Protein AF-A0A7S4VRF6-F1 (afdb_monomer_lite)

Structure (mmCIF, N/CA/C/O backbone):
data_AF-A0A7S4VRF6-F1
#
_entry.id   AF-A0A7S4VRF6-F1
#
loop_
_atom_site.group_PDB
_atom_site.id
_atom_site.type_symbol
_atom_site.label_atom_id
_atom_site.label_alt_id
_atom_site.label_comp_id
_atom_site.label_asym_id
_atom_site.label_entity_id
_atom_site.label_seq_id
_atom_site.pdbx_PDB_ins_code
_atom_site.Cartn_x
_atom_site.Cartn_y
_atom_site.Cartn_z
_atom_site.occupancy
_atom_site.B_iso_or_equiv
_atom_site.auth_seq_id
_atom_site.auth_comp_id
_atom_site.auth_asym_id
_atom_site.auth_atom_id
_atom_site.pdbx_PDB_model_num
ATOM 1 N N . ILE A 1 1 ? 3.564 55.808 30.672 1.00 32.72 1 ILE A N 1
ATOM 2 C CA . ILE A 1 1 ? 4.559 55.282 31.635 1.00 32.72 1 ILE A CA 1
ATOM 3 C C . ILE A 1 1 ? 4.037 53.909 32.042 1.00 32.72 1 ILE A C 1
ATOM 5 O O . ILE A 1 1 ? 3.099 53.843 32.816 1.00 32.72 1 ILE A O 1
ATOM 9 N N . LEU A 1 2 ? 4.279 52.929 31.165 1.00 26.95 2 LEU A N 1
ATOM 10 C CA . LEU A 1 2 ? 5.216 51.802 31.356 1.00 26.95 2 LEU A CA 1
ATOM 11 C C . LEU A 1 2 ? 4.447 50.576 31.899 1.00 26.95 2 LEU A C 1
ATOM 13 O O . LEU A 1 2 ? 4.027 50.584 33.045 1.00 26.95 2 LEU A O 1
ATOM 17 N N . THR A 1 3 ? 4.113 49.624 31.004 1.00 30.05 3 THR A N 1
ATOM 18 C CA . THR A 1 3 ? 4.660 48.230 30.922 1.00 30.05 3 THR A CA 1
ATOM 19 C C . THR A 1 3 ? 3.893 47.243 31.834 1.00 30.05 3 THR A C 1
ATOM 21 O O . THR A 1 3 ? 3.582 47.611 32.951 1.00 30.05 3 THR A O 1
ATOM 24 N N . THR A 1 4 ? 3.538 45.988 31.509 1.00 33.03 4 THR A N 1
ATOM 25 C CA . THR A 1 4 ? 3.937 45.052 30.440 1.00 33.03 4 THR A CA 1
ATOM 26 C C . THR A 1 4 ? 3.185 43.708 30.624 1.00 33.03 4 THR A C 1
ATOM 28 O O . THR A 1 4 ? 3.060 43.251 31.751 1.00 33.03 4 THR A O 1
ATOM 31 N N . ILE A 1 5 ? 2.732 43.113 29.505 1.00 31.84 5 ILE A N 1
ATOM 32 C CA . ILE A 1 5 ? 2.776 41.682 29.088 1.00 31.84 5 ILE A CA 1
ATOM 33 C C . ILE A 1 5 ? 2.138 40.589 29.988 1.00 31.84 5 ILE A C 1
ATOM 35 O O . ILE A 1 5 ? 2.664 40.243 31.033 1.00 31.84 5 ILE A O 1
ATOM 39 N N . SER A 1 6 ? 1.102 39.892 29.496 1.00 27.61 6 SER A N 1
ATOM 40 C CA . SER A 1 6 ? 1.247 38.636 28.722 1.00 27.61 6 SER A CA 1
ATOM 41 C C . SER A 1 6 ? -0.129 38.153 28.236 1.00 27.61 6 SER A C 1
ATOM 43 O O . SER A 1 6 ? -1.066 38.003 29.015 1.00 27.61 6 SER A O 1
ATOM 45 N N . GLY A 1 7 ? -0.270 38.009 26.918 1.00 29.23 7 GLY A N 1
ATOM 46 C CA . GLY A 1 7 ? -1.462 37.480 26.266 1.00 29.23 7 GLY A CA 1
ATOM 47 C C . GLY A 1 7 ? -1.311 35.980 26.065 1.00 29.23 7 GLY A C 1
ATOM 48 O O . GLY A 1 7 ? -0.308 35.528 25.521 1.00 29.23 7 GLY A O 1
ATOM 49 N N . SER A 1 8 ? -2.319 35.254 26.531 1.00 29.67 8 SER A N 1
ATOM 50 C CA . SER A 1 8 ? -2.512 33.817 26.391 1.00 29.67 8 SER A CA 1
ATOM 51 C C . SER A 1 8 ? -2.602 33.402 24.917 1.00 29.67 8 SER A C 1
ATOM 53 O O . SER A 1 8 ? -3.479 33.875 24.193 1.00 29.67 8 SER A O 1
ATOM 55 N N . ILE A 1 9 ? -1.710 32.510 24.489 1.00 33.59 9 ILE A N 1
ATOM 56 C CA . ILE A 1 9 ? -1.872 31.665 23.304 1.00 33.59 9 ILE A CA 1
ATOM 57 C C . ILE A 1 9 ? -1.565 30.254 23.789 1.00 33.59 9 ILE A C 1
ATOM 59 O O . ILE A 1 9 ? -0.409 29.871 23.797 1.00 33.59 9 ILE A O 1
ATOM 63 N N . ASP A 1 10 ? -2.583 29.538 24.260 1.00 32.94 10 ASP A N 1
ATOM 64 C CA . ASP A 1 10 ? -2.557 28.084 24.454 1.00 32.94 10 ASP A CA 1
ATOM 65 C C . ASP A 1 10 ? -3.995 27.601 24.676 1.00 32.94 10 ASP A C 1
ATOM 67 O O . ASP A 1 10 ? -4.483 27.557 25.802 1.00 32.94 10 ASP A O 1
ATOM 71 N N . ALA A 1 11 ? -4.713 27.301 23.590 1.00 34.59 11 ALA A N 1
ATOM 72 C CA . ALA A 1 11 ? -5.944 26.501 23.623 1.00 34.59 11 ALA A CA 1
ATOM 73 C C . ALA A 1 11 ? -6.408 26.169 22.196 1.00 34.59 11 ALA A C 1
ATOM 75 O O . ALA A 1 11 ? -7.362 26.765 21.712 1.00 34.59 11 ALA A O 1
ATOM 76 N N . CYS A 1 12 ? -5.729 25.249 21.507 1.00 32.44 12 CYS A N 1
ATOM 77 C CA . CYS A 1 12 ? -6.271 24.543 20.334 1.00 32.44 12 CYS A CA 1
ATOM 78 C C . CYS A 1 12 ? -5.406 23.304 20.038 1.00 32.44 12 CYS A C 1
ATOM 80 O O . CYS A 1 12 ? -4.667 23.319 19.067 1.00 32.44 12 CYS A O 1
ATOM 82 N N . HIS A 1 13 ? -5.434 22.262 20.884 1.00 34.47 13 HIS A N 1
ATOM 83 C CA . HIS A 1 13 ? -4.937 20.922 20.495 1.00 34.47 13 HIS A CA 1
ATOM 84 C C . HIS A 1 13 ? -5.415 19.739 21.375 1.00 34.47 13 HIS A C 1
ATOM 86 O O . HIS A 1 13 ? -4.883 18.642 21.248 1.00 34.47 13 HIS A O 1
ATOM 92 N N . SER A 1 14 ? -6.417 19.894 22.251 1.00 33.72 14 SER A N 1
ATOM 93 C CA . SER A 1 14 ? -6.734 18.869 23.268 1.00 33.72 14 SER A CA 1
ATOM 94 C C . SER A 1 14 ? -7.756 17.786 22.892 1.00 33.72 14 SER A C 1
ATOM 96 O O . SER A 1 14 ? -7.953 16.882 23.695 1.00 33.72 14 SER A O 1
ATOM 98 N N . ASP A 1 15 ? -8.370 17.806 21.706 1.00 35.44 15 ASP A N 1
ATOM 99 C CA . ASP A 1 15 ? -9.522 16.927 21.411 1.00 35.44 15 ASP A CA 1
ATOM 100 C C . ASP A 1 15 ? -9.240 15.874 20.322 1.00 35.44 15 ASP A C 1
ATOM 102 O O . ASP A 1 15 ? -10.117 15.521 19.533 1.00 35.44 15 ASP A O 1
ATOM 106 N N . LEU A 1 16 ? -8.015 15.342 20.266 1.00 41.09 16 LEU A N 1
ATOM 107 C CA . LEU A 1 16 ? -7.764 14.080 19.563 1.00 41.09 16 LEU A CA 1
ATOM 108 C C . LEU A 1 16 ? -8.021 12.921 20.537 1.00 41.09 16 LEU A C 1
ATOM 110 O O . LEU A 1 16 ? -7.447 12.919 21.630 1.00 41.09 16 LEU A O 1
ATOM 114 N N . PRO A 1 17 ? -8.869 11.935 20.189 1.00 38.75 17 PRO A N 1
ATOM 115 C CA . PRO A 1 17 ? -9.111 10.795 21.058 1.00 38.75 17 PRO A CA 1
ATOM 116 C C . PRO A 1 17 ? -7.807 10.013 21.223 1.00 38.75 17 PRO A C 1
ATOM 118 O O . PRO A 1 17 ? -7.340 9.359 20.291 1.00 38.75 17 PRO A O 1
ATOM 121 N N . GLN A 1 18 ? -7.217 10.072 22.418 1.00 42.22 18 GLN A N 1
ATOM 122 C CA . GLN A 1 18 ? -6.204 9.103 22.807 1.00 42.22 18 GLN A CA 1
ATOM 123 C C . GLN A 1 18 ? -6.881 7.735 22.801 1.00 42.22 18 GLN A C 1
ATOM 125 O O . GLN A 1 18 ? -7.816 7.501 23.568 1.00 42.22 18 GLN A O 1
ATOM 130 N N . LEU A 1 19 ? -6.459 6.859 21.888 1.00 44.22 19 LEU A N 1
ATOM 131 C CA . LEU A 1 19 ? -6.901 5.471 21.866 1.00 44.22 19 LEU A CA 1
ATOM 132 C C . LEU A 1 19 ? -6.542 4.858 23.233 1.00 44.22 19 LEU A C 1
ATOM 134 O O . LEU A 1 19 ? -5.353 4.773 23.549 1.00 44.22 19 LEU A O 1
ATOM 138 N N . PRO A 1 20 ? -7.530 4.461 24.057 1.00 40.41 20 PRO A N 1
ATOM 139 C CA . PRO A 1 20 ? -7.295 4.073 25.450 1.00 40.41 20 PRO A CA 1
ATOM 140 C C . PRO A 1 20 ? -6.432 2.809 25.603 1.00 40.41 20 PRO A C 1
ATOM 142 O O . PRO A 1 20 ? -5.971 2.521 26.697 1.00 40.41 20 PRO A O 1
ATOM 145 N N . GLU A 1 21 ? -6.161 2.092 24.513 1.00 52.94 21 GLU A N 1
ATOM 146 C CA . GLU A 1 21 ? -5.430 0.821 24.500 1.00 52.94 21 GLU A CA 1
ATOM 147 C C . GLU A 1 21 ? -3.896 0.982 24.440 1.00 52.94 21 GLU A C 1
ATOM 149 O O . GLU A 1 21 ? -3.161 0.091 24.854 1.00 52.94 21 GLU A O 1
ATOM 154 N N . PHE A 1 22 ? -3.372 2.135 23.999 1.00 44.53 22 PHE A N 1
ATOM 155 C CA . PHE A 1 22 ? -1.915 2.331 23.873 1.00 44.53 22 PHE A CA 1
ATOM 156 C C . PHE A 1 22 ? -1.220 2.742 25.178 1.00 44.53 22 PHE A C 1
ATOM 158 O O . PHE A 1 22 ? -0.013 2.538 25.329 1.00 44.53 22 PHE A O 1
ATOM 165 N N . ALA A 1 23 ? -1.963 3.300 26.139 1.00 51.97 23 ALA A N 1
ATOM 166 C CA . ALA A 1 23 ? -1.419 3.640 27.453 1.00 51.97 23 ALA A CA 1
ATOM 167 C C . ALA A 1 23 ? -1.013 2.381 28.246 1.00 51.97 23 ALA A C 1
ATOM 169 O O . ALA A 1 23 ? 0.021 2.389 28.919 1.00 51.97 23 ALA A O 1
ATOM 170 N N . ASP A 1 24 ? -1.762 1.284 28.092 1.00 51.69 24 ASP A N 1
ATOM 171 C CA . ASP A 1 24 ? -1.490 -0.001 28.750 1.00 51.69 24 ASP A CA 1
ATOM 172 C C . ASP A 1 24 ? -0.273 -0.728 28.147 1.00 51.69 24 ASP A C 1
ATOM 174 O O . ASP A 1 24 ? 0.472 -1.406 28.863 1.00 51.69 24 ASP A O 1
ATOM 178 N N . LEU A 1 25 ? 0.012 -0.507 26.858 1.00 43.69 25 LEU A N 1
ATOM 179 C CA . LEU A 1 25 ? 1.203 -1.047 26.193 1.00 43.69 25 LEU A CA 1
ATOM 180 C C . LEU A 1 25 ? 2.496 -0.467 26.801 1.00 43.69 25 LEU A C 1
ATOM 182 O O . LEU A 1 25 ? 3.453 -1.196 27.065 1.00 43.69 25 LEU A O 1
ATOM 186 N N . LYS A 1 26 ? 2.505 0.839 27.116 1.00 46.44 26 LYS A N 1
ATOM 187 C CA . LYS A 1 26 ? 3.644 1.512 27.775 1.00 46.44 26 LYS A CA 1
ATOM 188 C C . LYS A 1 26 ? 3.901 0.988 29.192 1.00 46.44 26 LYS A C 1
ATOM 190 O O . LYS A 1 26 ? 5.057 0.927 29.608 1.00 46.44 26 LYS A O 1
ATOM 195 N N . ALA A 1 27 ? 2.860 0.579 29.921 1.00 44.59 27 ALA A N 1
ATOM 196 C CA . ALA A 1 27 ? 2.987 0.072 31.289 1.00 44.59 27 ALA A CA 1
ATOM 197 C C . ALA A 1 27 ? 3.636 -1.325 31.365 1.00 44.59 27 ALA A C 1
ATOM 199 O O . ALA A 1 27 ? 4.292 -1.641 32.356 1.00 44.59 27 ALA A O 1
ATOM 200 N N . SER A 1 28 ? 3.517 -2.142 30.313 1.00 39.16 28 SER A N 1
ATOM 201 C CA . SER A 1 28 ? 4.075 -3.506 30.283 1.00 39.16 28 SER A CA 1
ATOM 202 C C . SER A 1 28 ? 5.572 -3.568 29.931 1.00 39.16 28 SER A C 1
ATOM 204 O O . SER A 1 28 ? 6.201 -4.612 30.102 1.00 39.16 28 SER A O 1
ATOM 206 N N . LEU A 1 29 ? 6.172 -2.465 29.464 1.00 39.97 29 LEU A N 1
ATOM 207 C CA . LEU A 1 29 ? 7.484 -2.461 28.793 1.00 39.97 29 LEU A CA 1
ATOM 208 C C . LEU A 1 29 ? 8.635 -1.827 29.595 1.00 39.97 29 LEU A C 1
ATOM 210 O O . LEU A 1 29 ? 9.762 -1.772 29.106 1.00 39.97 29 LEU A O 1
ATOM 214 N N . SER A 1 30 ? 8.417 -1.395 30.841 1.00 34.53 30 SER A N 1
ATOM 215 C CA . SER A 1 30 ? 9.435 -0.684 31.638 1.00 34.53 30 SER A CA 1
ATOM 216 C C . SER A 1 30 ? 10.646 -1.526 32.095 1.00 34.53 30 SER A C 1
ATOM 218 O O . SER A 1 30 ? 11.430 -1.039 32.905 1.00 34.53 30 SER A O 1
ATOM 220 N N . ASN A 1 31 ? 10.821 -2.767 31.621 1.00 30.86 31 ASN A N 1
ATOM 221 C CA . ASN A 1 31 ? 11.789 -3.729 32.174 1.00 30.86 31 ASN A CA 1
ATOM 222 C C . ASN A 1 31 ? 12.833 -4.283 31.182 1.00 30.86 31 ASN A C 1
ATOM 224 O O . ASN A 1 31 ? 13.522 -5.246 31.518 1.00 30.86 31 ASN A O 1
ATOM 228 N N . CYS A 1 32 ? 13.007 -3.705 29.990 1.00 28.86 32 CYS A N 1
ATOM 229 C CA . CYS A 1 32 ? 13.972 -4.224 29.011 1.00 28.86 32 CYS A CA 1
ATOM 230 C C . CYS A 1 32 ? 15.078 -3.209 28.680 1.00 28.86 32 CYS A C 1
ATOM 232 O O . CYS A 1 32 ? 14.825 -2.177 28.065 1.00 28.86 32 CYS A O 1
ATOM 234 N N . THR A 1 33 ? 16.321 -3.523 29.052 1.00 29.23 33 THR A N 1
ATOM 235 C CA . THR A 1 33 ? 17.541 -2.823 28.615 1.00 29.23 33 THR A CA 1
ATOM 236 C C . THR A 1 33 ? 18.257 -3.641 27.536 1.00 29.23 33 THR A C 1
ATOM 238 O O . THR A 1 33 ? 18.505 -4.830 27.721 1.00 29.23 33 THR A O 1
ATOM 241 N N . ALA A 1 34 ? 18.601 -3.008 26.410 1.00 29.02 34 ALA A N 1
ATOM 242 C CA . ALA A 1 34 ? 19.285 -3.636 25.273 1.00 29.02 34 ALA A CA 1
ATOM 243 C C . ALA A 1 34 ? 20.725 -3.098 25.094 1.00 29.02 34 ALA A C 1
ATOM 245 O O . ALA A 1 34 ? 20.980 -1.942 25.447 1.00 29.02 34 ALA A O 1
ATOM 246 N N . PRO A 1 35 ? 21.672 -3.900 24.559 1.00 30.70 35 PRO A N 1
ATOM 247 C CA . PRO A 1 35 ? 23.060 -3.491 24.350 1.00 30.70 35 PRO A CA 1
ATOM 248 C C . PRO A 1 35 ? 23.294 -2.818 22.983 1.00 30.70 35 PRO A C 1
ATOM 250 O O . PRO A 1 35 ? 22.542 -3.011 22.031 1.00 30.70 35 PRO A O 1
ATOM 253 N N . VAL A 1 36 ? 24.376 -2.037 22.906 1.00 28.23 36 VAL A N 1
ATOM 254 C CA . VAL A 1 36 ? 24.803 -1.220 21.754 1.00 28.23 36 VAL A CA 1
ATOM 255 C C . VAL A 1 36 ? 25.773 -2.006 20.859 1.00 28.23 36 VAL A C 1
ATOM 257 O O . VAL A 1 36 ? 26.708 -2.609 21.380 1.00 28.23 36 VAL A O 1
ATOM 260 N N . PHE A 1 37 ? 25.600 -1.952 19.531 1.00 31.20 37 PHE A N 1
ATOM 261 C CA . PHE A 1 37 ? 26.550 -2.475 18.534 1.00 31.20 37 PHE A CA 1
ATOM 262 C C . PHE A 1 37 ? 26.812 -1.453 17.409 1.00 31.20 37 PHE A C 1
ATOM 264 O O . PHE A 1 37 ? 25.904 -0.738 16.987 1.00 31.20 37 PHE A O 1
ATOM 271 N N . GLU A 1 38 ? 28.069 -1.380 16.956 1.00 33.62 38 GLU A N 1
ATOM 272 C CA . GLU A 1 38 ? 28.586 -0.465 15.923 1.00 33.62 38 GLU A CA 1
ATOM 273 C C . GLU A 1 38 ? 28.444 -1.038 14.498 1.00 33.62 38 GLU A C 1
ATOM 275 O O . GLU A 1 38 ? 28.449 -2.251 14.302 1.00 33.62 38 GLU A O 1
ATOM 280 N N . SER A 1 39 ? 28.319 -0.152 13.500 1.00 36.72 39 SER A N 1
ATOM 281 C CA . SER A 1 39 ? 27.922 -0.456 12.115 1.00 36.72 39 SER A CA 1
ATOM 282 C C . SER A 1 39 ? 29.057 -0.305 11.090 1.00 36.72 39 SER A C 1
ATOM 284 O O . SER A 1 39 ? 29.914 0.571 11.212 1.00 36.72 39 SER A O 1
ATOM 286 N N . GLY A 1 40 ? 29.024 -1.123 10.026 1.00 33.19 40 GLY A N 1
ATOM 287 C CA . GLY A 1 40 ? 29.901 -0.990 8.858 1.00 33.19 40 GLY A CA 1
ATOM 288 C C . GLY A 1 40 ? 29.433 -1.778 7.620 1.00 33.19 40 GLY A C 1
ATOM 289 O O . GLY A 1 40 ? 29.475 -2.997 7.612 1.00 33.19 40 GLY A O 1
ATOM 290 N N . THR A 1 41 ? 29.013 -1.054 6.573 1.00 43.38 41 THR A N 1
ATOM 291 C CA . THR A 1 41 ? 29.041 -1.368 5.116 1.00 43.38 41 THR A CA 1
ATOM 292 C C . THR A 1 41 ? 28.781 -2.807 4.605 1.00 43.38 41 THR A C 1
ATOM 294 O O . THR A 1 41 ? 29.467 -3.253 3.687 1.00 43.38 41 THR A O 1
ATOM 297 N N . GLU A 1 42 ? 27.764 -3.516 5.107 1.00 39.09 42 GLU A N 1
ATOM 298 C CA . GLU A 1 42 ? 27.514 -4.945 4.802 1.00 39.09 42 GLU A CA 1
ATOM 299 C C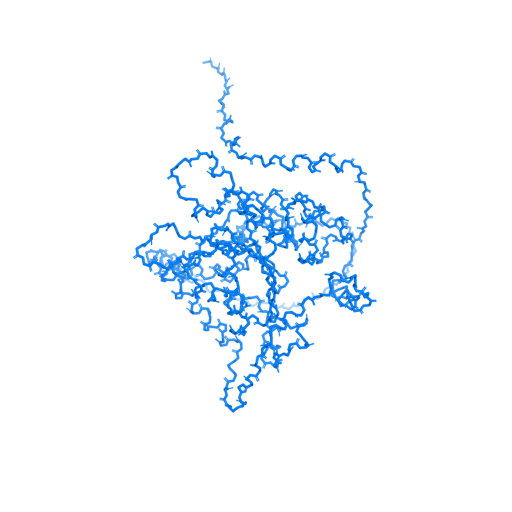 . GLU A 1 42 ? 26.188 -5.237 4.045 1.00 39.09 42 GLU A C 1
ATOM 301 O O . GLU A 1 42 ? 25.675 -6.350 4.078 1.00 39.09 42 GLU A O 1
ATOM 306 N N . CYS A 1 43 ? 25.609 -4.253 3.346 1.00 52.78 43 CYS A N 1
ATOM 307 C CA . CYS A 1 43 ? 24.202 -4.300 2.900 1.00 52.78 43 CYS A CA 1
ATOM 308 C C . CYS A 1 43 ? 23.873 -5.383 1.840 1.00 52.78 43 CYS A C 1
ATOM 310 O O . CYS A 1 43 ? 22.886 -6.103 1.974 1.00 52.78 43 CYS A O 1
ATOM 312 N N . ASP A 1 44 ? 24.706 -5.578 0.811 1.00 40.28 44 ASP A N 1
ATOM 313 C CA . ASP A 1 44 ? 24.344 -6.481 -0.303 1.00 40.28 44 ASP A CA 1
ATOM 314 C C . ASP A 1 44 ? 24.643 -7.962 -0.018 1.00 40.28 44 ASP A C 1
ATOM 316 O O . ASP A 1 44 ? 23.948 -8.859 -0.499 1.00 40.28 44 ASP A O 1
ATOM 320 N N . ILE A 1 45 ? 25.660 -8.233 0.802 1.00 38.28 45 ILE A N 1
ATOM 321 C CA . ILE A 1 45 ? 26.026 -9.597 1.202 1.00 38.28 45 ILE A CA 1
ATOM 322 C C . ILE A 1 45 ? 25.085 -10.087 2.303 1.00 38.28 45 ILE A C 1
ATOM 324 O O . ILE A 1 45 ? 24.632 -11.228 2.233 1.00 38.28 45 ILE A O 1
ATOM 328 N N . GLN A 1 46 ? 24.699 -9.229 3.255 1.00 44.41 46 GLN A N 1
ATOM 329 C CA . GLN A 1 46 ? 23.667 -9.583 4.232 1.00 44.41 46 GLN A CA 1
ATOM 330 C C . GLN A 1 46 ? 22.316 -9.839 3.555 1.00 44.41 46 GLN A C 1
ATOM 332 O O . GLN A 1 46 ? 21.644 -10.792 3.931 1.00 44.41 46 GLN A O 1
ATOM 337 N N . ARG A 1 47 ? 21.957 -9.094 2.497 1.00 45.28 47 ARG A N 1
ATOM 338 C CA . ARG A 1 47 ? 20.761 -9.362 1.676 1.00 45.28 47 ARG A CA 1
ATOM 339 C C . ARG A 1 47 ? 20.787 -10.757 1.036 1.00 45.28 47 ARG A C 1
ATOM 341 O O . ARG A 1 47 ? 19.786 -11.466 1.087 1.00 45.28 47 ARG A O 1
ATOM 348 N N . ALA A 1 48 ? 21.917 -11.172 0.463 1.00 39.50 48 ALA A N 1
ATOM 349 C CA . ALA A 1 48 ? 22.057 -12.497 -0.147 1.00 39.50 48 ALA A CA 1
ATOM 350 C C . ALA A 1 48 ? 22.112 -13.633 0.895 1.00 39.50 48 ALA A C 1
ATOM 352 O O . ALA A 1 48 ? 21.489 -14.677 0.700 1.00 39.50 48 ALA A O 1
ATOM 353 N N . ILE A 1 49 ? 22.815 -13.428 2.014 1.00 39.25 49 ILE A N 1
ATOM 354 C CA . ILE A 1 49 ? 22.934 -14.411 3.103 1.00 39.25 49 ILE A CA 1
ATOM 355 C C . ILE A 1 49 ? 21.594 -14.589 3.823 1.00 39.25 49 ILE A C 1
ATOM 357 O O . ILE A 1 49 ? 21.181 -15.721 4.048 1.00 39.25 49 ILE A O 1
ATOM 361 N N . TYR A 1 50 ? 20.886 -13.497 4.118 1.00 44.94 50 TYR A N 1
ATOM 362 C CA . TYR A 1 50 ? 19.587 -13.519 4.793 1.00 44.94 50 TYR A CA 1
ATOM 363 C C . TYR A 1 50 ? 18.529 -14.282 3.985 1.00 44.94 50 TYR A C 1
ATOM 365 O O . TYR A 1 50 ? 17.855 -15.164 4.520 1.00 44.94 50 TYR A O 1
ATOM 373 N N . LEU A 1 51 ? 18.442 -14.024 2.677 1.00 43.19 51 LEU A N 1
ATOM 374 C CA . LEU A 1 51 ? 17.523 -14.749 1.796 1.00 43.19 51 LEU A CA 1
ATOM 375 C C . LEU A 1 51 ? 17.920 -16.227 1.634 1.00 43.19 51 LEU A C 1
ATOM 377 O O . LEU A 1 51 ? 17.045 -17.079 1.566 1.00 43.19 51 LEU A O 1
ATOM 381 N N . SER A 1 52 ? 19.218 -16.548 1.680 1.00 33.91 52 SER A N 1
ATOM 382 C CA . SER A 1 52 ? 19.708 -17.938 1.646 1.00 33.91 52 SER A CA 1
ATOM 383 C C . SER A 1 52 ? 19.464 -18.701 2.958 1.00 33.91 52 SER A C 1
ATOM 385 O O . SER A 1 52 ? 19.401 -19.928 2.959 1.00 33.91 52 SER A O 1
ATOM 387 N N . THR A 1 53 ? 19.335 -18.010 4.098 1.00 35.50 53 THR A N 1
ATOM 388 C CA . THR A 1 53 ? 19.040 -18.651 5.394 1.00 35.50 53 THR A CA 1
ATOM 389 C C . THR A 1 53 ? 17.568 -19.014 5.586 1.00 35.50 53 THR A C 1
ATOM 391 O O . THR A 1 53 ? 17.276 -19.890 6.401 1.00 35.50 53 THR A O 1
ATOM 394 N N . LEU A 1 54 ? 16.653 -18.419 4.811 1.00 39.12 54 LEU A N 1
ATOM 395 C CA . LEU A 1 54 ? 15.235 -18.806 4.799 1.00 39.12 54 LEU A CA 1
ATOM 396 C C . LEU A 1 54 ? 15.018 -20.228 4.243 1.00 39.12 54 LEU A C 1
ATOM 398 O O . LEU A 1 54 ? 14.045 -20.878 4.616 1.00 39.12 54 LEU A O 1
ATOM 402 N N . ASP A 1 55 ? 15.962 -20.755 3.456 1.00 35.69 55 ASP A N 1
ATOM 403 C CA . ASP A 1 55 ? 15.934 -22.133 2.943 1.00 35.69 55 ASP A CA 1
ATOM 404 C C . ASP A 1 55 ? 16.368 -23.197 3.978 1.00 35.69 55 ASP A C 1
ATOM 406 O O . ASP A 1 55 ? 16.156 -24.393 3.765 1.00 35.69 55 ASP A O 1
ATOM 410 N N . ALA A 1 56 ? 16.983 -22.808 5.106 1.00 32.12 56 ALA A N 1
ATOM 411 C CA . ALA A 1 56 ? 17.659 -23.748 6.014 1.00 32.12 56 ALA A CA 1
ATOM 412 C C . ALA A 1 56 ? 16.879 -24.106 7.294 1.00 32.12 56 ALA A C 1
ATOM 414 O O . ALA A 1 56 ? 17.246 -25.061 7.984 1.00 32.12 56 ALA A O 1
ATOM 415 N N . SER A 1 57 ? 15.801 -23.388 7.623 1.00 30.83 57 SER A N 1
ATOM 416 C CA . SER A 1 57 ? 14.951 -23.694 8.779 1.00 30.83 57 SER A CA 1
ATOM 417 C C . SER A 1 57 ? 13.560 -24.124 8.326 1.00 30.83 57 SER A C 1
ATOM 419 O O . SER A 1 57 ? 12.750 -23.305 7.903 1.00 30.83 57 SER A O 1
ATOM 421 N N . SER A 1 58 ? 13.262 -25.415 8.451 1.00 33.62 58 SER A N 1
ATOM 422 C CA . SER A 1 58 ? 11.907 -25.949 8.296 1.00 33.62 58 SER A CA 1
ATOM 423 C C . SER A 1 58 ? 10.927 -25.194 9.214 1.00 33.62 58 SER A C 1
ATOM 425 O O . SER A 1 58 ? 11.143 -25.206 10.432 1.00 33.62 58 SER A O 1
ATOM 427 N N . PRO A 1 59 ? 9.873 -24.546 8.681 1.00 34.25 59 PRO A N 1
ATOM 428 C CA . PRO A 1 59 ? 8.988 -23.712 9.484 1.00 34.25 59 PRO A CA 1
ATOM 429 C C . PRO A 1 59 ? 8.064 -24.560 10.377 1.00 34.25 59 PRO A C 1
ATOM 431 O O . PRO A 1 59 ? 7.750 -25.709 10.041 1.00 34.25 59 PRO A O 1
ATOM 434 N N . PRO A 1 60 ? 7.584 -24.011 11.510 1.00 32.12 60 PRO A N 1
ATOM 435 C CA . PRO A 1 60 ? 6.518 -24.634 12.283 1.00 32.12 60 PRO A CA 1
ATOM 436 C C . PRO A 1 60 ? 5.264 -24.793 11.410 1.00 32.12 60 PRO A C 1
ATOM 438 O O . PRO A 1 60 ? 4.919 -23.915 10.620 1.00 32.12 60 PRO A O 1
ATOM 441 N N . ALA A 1 61 ? 4.566 -25.919 11.578 1.00 34.03 61 ALA A N 1
ATOM 442 C CA . ALA A 1 61 ? 3.491 -26.426 10.715 1.00 34.03 61 ALA A CA 1
ATOM 443 C C . ALA A 1 61 ? 2.260 -25.505 10.517 1.00 34.03 61 ALA A C 1
ATOM 445 O O . ALA A 1 61 ? 1.330 -25.885 9.811 1.00 34.03 61 ALA A O 1
ATOM 446 N N . PHE A 1 62 ? 2.243 -24.309 11.108 1.00 32.06 62 PHE A N 1
ATOM 447 C CA . PHE A 1 62 ? 1.177 -23.318 10.951 1.00 32.06 62 PHE A CA 1
ATOM 448 C C . PHE A 1 62 ? 1.457 -22.287 9.837 1.00 32.06 62 PHE A C 1
ATOM 450 O O . PHE A 1 62 ? 0.524 -21.664 9.344 1.00 32.06 62 PHE A O 1
ATOM 457 N N . LEU A 1 63 ? 2.715 -22.156 9.387 1.00 35.66 63 LEU A N 1
ATOM 458 C CA . LEU A 1 63 ? 3.143 -21.237 8.317 1.00 35.66 63 LEU A CA 1
ATOM 459 C C . LEU A 1 63 ? 3.850 -21.973 7.166 1.00 35.66 63 LEU A C 1
ATOM 461 O O . LEU A 1 63 ? 4.788 -21.471 6.552 1.00 35.66 63 LEU A O 1
ATOM 465 N N . SER A 1 64 ? 3.363 -23.165 6.810 1.00 31.11 64 SER A N 1
ATOM 466 C CA . SER A 1 64 ? 3.429 -23.560 5.403 1.00 31.11 64 SER A CA 1
ATOM 467 C C . SER A 1 64 ? 2.630 -22.499 4.667 1.00 31.11 64 SER A C 1
ATOM 469 O O . SER A 1 64 ? 1.406 -22.510 4.798 1.00 31.11 64 SER A O 1
ATOM 471 N N . ILE A 1 65 ? 3.301 -21.589 3.947 1.00 39.66 65 ILE A N 1
ATOM 472 C CA . ILE A 1 65 ? 2.675 -20.689 2.973 1.00 39.66 65 ILE A CA 1
ATOM 473 C C . ILE A 1 65 ? 1.544 -21.485 2.346 1.00 39.66 65 ILE A C 1
ATOM 475 O O . ILE A 1 65 ? 1.784 -22.525 1.723 1.00 39.66 65 ILE A O 1
ATOM 479 N N . ALA A 1 66 ? 0.306 -21.067 2.610 1.00 35.16 66 ALA A N 1
ATOM 480 C CA . ALA A 1 66 ? -0.816 -21.561 1.859 1.00 35.16 66 ALA A CA 1
ATOM 481 C C . ALA A 1 66 ? -0.458 -21.202 0.422 1.00 35.16 66 ALA A C 1
ATOM 483 O O . ALA A 1 66 ? -0.579 -20.054 -0.003 1.00 35.16 66 ALA A O 1
ATOM 484 N N . ARG A 1 67 ? 0.080 -22.184 -0.307 1.00 40.59 67 ARG A N 1
ATOM 485 C CA . ARG A 1 67 ? 0.003 -22.234 -1.748 1.00 40.59 67 ARG A CA 1
ATOM 486 C C . ARG A 1 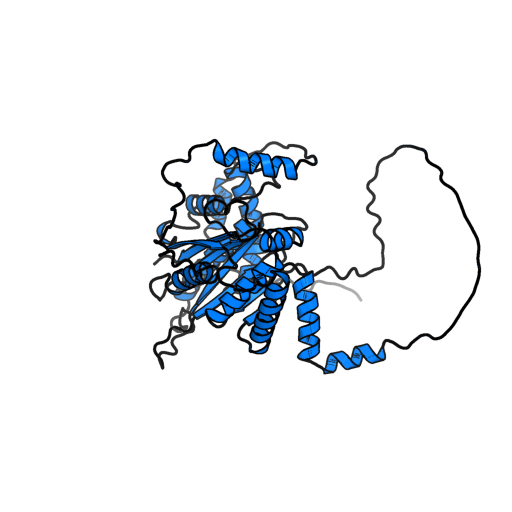67 ? -1.486 -22.181 -2.000 1.00 40.59 67 ARG A C 1
ATOM 488 O O . ARG A 1 67 ? -2.149 -23.212 -2.076 1.00 40.59 67 ARG A O 1
ATOM 495 N N . THR A 1 68 ? -2.022 -20.974 -2.101 1.00 39.44 68 THR A N 1
ATOM 496 C CA . THR A 1 68 ? -3.310 -20.727 -2.716 1.00 39.44 68 THR A CA 1
ATOM 497 C C . THR A 1 68 ? -3.095 -20.968 -4.207 1.00 39.44 68 THR A C 1
ATOM 499 O O . THR A 1 68 ? -3.233 -20.078 -5.034 1.00 39.44 68 THR A O 1
ATOM 502 N N . GLN A 1 69 ? -2.747 -22.208 -4.562 1.00 42.06 69 GLN A N 1
ATOM 503 C CA . GLN A 1 69 ? -3.077 -22.803 -5.838 1.00 42.06 69 GLN A CA 1
ATOM 504 C C . GLN A 1 69 ? -4.601 -22.956 -5.817 1.00 42.06 69 GLN A C 1
ATOM 506 O O . GLN A 1 69 ? -5.140 -24.056 -5.722 1.00 42.06 69 GLN A O 1
ATOM 511 N N . LYS A 1 70 ? -5.334 -21.834 -5.889 1.00 41.12 70 LYS A N 1
ATOM 512 C CA . LYS A 1 70 ? -6.606 -21.867 -6.608 1.00 41.12 70 LYS A CA 1
ATOM 513 C C . LYS A 1 70 ? -6.197 -22.419 -7.968 1.00 41.12 70 LYS A C 1
ATOM 515 O O . LYS A 1 70 ? -5.383 -21.778 -8.624 1.00 41.12 70 LYS A O 1
ATOM 520 N N . ASN A 1 71 ? -6.630 -23.640 -8.290 1.00 35.53 71 ASN A N 1
ATOM 521 C CA . ASN A 1 71 ? -6.326 -24.334 -9.539 1.00 35.53 71 ASN A CA 1
ATOM 522 C C . ASN A 1 71 ? -6.503 -23.353 -10.701 1.00 35.53 71 ASN A C 1
ATOM 524 O O . ASN A 1 71 ? -7.621 -23.112 -11.154 1.00 35.53 71 ASN A O 1
ATOM 528 N N . TYR A 1 72 ? -5.406 -22.731 -11.126 1.00 43.72 72 TYR A N 1
ATOM 529 C CA . TYR A 1 72 ? -5.386 -21.924 -12.322 1.00 43.72 72 TYR A CA 1
ATOM 530 C C . TYR A 1 72 ? -5.438 -22.955 -13.432 1.00 43.72 72 TYR A C 1
ATOM 532 O O . TYR A 1 72 ? -4.456 -23.656 -13.678 1.00 43.72 72 TYR A O 1
ATOM 540 N N . ASP A 1 73 ? -6.616 -23.122 -14.032 1.00 37.91 73 ASP A N 1
ATOM 541 C CA . ASP A 1 73 ? -6.758 -23.893 -15.257 1.00 37.91 73 ASP A CA 1
ATOM 542 C C . ASP A 1 73 ? -5.871 -23.207 -16.290 1.00 37.91 73 ASP A C 1
ATOM 544 O O . ASP A 1 73 ? -6.244 -22.197 -16.891 1.00 37.91 73 ASP A O 1
ATOM 548 N N . GLY A 1 74 ? -4.652 -23.727 -16.423 1.00 39.47 74 GLY A N 1
ATOM 549 C CA . GLY A 1 74 ? -3.604 -23.252 -17.304 1.00 39.47 74 GLY A CA 1
ATOM 550 C C . GLY A 1 74 ? -4.010 -23.402 -18.761 1.00 39.47 74 GLY A C 1
ATOM 551 O O . GLY A 1 74 ? -3.431 -24.199 -19.500 1.00 39.47 74 GLY A O 1
ATOM 552 N N . ARG A 1 75 ? -4.974 -22.594 -19.213 1.00 36.25 75 ARG A N 1
ATOM 553 C CA . ARG A 1 75 ? -5.103 -22.229 -20.618 1.00 36.25 75 ARG A CA 1
ATOM 554 C C . ARG A 1 75 ? -3.876 -21.404 -20.965 1.00 36.25 75 ARG A C 1
ATOM 556 O O . ARG A 1 75 ? -3.903 -20.177 -20.969 1.00 36.25 75 ARG A O 1
ATOM 563 N N . GLN A 1 76 ? -2.791 -22.119 -21.246 1.00 37.09 76 GLN A N 1
ATOM 564 C CA . GLN A 1 76 ? -1.654 -21.592 -21.971 1.00 37.09 76 GLN A CA 1
ATOM 565 C C . GLN A 1 76 ? -2.193 -21.005 -23.274 1.00 37.09 76 GLN A C 1
ATOM 567 O O . GLN A 1 76 ? -2.603 -21.730 -24.182 1.00 37.09 76 GLN A O 1
ATOM 572 N N . LEU A 1 77 ? -2.233 -19.678 -23.345 1.00 35.81 77 LEU A N 1
ATOM 573 C CA . LEU A 1 77 ? -2.321 -18.978 -24.614 1.00 35.81 77 LEU A CA 1
ATOM 574 C C . LEU A 1 77 ? -1.147 -19.473 -25.464 1.00 35.81 77 LEU A C 1
ATOM 576 O O . LEU A 1 77 ? 0.009 -19.425 -25.039 1.00 35.81 77 LEU A O 1
ATOM 580 N N . THR A 1 78 ? -1.453 -20.038 -26.629 1.00 35.66 78 THR A N 1
ATOM 581 C CA . THR A 1 78 ? -0.440 -20.584 -27.532 1.00 35.66 78 THR A CA 1
ATOM 582 C C . THR A 1 78 ? 0.546 -19.485 -27.955 1.00 35.66 78 THR A C 1
ATOM 584 O O . THR A 1 78 ? 0.084 -18.384 -28.259 1.00 35.66 78 THR A O 1
ATOM 587 N N . PRO A 1 79 ? 1.866 -19.751 -28.050 1.00 40.75 79 PRO A N 1
ATOM 588 C CA . PRO A 1 79 ? 2.918 -18.733 -28.233 1.00 40.75 79 PRO A CA 1
ATOM 589 C C . PRO A 1 79 ? 3.016 -18.101 -29.634 1.00 40.75 79 PRO A C 1
ATOM 591 O O . PRO A 1 79 ? 4.094 -17.667 -30.033 1.00 40.75 79 PRO A O 1
ATOM 594 N N . ALA A 1 80 ? 1.938 -18.074 -30.415 1.00 38.09 80 ALA A N 1
ATOM 595 C CA . ALA A 1 80 ? 1.978 -17.522 -31.763 1.00 38.09 80 ALA A CA 1
ATOM 596 C C . ALA A 1 80 ? 1.802 -15.993 -31.718 1.00 38.09 80 ALA A C 1
ATOM 598 O O . ALA A 1 80 ? 0.689 -15.480 -31.625 1.00 38.09 80 ALA A O 1
ATOM 599 N N . ASP A 1 81 ? 2.934 -15.291 -31.773 1.00 41.00 81 ASP A N 1
ATOM 600 C CA . ASP A 1 81 ? 3.084 -13.912 -32.253 1.00 41.00 81 ASP A CA 1
ATOM 601 C C . ASP A 1 81 ? 2.379 -12.779 -31.488 1.00 41.00 81 ASP A C 1
ATOM 603 O O . ASP A 1 81 ? 2.082 -11.727 -32.061 1.00 41.00 81 ASP A O 1
ATOM 607 N N . SER A 1 82 ? 2.201 -12.889 -30.166 1.00 44.78 82 SER A N 1
ATOM 608 C CA . SER A 1 82 ? 2.082 -11.659 -29.377 1.00 44.78 82 SER A CA 1
ATOM 609 C C . SER A 1 82 ? 3.467 -11.019 -29.329 1.00 44.78 82 SER A C 1
ATOM 611 O O . SER A 1 82 ? 4.320 -11.463 -28.559 1.00 44.78 82 SER A O 1
ATOM 613 N N . MET A 1 83 ? 3.717 -10.011 -30.170 1.00 49.56 83 MET A N 1
ATOM 614 C CA . MET A 1 83 ? 4.866 -9.121 -30.001 1.00 49.56 83 MET A CA 1
ATOM 615 C C . MET A 1 83 ? 4.844 -8.628 -28.555 1.00 49.56 83 MET A C 1
ATOM 617 O O . MET A 1 83 ? 4.022 -7.786 -28.193 1.00 49.56 83 MET A O 1
ATOM 621 N N . SER A 1 84 ? 5.689 -9.229 -27.719 1.00 74.69 84 SER A N 1
ATOM 622 C CA . SER A 1 84 ? 5.853 -8.859 -26.324 1.00 74.69 84 SER A CA 1
ATOM 623 C C . SER A 1 84 ? 6.315 -7.413 -26.322 1.00 74.69 84 SER A C 1
ATOM 625 O O . SER A 1 84 ? 7.462 -7.132 -26.665 1.00 74.69 84 SER A O 1
ATOM 627 N N . LEU A 1 85 ? 5.402 -6.488 -26.030 1.00 81.56 85 LEU A N 1
ATOM 628 C CA . LEU A 1 85 ? 5.762 -5.089 -25.865 1.00 81.56 85 LEU A CA 1
ATOM 629 C C . LEU A 1 85 ? 6.784 -5.005 -24.733 1.00 81.56 85 LEU A C 1
ATOM 631 O O . LEU A 1 85 ? 6.622 -5.657 -23.702 1.00 81.56 85 LEU A O 1
ATOM 635 N N . ASP A 1 86 ? 7.830 -4.208 -24.926 1.00 91.19 86 ASP A N 1
ATOM 636 C CA . ASP A 1 86 ? 8.786 -3.954 -23.856 1.00 91.19 86 ASP A CA 1
ATOM 637 C C . ASP A 1 86 ? 8.088 -3.259 -22.672 1.00 91.19 86 ASP A C 1
ATOM 639 O O . ASP A 1 86 ? 7.114 -2.504 -22.826 1.00 91.19 86 ASP A O 1
ATOM 643 N N . ILE A 1 87 ? 8.599 -3.485 -21.466 1.00 92.00 87 ILE A N 1
ATOM 644 C CA . ILE A 1 87 ? 8.087 -2.896 -20.225 1.00 92.00 87 ILE A CA 1
ATOM 645 C C . ILE A 1 87 ? 8.108 -1.365 -20.253 1.00 92.00 87 ILE A C 1
ATOM 647 O O . ILE A 1 87 ? 7.304 -0.714 -19.580 1.00 92.00 87 ILE A O 1
ATOM 651 N N . GLY A 1 88 ? 9.000 -0.759 -21.038 1.00 90.31 88 GLY A N 1
ATOM 652 C CA . GLY A 1 88 ? 9.040 0.683 -21.259 1.00 90.31 88 GLY A CA 1
ATOM 653 C C . GLY A 1 88 ? 7.803 1.187 -22.004 1.00 90.31 88 GLY A C 1
ATOM 654 O O . GLY A 1 88 ? 7.270 2.250 -21.666 1.00 90.31 88 GLY A O 1
ATOM 655 N N . THR A 1 89 ? 7.308 0.420 -22.968 1.00 91.56 89 THR A N 1
ATOM 656 C CA . THR A 1 89 ? 6.068 0.679 -23.697 1.00 91.56 89 THR A CA 1
ATOM 657 C C . THR A 1 89 ? 4.860 0.496 -22.779 1.00 91.56 89 THR A C 1
ATOM 659 O O . THR A 1 89 ? 4.053 1.423 -22.670 1.00 91.56 89 THR A O 1
ATOM 662 N N . PHE A 1 90 ? 4.793 -0.598 -22.009 1.00 91.12 90 PHE A N 1
ATOM 663 C CA . PHE A 1 90 ? 3.749 -0.779 -20.986 1.00 91.12 90 PHE A CA 1
ATOM 664 C C . PHE A 1 90 ? 3.734 0.355 -19.956 1.00 91.12 90 PHE A C 1
ATOM 666 O O . PHE A 1 90 ? 2.679 0.922 -19.673 1.00 91.12 90 PHE A O 1
ATOM 673 N N . SER A 1 91 ? 4.907 0.762 -19.465 1.00 91.75 91 SER A N 1
ATOM 674 C CA . SER A 1 91 ? 5.046 1.866 -18.509 1.00 91.75 91 SER A CA 1
ATOM 675 C C . SER A 1 91 ? 4.452 3.169 -19.050 1.00 91.75 91 SER A C 1
ATOM 677 O O . SER A 1 91 ? 3.784 3.900 -18.316 1.00 91.75 91 SER A O 1
ATOM 679 N N . LYS A 1 92 ? 4.663 3.471 -20.339 1.00 91.25 92 LYS A N 1
ATOM 680 C CA . LYS A 1 92 ? 4.080 4.653 -20.996 1.00 91.25 92 LYS A CA 1
ATOM 681 C C . LYS A 1 92 ? 2.563 4.531 -21.135 1.00 91.25 92 LYS A C 1
ATOM 683 O O . LYS A 1 92 ? 1.864 5.508 -20.866 1.00 91.25 92 LYS A O 1
ATOM 688 N N . CYS A 1 93 ? 2.062 3.359 -21.525 1.00 93.94 93 CYS A N 1
ATOM 689 C CA . CYS A 1 93 ? 0.629 3.093 -21.654 1.00 93.94 93 CYS A CA 1
ATOM 690 C C . CYS A 1 93 ? -0.094 3.227 -20.308 1.00 93.94 93 CYS A C 1
ATOM 692 O O . CYS A 1 93 ? -1.026 4.022 -20.197 1.00 93.94 93 CYS A O 1
ATOM 694 N N . PHE A 1 94 ? 0.380 2.547 -19.261 1.00 93.81 94 PHE A N 1
ATOM 695 C CA . PHE A 1 94 ? -0.226 2.625 -17.928 1.00 93.81 94 PHE A CA 1
ATOM 696 C C . PHE A 1 94 ? -0.114 4.017 -17.318 1.00 93.81 94 PHE A C 1
ATOM 698 O O . PHE A 1 94 ? -1.049 4.481 -16.669 1.00 93.81 94 PHE A O 1
ATOM 705 N N . PHE A 1 95 ? 0.979 4.738 -17.581 1.00 93.12 95 PHE A N 1
ATOM 706 C CA . PHE A 1 95 ? 1.058 6.144 -17.204 1.00 93.12 95 PHE A CA 1
ATOM 707 C C . PHE A 1 95 ? -0.011 6.988 -17.907 1.00 93.12 95 PHE A C 1
ATOM 709 O O . PHE A 1 95 ? -0.686 7.778 -17.250 1.00 93.12 95 PHE A O 1
ATOM 716 N N . ALA A 1 96 ? -0.208 6.815 -19.217 1.00 92.31 96 ALA A N 1
ATOM 717 C CA . ALA A 1 96 ? -1.238 7.540 -19.959 1.00 92.31 96 ALA A CA 1
ATOM 718 C C . ALA A 1 96 ? -2.658 7.224 -19.448 1.00 92.31 96 ALA A C 1
ATOM 720 O O . ALA A 1 96 ? -3.464 8.143 -19.280 1.00 92.31 96 ALA A O 1
ATOM 721 N N . GLU A 1 97 ? -2.950 5.958 -19.139 1.00 95.75 97 GLU A N 1
ATOM 722 C CA . GLU A 1 97 ? -4.222 5.536 -18.533 1.00 95.75 97 GLU A CA 1
ATOM 723 C C . GLU A 1 97 ? -4.431 6.137 -17.139 1.00 95.75 97 GLU A C 1
ATOM 725 O O . GLU A 1 97 ? -5.519 6.639 -16.831 1.00 95.75 97 GLU A O 1
ATOM 730 N N . PHE A 1 98 ? -3.385 6.147 -16.311 1.00 95.00 98 PHE A N 1
ATOM 731 C CA . PHE A 1 98 ? -3.402 6.785 -14.999 1.00 95.00 98 PHE A CA 1
ATOM 732 C C . PHE A 1 98 ? -3.684 8.288 -15.116 1.00 95.00 98 PHE A C 1
ATOM 734 O O . PHE A 1 98 ? -4.566 8.806 -14.426 1.00 95.00 98 PHE A O 1
ATOM 741 N N . ILE A 1 99 ? -3.036 8.984 -16.059 1.00 91.81 99 ILE A N 1
ATOM 742 C CA . ILE A 1 99 ? -3.300 10.409 -16.314 1.00 91.81 99 ILE A CA 1
ATOM 743 C C . ILE A 1 99 ? -4.738 10.628 -16.771 1.00 91.81 99 ILE A C 1
ATOM 745 O O . ILE A 1 99 ? -5.404 11.537 -16.273 1.00 91.81 99 ILE A O 1
ATOM 749 N N . SER A 1 100 ? -5.231 9.802 -17.692 1.00 94.31 100 SER A N 1
ATOM 750 C CA . SER A 1 100 ? -6.617 9.889 -18.152 1.00 94.31 100 SER A CA 1
ATOM 751 C C . SER A 1 100 ? -7.599 9.703 -16.992 1.00 94.31 100 SER A C 1
ATOM 753 O O . SER A 1 100 ? -8.592 10.425 -16.893 1.00 94.31 100 SER A O 1
ATOM 755 N N . SER A 1 101 ? -7.293 8.789 -16.070 1.00 95.00 101 SER A N 1
ATOM 756 C CA . SER A 1 101 ? -8.108 8.529 -14.882 1.00 95.00 101 SER A CA 1
ATOM 757 C C . SER A 1 101 ? -8.098 9.698 -13.894 1.00 95.00 101 SER A C 1
ATOM 759 O O . SER A 1 101 ? -9.152 10.032 -13.358 1.00 95.00 101 SER A O 1
ATOM 761 N N . LEU A 1 102 ? -6.962 10.377 -13.706 1.00 91.69 102 LEU A N 1
ATOM 762 C CA . LEU A 1 102 ? -6.892 11.614 -12.916 1.00 91.69 102 LEU A CA 1
ATOM 763 C C . LEU A 1 102 ? -7.698 12.752 -13.557 1.00 91.69 102 LEU A C 1
ATOM 765 O O . LEU A 1 102 ? -8.476 13.418 -12.881 1.00 91.69 102 LEU A O 1
ATOM 769 N N . GLN A 1 103 ? -7.557 12.953 -14.870 1.00 90.81 103 GLN A N 1
ATOM 770 C CA . GLN A 1 103 ? -8.277 14.001 -15.608 1.00 90.81 103 GLN A CA 1
ATOM 771 C C . GLN A 1 103 ? -9.796 13.810 -15.590 1.00 90.81 103 GLN A C 1
ATOM 773 O O . GLN A 1 103 ? -10.539 14.785 -15.606 1.00 90.81 103 GLN A O 1
ATOM 778 N N . ARG A 1 104 ? -10.255 12.555 -15.567 1.00 95.19 104 ARG A N 1
ATOM 779 C CA . ARG A 1 104 ? -11.675 12.186 -15.483 1.00 95.19 104 ARG A CA 1
ATOM 780 C C . ARG A 1 104 ? -12.189 12.095 -14.043 1.00 95.19 104 ARG A C 1
ATOM 782 O O . ARG A 1 104 ? -13.280 11.577 -13.837 1.00 95.19 104 ARG A O 1
ATOM 789 N N . GLU A 1 105 ? -11.386 12.511 -13.062 1.00 94.25 105 GLU A N 1
ATOM 790 C CA . GLU A 1 105 ? -11.664 12.395 -11.623 1.00 94.25 105 GLU A CA 1
ATOM 791 C C . GLU A 1 105 ? -11.984 10.969 -11.141 1.00 94.25 105 GLU A C 1
ATOM 793 O O . GLU A 1 105 ? -12.547 10.777 -10.061 1.00 94.25 105 GLU A O 1
ATOM 798 N N . LYS A 1 106 ? -11.594 9.951 -11.918 1.00 96.12 106 LYS A N 1
ATOM 799 C CA . LYS A 1 106 ? -11.702 8.549 -11.507 1.00 96.12 106 LYS A CA 1
ATOM 800 C C . LYS A 1 106 ? -10.692 8.192 -10.427 1.00 96.12 106 LYS A C 1
ATOM 802 O O . LYS A 1 106 ? -10.948 7.286 -9.636 1.00 96.12 106 LYS A O 1
ATOM 807 N N . ILE A 1 107 ? -9.563 8.897 -10.421 1.00 96.19 107 ILE A N 1
ATOM 808 C CA . ILE A 1 107 ? -8.570 8.890 -9.353 1.00 96.19 107 ILE A CA 1
ATOM 809 C C . ILE A 1 107 ? -8.457 10.328 -8.843 1.00 96.19 107 ILE A C 1
ATOM 811 O O . ILE A 1 107 ? -8.360 11.263 -9.638 1.00 96.19 107 ILE A O 1
ATOM 815 N N . LYS A 1 108 ? -8.466 10.518 -7.525 1.00 94.38 108 LYS A N 1
ATOM 816 C CA . LYS A 1 108 ? -8.219 11.810 -6.874 1.00 94.38 108 LYS A CA 1
ATOM 817 C C . LYS A 1 108 ? -6.924 11.733 -6.088 1.00 94.38 108 LYS A C 1
ATOM 819 O O . LYS A 1 108 ? -6.700 10.765 -5.372 1.00 94.38 108 LYS A O 1
ATOM 824 N N . TYR A 1 109 ? -6.083 12.744 -6.243 1.00 92.06 109 TYR A N 1
ATOM 825 C CA . TYR A 1 109 ? -4.785 12.837 -5.589 1.00 92.06 109 TYR A CA 1
ATOM 826 C C . TYR A 1 109 ? -4.829 13.847 -4.442 1.00 92.06 109 TYR A C 1
ATOM 828 O O . TYR A 1 109 ? -5.232 14.993 -4.658 1.00 92.06 109 TYR A O 1
ATOM 836 N N . SER A 1 110 ? -4.346 13.440 -3.270 1.00 91.12 110 SER A N 1
ATOM 837 C CA . SER A 1 110 ? -4.213 14.285 -2.083 1.00 91.12 110 SER A CA 1
ATOM 838 C C . SER A 1 110 ? -2.831 14.071 -1.449 1.00 91.12 110 SER A C 1
ATOM 840 O O . SER A 1 110 ? -2.565 12.963 -0.978 1.00 91.12 110 SER A O 1
ATOM 842 N N . PRO A 1 111 ? -1.939 15.081 -1.432 1.00 89.69 111 PRO A N 1
ATOM 843 C CA . PRO A 1 111 ? -0.732 15.014 -0.611 1.00 89.69 111 PRO A CA 1
ATOM 844 C C . PRO A 1 111 ? -1.119 15.069 0.873 1.00 89.69 111 PRO A C 1
ATOM 846 O O . PRO A 1 111 ? -2.088 15.744 1.218 1.00 89.69 111 PRO A O 1
ATOM 849 N N . LEU A 1 112 ? -0.374 14.373 1.724 1.00 88.94 112 LEU A N 1
ATOM 850 C CA . LEU A 1 112 ? -0.539 14.377 3.182 1.00 88.94 112 LEU A CA 1
ATOM 851 C C . LEU A 1 112 ? 0.566 15.218 3.820 1.00 88.94 112 LEU A C 1
ATOM 853 O O . LEU A 1 112 ? 1.596 15.422 3.187 1.00 88.94 112 LEU A O 1
ATOM 857 N N . ASN A 1 113 ? 0.394 15.706 5.049 1.00 86.50 113 ASN A N 1
ATOM 858 C CA . ASN A 1 113 ? 1.364 16.607 5.695 1.00 86.50 113 ASN A CA 1
ATOM 859 C C . ASN A 1 113 ? 2.423 15.869 6.535 1.00 86.50 113 ASN A C 1
ATOM 861 O O . ASN A 1 113 ? 3.047 16.449 7.423 1.00 86.50 113 ASN A O 1
ATOM 865 N N . THR A 1 114 ? 2.665 14.604 6.206 1.00 81.19 114 THR A N 1
ATOM 866 C CA . THR A 1 114 ? 3.640 13.716 6.843 1.00 81.19 114 THR A CA 1
ATOM 867 C C . THR A 1 114 ? 4.568 13.101 5.796 1.00 81.19 114 THR A C 1
ATOM 869 O O . THR A 1 114 ? 4.171 12.917 4.648 1.00 81.19 114 THR A O 1
ATOM 872 N N . TYR A 1 115 ? 5.796 12.763 6.186 1.00 71.31 115 TYR A N 1
ATOM 873 C CA . TYR A 1 115 ? 6.739 11.952 5.413 1.00 71.31 115 TYR A CA 1
ATOM 874 C C . TYR A 1 115 ? 7.415 10.963 6.373 1.00 71.31 115 TYR A C 1
ATOM 876 O O . TYR A 1 115 ? 8.157 11.390 7.247 1.00 71.31 115 TYR A O 1
ATOM 884 N N . GLN A 1 116 ? 7.128 9.659 6.275 1.00 66.31 116 GLN A N 1
ATOM 885 C CA . GLN A 1 116 ? 7.733 8.589 7.103 1.00 66.31 116 GLN A CA 1
ATOM 886 C C . GLN A 1 116 ? 8.050 8.927 8.578 1.00 66.31 116 GLN A C 1
ATOM 888 O O . GLN A 1 116 ? 9.152 8.679 9.073 1.00 66.31 116 GLN A O 1
ATOM 893 N N . GLY A 1 117 ? 7.114 9.524 9.302 1.00 58.50 117 GLY A N 1
ATOM 894 C CA . GLY A 1 117 ? 7.339 9.862 10.703 1.00 58.50 117 GLY A CA 1
ATOM 895 C C . GLY A 1 117 ? 8.300 11.025 10.942 1.00 58.50 117 GLY A C 1
ATOM 896 O O . GLY A 1 117 ? 8.850 11.159 12.030 1.00 58.50 117 GLY A O 1
ATOM 897 N N . LYS A 1 118 ? 8.540 11.849 9.918 1.00 61.78 118 LYS A N 1
ATOM 898 C CA . LYS A 1 118 ? 9.476 12.980 9.898 1.00 61.78 118 LYS A CA 1
ATOM 899 C C . LYS A 1 118 ? 10.940 12.598 10.148 1.00 61.78 118 LYS A C 1
ATOM 901 O O . LYS A 1 118 ? 11.738 13.469 10.492 1.00 61.78 118 LYS A O 1
ATOM 906 N N . ILE A 1 119 ? 11.315 11.330 9.946 1.00 63.38 119 ILE A N 1
ATOM 907 C CA . ILE A 1 119 ? 12.686 10.833 10.142 1.00 63.38 119 ILE A CA 1
ATOM 908 C C . ILE A 1 119 ? 13.350 10.612 8.774 1.00 63.38 119 ILE A C 1
ATOM 910 O O . ILE A 1 119 ? 13.038 9.630 8.093 1.00 63.38 119 ILE A O 1
ATOM 914 N N . PRO A 1 120 ? 14.281 11.490 8.353 1.00 55.38 120 PRO A N 1
ATOM 915 C CA . PRO A 1 120 ? 15.020 11.308 7.109 1.00 55.38 120 PRO A CA 1
ATOM 916 C C . PRO A 1 120 ? 15.798 9.987 7.111 1.00 55.38 120 PRO A C 1
ATOM 918 O O . PRO A 1 120 ? 16.484 9.668 8.080 1.00 55.38 120 PRO A O 1
ATOM 921 N N . GLY A 1 121 ? 15.707 9.225 6.020 1.00 54.50 121 GLY A N 1
ATOM 922 C CA . GLY A 1 121 ? 16.440 7.964 5.862 1.00 54.50 121 GLY A CA 1
ATOM 923 C C . GLY A 1 121 ? 15.867 6.776 6.643 1.00 54.50 121 GLY A C 1
ATOM 924 O O . GLY A 1 121 ? 16.497 5.722 6.665 1.00 54.50 121 GLY A O 1
ATOM 925 N N . SER A 1 122 ? 14.688 6.914 7.262 1.00 63.25 122 SER A N 1
ATOM 926 C CA . SER A 1 122 ? 13.994 5.786 7.890 1.00 63.25 122 SER A CA 1
ATOM 927 C C . SER A 1 122 ? 13.588 4.757 6.834 1.00 63.25 122 SER A C 1
ATOM 929 O O . SER A 1 122 ? 12.673 4.965 6.040 1.00 63.25 122 SER A O 1
ATOM 931 N N . VAL A 1 123 ? 14.269 3.618 6.816 1.00 63.31 123 VAL A N 1
ATOM 932 C CA . VAL A 1 123 ? 13.936 2.499 5.933 1.00 63.31 123 VAL A CA 1
ATOM 933 C C . VAL A 1 123 ? 13.037 1.503 6.671 1.00 63.31 123 VAL A C 1
ATOM 935 O O . VAL A 1 123 ? 13.169 1.281 7.875 1.00 63.31 123 VAL A O 1
ATOM 938 N N . ASN A 1 124 ? 12.090 0.902 5.948 1.00 69.12 124 ASN A N 1
ATOM 939 C CA . ASN A 1 124 ? 11.231 -0.206 6.406 1.00 69.12 124 ASN A CA 1
ATOM 940 C C . ASN A 1 124 ? 10.103 0.155 7.393 1.00 69.12 124 ASN A C 1
ATOM 942 O O . ASN A 1 124 ? 9.342 -0.721 7.803 1.00 69.12 124 ASN A O 1
ATOM 946 N N . GLY A 1 125 ? 9.912 1.437 7.724 1.00 86.50 125 GLY A N 1
ATOM 947 C CA . GLY A 1 125 ? 8.747 1.876 8.504 1.00 86.50 125 GLY A CA 1
ATOM 948 C C . GLY A 1 125 ? 7.410 1.632 7.789 1.00 86.50 125 GLY A C 1
ATOM 949 O O . GLY A 1 125 ? 6.386 1.468 8.444 1.00 86.50 125 GLY A O 1
ATOM 950 N N . CYS A 1 126 ? 7.406 1.553 6.451 1.00 91.38 126 CYS A N 1
ATOM 951 C CA . CYS A 1 126 ? 6.191 1.362 5.655 1.00 91.38 126 CYS A CA 1
ATOM 952 C C . CYS A 1 126 ? 5.446 0.058 5.980 1.00 91.38 126 CYS A C 1
ATOM 954 O O . CYS A 1 126 ? 4.215 0.065 5.978 1.00 91.38 126 CYS A O 1
ATOM 956 N N . THR A 1 127 ? 6.161 -1.012 6.345 1.00 92.94 127 THR A N 1
ATOM 957 C CA . THR A 1 127 ? 5.567 -2.291 6.762 1.00 92.94 127 THR A CA 1
ATOM 958 C C . THR A 1 127 ? 4.698 -2.139 8.010 1.00 92.94 127 THR A C 1
ATOM 960 O O . THR A 1 127 ? 3.582 -2.651 8.056 1.00 92.94 127 THR A O 1
ATOM 963 N N . VAL A 1 128 ? 5.174 -1.377 8.999 1.00 94.94 128 VAL A N 1
ATOM 964 C CA . VAL A 1 128 ? 4.427 -1.090 10.233 1.00 94.94 128 VAL A CA 1
ATOM 965 C C . VAL A 1 128 ? 3.327 -0.060 9.971 1.00 94.94 128 VAL A C 1
ATOM 967 O O . VAL A 1 128 ? 2.181 -0.281 10.355 1.00 94.94 128 VAL A O 1
ATOM 970 N N . ILE A 1 129 ? 3.638 1.018 9.240 1.00 95.31 129 ILE A N 1
ATOM 971 C CA . ILE A 1 129 ? 2.677 2.076 8.882 1.00 95.31 129 ILE A CA 1
ATOM 972 C C . ILE A 1 129 ? 1.437 1.491 8.208 1.00 95.31 129 ILE A C 1
ATOM 974 O O . ILE A 1 129 ? 0.319 1.797 8.613 1.00 95.31 129 ILE A O 1
ATOM 978 N N . ALA A 1 130 ? 1.614 0.667 7.173 1.00 96.38 130 ALA A N 1
ATOM 979 C CA . ALA A 1 130 ? 0.491 0.176 6.386 1.00 96.38 130 ALA A CA 1
ATOM 980 C C . ALA A 1 130 ? -0.469 -0.678 7.229 1.00 96.38 130 ALA A C 1
ATOM 982 O O . ALA A 1 130 ? -1.687 -0.527 7.117 1.00 96.38 130 ALA A O 1
ATOM 983 N N . ALA A 1 131 ? 0.069 -1.526 8.110 1.00 97.19 131 ALA A N 1
ATOM 984 C CA . ALA A 1 131 ? -0.733 -2.337 9.018 1.00 97.19 131 ALA A CA 1
ATOM 985 C C . ALA A 1 131 ? -1.461 -1.474 10.066 1.00 97.19 131 ALA A C 1
ATOM 987 O O . ALA A 1 131 ? -2.661 -1.654 10.285 1.00 97.19 131 ALA A O 1
ATOM 988 N N . LEU A 1 132 ? -0.783 -0.480 10.650 1.00 97.31 132 LEU A N 1
ATOM 989 C CA . LEU A 1 132 ? -1.399 0.449 11.605 1.00 97.31 132 LEU A CA 1
ATOM 990 C C . LEU A 1 132 ? -2.480 1.328 10.966 1.00 97.31 132 LEU A C 1
ATOM 992 O O . LEU A 1 132 ? -3.495 1.602 11.605 1.00 97.31 132 LEU A O 1
ATOM 996 N N . LEU A 1 133 ? -2.316 1.727 9.702 1.00 97.38 133 LEU A N 1
ATOM 997 C CA . LEU A 1 133 ? -3.359 2.435 8.953 1.00 97.38 133 LEU A CA 1
ATOM 998 C C . LEU A 1 133 ? -4.607 1.560 8.785 1.00 97.38 133 LEU A C 1
ATOM 1000 O O . LEU A 1 133 ? -5.715 2.053 8.991 1.00 97.38 133 LEU A O 1
ATOM 1004 N N . CYS A 1 134 ? -4.438 0.264 8.497 1.00 97.50 134 CYS A N 1
ATOM 1005 C CA . CYS A 1 134 ? -5.555 -0.681 8.433 1.00 97.50 134 CYS A CA 1
ATOM 1006 C C . CYS A 1 134 ? -6.267 -0.807 9.794 1.00 97.50 134 CYS A C 1
ATOM 1008 O O . CYS A 1 134 ? -7.494 -0.729 9.850 1.00 97.50 134 CYS A O 1
ATOM 1010 N N . ILE A 1 135 ? -5.515 -0.933 10.895 1.00 96.75 135 ILE A N 1
ATOM 1011 C CA . ILE A 1 135 ? -6.071 -0.995 12.261 1.00 96.75 135 ILE A CA 1
ATOM 1012 C C . ILE A 1 135 ? -6.841 0.288 12.602 1.00 96.75 135 ILE A C 1
ATOM 1014 O O . ILE A 1 135 ? -7.994 0.234 13.035 1.00 96.75 135 ILE A O 1
ATOM 1018 N N . SER A 1 136 ? -6.232 1.453 12.367 1.00 96.38 136 SER A N 1
ATOM 1019 C CA . SER A 1 136 ? -6.859 2.757 12.606 1.00 96.38 136 SER A CA 1
ATOM 1020 C C . SER A 1 136 ? -8.153 2.908 11.800 1.00 96.38 136 SER A C 1
ATOM 1022 O O . SER A 1 136 ? -9.179 3.357 12.322 1.00 96.38 136 SER A O 1
ATOM 1024 N N . PHE A 1 137 ? -8.153 2.430 10.550 1.00 95.50 137 PHE A N 1
ATOM 1025 C CA . PHE A 1 137 ? -9.329 2.435 9.685 1.00 95.50 137 PHE A CA 1
ATOM 1026 C C . PHE A 1 137 ? -10.496 1.614 10.252 1.00 95.50 137 PHE A C 1
ATOM 1028 O O . PHE A 1 137 ? -11.652 2.037 10.129 1.00 95.50 137 PHE A O 1
ATOM 1035 N N . PHE A 1 138 ? -10.223 0.492 10.920 1.00 93.69 138 PHE A N 1
ATOM 1036 C CA . PHE A 1 138 ? -11.248 -0.282 11.626 1.00 93.69 138 PHE A CA 1
ATOM 1037 C C . PHE A 1 138 ? -11.727 0.428 12.905 1.00 93.69 138 PHE A C 1
ATOM 1039 O O . PHE A 1 138 ? -12.928 0.506 13.167 1.00 93.69 138 PHE A O 1
ATOM 1046 N N . ASN A 1 139 ? -10.820 1.040 13.667 1.00 91.44 139 ASN A N 1
ATOM 1047 C CA . ASN A 1 139 ? -11.146 1.670 14.953 1.00 91.44 139 ASN A CA 1
ATOM 1048 C C . ASN A 1 139 ? -11.962 2.970 14.829 1.00 91.44 139 ASN A C 1
ATOM 1050 O O . ASN A 1 139 ? -12.849 3.237 15.653 1.00 91.44 139 ASN A O 1
ATOM 1054 N N . GLU A 1 140 ? -11.728 3.772 13.787 1.00 83.94 140 GLU A N 1
ATOM 1055 C CA . GLU A 1 140 ? -12.543 4.967 13.528 1.00 83.94 140 GLU A CA 1
ATOM 1056 C C . GLU A 1 140 ? -14.021 4.632 13.262 1.00 83.94 140 GLU A C 1
ATOM 1058 O O . GLU A 1 140 ? -14.912 5.415 13.619 1.00 83.94 140 GLU A O 1
ATOM 1063 N N . GLY A 1 141 ? -14.296 3.463 12.673 1.00 68.50 141 GLY A N 1
ATOM 1064 C CA . GLY A 1 141 ? -15.656 2.978 12.429 1.00 68.50 141 GLY A CA 1
ATOM 1065 C C . GLY A 1 141 ? -16.431 2.758 13.721 1.00 68.50 141 GLY A C 1
ATOM 1066 O O . GLY A 1 141 ? -17.552 3.257 13.875 1.00 68.50 141 GLY A O 1
ATOM 1067 N N . ASN A 1 142 ? -15.784 2.109 14.686 1.00 65.62 142 ASN A N 1
ATOM 1068 C CA . ASN A 1 142 ? -16.363 1.782 15.988 1.00 65.62 142 ASN A CA 1
ATOM 1069 C C . ASN A 1 142 ? -16.689 3.022 16.831 1.00 65.62 142 ASN A C 1
ATOM 1071 O O . ASN A 1 142 ? -17.691 3.051 17.553 1.00 65.62 142 ASN A O 1
ATOM 1075 N N . THR A 1 143 ? -15.863 4.067 16.740 1.00 67.38 143 THR A N 1
ATOM 1076 C CA . THR A 1 143 ? -16.008 5.265 17.581 1.00 67.38 143 THR A CA 1
ATOM 1077 C C . THR A 1 143 ? -17.199 6.123 17.143 1.00 67.38 143 THR A C 1
ATOM 1079 O O . THR A 1 143 ? -17.967 6.603 17.979 1.00 67.38 143 THR A O 1
ATOM 1082 N N . ARG A 1 144 ? -17.416 6.274 15.828 1.00 59.78 144 ARG A N 1
ATOM 1083 C CA . ARG A 1 144 ? -18.495 7.123 15.286 1.00 59.78 144 ARG A CA 1
ATOM 1084 C C . ARG A 1 144 ? -19.884 6.485 15.364 1.00 59.78 144 ARG A C 1
ATOM 1086 O O . ARG A 1 144 ? -20.870 7.214 15.464 1.00 59.78 144 ARG A O 1
ATOM 1093 N N . GLN A 1 145 ? -19.981 5.153 15.389 1.00 57.16 145 GLN A N 1
ATOM 1094 C CA . GLN A 1 145 ? -21.269 4.468 15.578 1.00 57.16 145 GLN A CA 1
ATOM 1095 C C . GLN A 1 145 ? -21.908 4.749 16.948 1.00 57.16 145 GLN A C 1
ATOM 1097 O O . GLN A 1 145 ? -23.130 4.690 17.072 1.00 57.16 145 GLN A O 1
ATOM 1102 N N . LYS A 1 146 ? -21.116 5.085 17.976 1.00 60.47 146 LYS A N 1
ATOM 1103 C CA . LYS A 1 146 ? -21.634 5.330 19.332 1.00 60.47 146 LYS A CA 1
ATOM 1104 C C . LYS A 1 146 ? -22.194 6.742 19.539 1.00 60.47 146 LYS A C 1
ATOM 1106 O O . LYS A 1 146 ? -22.994 6.927 20.452 1.00 60.47 146 LYS A O 1
ATOM 1111 N N . SER A 1 147 ? -21.801 7.728 18.726 1.00 58.56 147 SER A N 1
ATOM 1112 C CA . SER A 1 147 ? -22.061 9.149 19.014 1.00 58.56 147 SER A CA 1
ATOM 1113 C C . SER A 1 147 ? -23.138 9.821 18.160 1.00 58.56 147 SER A C 1
ATOM 1115 O O . SER A 1 147 ? -23.584 10.908 18.522 1.00 58.56 147 SER A O 1
ATOM 1117 N N . SER A 1 148 ? -23.617 9.218 17.065 1.00 54.22 148 SER A N 1
ATOM 1118 C CA . SER A 1 148 ? -24.659 9.854 16.245 1.00 54.22 148 SER A CA 1
ATOM 1119 C C . SER A 1 148 ? -25.693 8.860 15.722 1.00 54.22 148 SER A C 1
ATOM 1121 O O . SER A 1 148 ? -25.380 7.889 15.042 1.00 54.22 148 SER A O 1
ATOM 1123 N N . ARG A 1 149 ? -26.963 9.123 16.039 1.00 56.88 149 ARG A N 1
ATOM 1124 C CA . ARG A 1 149 ? -28.117 8.295 15.656 1.00 56.88 149 ARG A CA 1
ATOM 1125 C C . ARG A 1 149 ? -28.574 8.528 14.204 1.00 56.88 149 ARG A C 1
ATOM 1127 O O . ARG A 1 149 ? -29.574 7.949 13.800 1.00 56.88 149 ARG A O 1
ATOM 1134 N N . GLU A 1 150 ? -27.864 9.358 13.430 1.00 55.09 150 GLU A N 1
ATOM 1135 C CA . GLU A 1 150 ? -28.343 9.874 12.135 1.00 55.09 150 GLU A CA 1
ATOM 1136 C C . GLU A 1 150 ? -27.312 9.940 10.994 1.00 55.09 150 GLU A C 1
ATOM 1138 O O . GLU A 1 150 ? -27.694 10.288 9.879 1.00 55.09 150 GLU A O 1
ATOM 1143 N N . THR A 1 151 ? -26.041 9.560 11.185 1.00 52.69 151 THR A N 1
ATOM 1144 C CA . THR A 1 151 ? -25.105 9.467 10.046 1.00 52.69 151 THR A CA 1
ATOM 1145 C C . THR A 1 151 ? -24.942 8.023 9.588 1.00 52.69 151 THR A C 1
ATOM 1147 O O . THR A 1 151 ? -24.646 7.121 10.369 1.00 52.69 151 THR A O 1
ATOM 1150 N N . THR A 1 152 ? -25.192 7.777 8.302 1.00 55.50 152 THR A N 1
ATOM 1151 C CA . THR A 1 152 ? -25.048 6.452 7.697 1.00 55.50 152 THR A CA 1
ATOM 1152 C C . THR A 1 152 ? -23.591 5.973 7.833 1.00 55.50 152 THR A C 1
ATOM 1154 O O . THR A 1 152 ? -22.694 6.644 7.323 1.00 55.50 152 THR A O 1
ATOM 1157 N N . PRO A 1 153 ? -23.331 4.829 8.494 1.00 51.34 153 PRO A N 1
ATOM 1158 C CA . PRO A 1 153 ? -22.002 4.431 8.985 1.00 51.34 153 PRO A CA 1
ATOM 1159 C C . PRO A 1 153 ? -20.969 3.994 7.923 1.00 51.34 153 PRO A C 1
ATOM 1161 O O . PRO A 1 153 ? -19.906 3.491 8.281 1.00 51.34 153 PRO A O 1
ATOM 1164 N N . SER A 1 154 ? -21.240 4.154 6.626 1.00 55.38 154 SER A N 1
ATOM 1165 C CA . SER A 1 154 ? -20.480 3.495 5.552 1.00 55.38 154 SER A CA 1
ATOM 1166 C C . SER A 1 154 ? -19.386 4.330 4.872 1.00 55.38 154 SER A C 1
ATOM 1168 O O . SER A 1 154 ? -18.601 3.756 4.120 1.00 55.38 154 SER A O 1
ATOM 1170 N N . ASP A 1 155 ? -19.301 5.639 5.139 1.00 60.53 155 ASP A N 1
ATOM 1171 C CA . ASP A 1 155 ? -18.620 6.569 4.213 1.00 60.53 155 ASP A CA 1
ATOM 1172 C C . ASP A 1 155 ? -17.343 7.207 4.776 1.00 60.53 155 ASP A C 1
ATOM 1174 O O . ASP A 1 155 ? -16.692 8.009 4.103 1.00 60.53 155 ASP A O 1
ATOM 1178 N N . THR A 1 156 ? -16.968 6.904 6.019 1.00 75.25 156 THR A N 1
ATOM 1179 C CA . THR A 1 156 ? -15.874 7.626 6.673 1.00 75.25 156 THR A CA 1
ATOM 1180 C C . THR A 1 156 ? -14.525 6.982 6.380 1.00 75.25 156 THR A C 1
ATOM 1182 O O . THR A 1 156 ? -14.098 6.044 7.052 1.00 75.25 156 THR A O 1
ATOM 1185 N N . SER A 1 157 ? -13.861 7.529 5.358 1.00 89.19 157 SER A N 1
ATOM 1186 C CA . SER A 1 157 ? -12.405 7.473 5.197 1.00 89.19 157 SER A CA 1
ATOM 1187 C C . SER A 1 157 ? -11.698 7.950 6.464 1.00 89.19 157 SER A C 1
ATOM 1189 O O . SER A 1 157 ? -12.240 8.811 7.165 1.00 89.19 157 SER A O 1
ATOM 1191 N N . LEU A 1 158 ? -10.466 7.484 6.685 1.00 92.81 158 LEU A N 1
ATOM 1192 C CA . LEU A 1 158 ? -9.585 8.086 7.688 1.00 92.81 158 LEU A CA 1
ATOM 1193 C C . LEU A 1 158 ? -9.419 9.586 7.415 1.00 92.81 158 LEU A C 1
ATOM 1195 O O . LEU A 1 158 ? -9.280 10.008 6.254 1.00 92.81 158 LEU A O 1
ATOM 1199 N N . SER A 1 159 ? -9.438 10.395 8.475 1.00 93.19 159 SER A N 1
ATOM 1200 C CA . SER A 1 159 ? -9.080 11.810 8.351 1.00 93.19 159 SER A CA 1
ATOM 1201 C C . SER A 1 159 ? -7.592 11.960 8.018 1.00 93.19 159 SER A C 1
ATOM 1203 O O . SER A 1 159 ? -6.795 11.050 8.237 1.00 93.19 159 SER A O 1
ATOM 1205 N N . GLU A 1 160 ? -7.208 13.112 7.462 1.00 92.38 160 GLU A N 1
ATOM 1206 C CA . GLU A 1 160 ? -5.784 13.428 7.260 1.00 92.38 160 GLU A CA 1
ATOM 1207 C C . GLU A 1 160 ? -5.033 13.420 8.590 1.00 92.38 160 GLU A C 1
ATOM 1209 O O . GLU A 1 160 ? -4.016 12.747 8.694 1.00 92.38 160 GLU A O 1
ATOM 1214 N N . ASP A 1 161 ? -5.606 14.037 9.626 1.00 92.75 161 ASP A N 1
ATOM 1215 C CA . ASP A 1 161 ? -5.016 14.073 10.967 1.00 92.75 161 ASP A CA 1
ATOM 1216 C C . ASP A 1 161 ? -4.793 12.673 11.556 1.00 92.75 161 ASP A C 1
ATOM 1218 O O . ASP A 1 161 ? -3.796 12.440 12.232 1.00 92.75 161 ASP A O 1
ATOM 1222 N N . ALA A 1 162 ? -5.695 11.720 11.294 1.00 94.06 162 ALA A N 1
ATOM 1223 C CA . ALA A 1 162 ? -5.534 10.345 11.757 1.00 94.06 162 ALA A CA 1
ATOM 1224 C C . ALA A 1 162 ? -4.425 9.608 10.999 1.00 94.06 162 ALA A C 1
ATOM 1226 O O . ALA A 1 162 ? -3.668 8.852 11.606 1.00 94.06 162 ALA A O 1
ATOM 1227 N N . ILE A 1 163 ? -4.301 9.837 9.688 1.00 94.25 163 ILE A N 1
ATOM 1228 C CA . ILE A 1 163 ? -3.201 9.281 8.889 1.00 94.25 163 ILE A CA 1
ATOM 1229 C C . ILE A 1 163 ? -1.866 9.859 9.370 1.00 94.25 163 ILE A C 1
ATOM 1231 O O . ILE A 1 163 ? -0.928 9.101 9.622 1.00 94.25 163 ILE A O 1
ATOM 1235 N N . ASP A 1 164 ? -1.799 11.178 9.551 1.00 92.62 164 ASP A N 1
ATOM 1236 C CA . ASP A 1 164 ? -0.614 11.871 10.050 1.00 92.62 164 ASP A CA 1
ATOM 1237 C C . ASP A 1 164 ? -0.256 11.374 11.461 1.00 92.62 164 ASP A C 1
ATOM 1239 O O . ASP A 1 164 ? 0.904 11.072 11.723 1.00 92.62 164 ASP A O 1
ATOM 1243 N N . TYR A 1 165 ? -1.238 11.175 12.348 1.00 93.69 165 TYR A N 1
ATOM 1244 C CA . TYR A 1 165 ? -1.024 10.609 13.685 1.00 93.69 165 TYR A CA 1
ATOM 1245 C C . TYR A 1 165 ? -0.472 9.175 13.648 1.00 93.69 165 TYR A C 1
ATOM 1247 O O . TYR A 1 165 ? 0.479 8.858 14.367 1.00 93.69 165 TYR A O 1
ATOM 1255 N N . VAL A 1 166 ? -1.020 8.303 12.797 1.00 94.56 166 VAL A N 1
ATOM 1256 C CA . VAL A 1 166 ? -0.520 6.925 12.638 1.00 94.56 166 VAL A CA 1
ATOM 1257 C C . VAL A 1 166 ? 0.941 6.930 12.175 1.00 94.56 166 VAL A C 1
ATOM 1259 O O . VAL A 1 166 ? 1.772 6.186 12.708 1.00 94.56 166 VAL A O 1
ATOM 1262 N N . ILE A 1 167 ? 1.263 7.764 11.183 1.00 92.19 167 ILE A N 1
ATOM 1263 C CA . ILE A 1 167 ? 2.594 7.806 10.570 1.00 92.19 167 ILE A CA 1
ATOM 1264 C C . ILE A 1 167 ? 3.615 8.488 11.489 1.00 92.19 167 ILE A C 1
ATOM 1266 O O . ILE A 1 167 ? 4.714 7.963 11.655 1.00 92.19 167 ILE A O 1
ATOM 1270 N N . ASP A 1 168 ? 3.263 9.624 12.092 1.00 90.62 168 ASP A N 1
ATOM 1271 C CA . ASP A 1 168 ? 4.190 10.466 12.857 1.00 90.62 168 ASP A CA 1
ATOM 1272 C C . ASP A 1 168 ? 4.284 10.127 14.336 1.00 90.62 168 ASP A C 1
ATOM 1274 O O . ASP A 1 168 ? 5.302 10.435 14.952 1.00 90.62 168 ASP A O 1
ATOM 1278 N N . ILE A 1 169 ? 3.256 9.506 14.912 1.00 91.88 169 ILE A N 1
ATOM 1279 C CA . ILE A 1 169 ? 3.203 9.252 16.355 1.00 91.88 169 ILE A CA 1
ATOM 1280 C C . ILE A 1 169 ? 3.193 7.755 16.646 1.00 91.88 169 ILE A C 1
ATOM 1282 O O . ILE A 1 169 ? 4.082 7.266 17.338 1.00 91.88 169 ILE A O 1
ATOM 1286 N N . GLN A 1 170 ? 2.242 6.997 16.096 1.00 93.12 170 GLN A N 1
ATOM 1287 C CA . GLN A 1 170 ? 2.106 5.580 16.462 1.00 93.12 170 GLN A CA 1
ATOM 1288 C C . GLN A 1 170 ? 3.228 4.712 15.891 1.00 93.12 170 GLN A C 1
ATOM 1290 O O . GLN A 1 170 ? 3.767 3.850 16.582 1.00 93.12 170 GLN A O 1
ATOM 1295 N N . THR A 1 171 ? 3.606 4.938 14.631 1.00 93.06 171 THR A N 1
ATOM 1296 C CA . THR A 1 171 ? 4.647 4.132 13.984 1.00 93.06 171 THR A CA 1
ATOM 1297 C C . THR A 1 171 ? 6.000 4.264 14.695 1.00 93.06 171 THR A C 1
ATOM 1299 O O . THR A 1 171 ? 6.585 3.219 14.989 1.00 93.06 171 THR A O 1
ATOM 1302 N N . PRO A 1 172 ? 6.516 5.469 15.021 1.00 90.31 172 PRO A N 1
ATOM 1303 C CA . PRO A 1 172 ? 7.781 5.594 15.747 1.00 90.31 172 PRO A CA 1
ATOM 1304 C C . PRO A 1 172 ? 7.774 4.949 17.138 1.00 90.31 172 PRO A C 1
ATOM 1306 O O . PRO A 1 172 ? 8.831 4.535 17.607 1.00 90.31 172 PRO A O 1
ATOM 1309 N N . GLU A 1 173 ? 6.610 4.828 17.785 1.00 91.44 173 GLU A N 1
ATOM 1310 C CA . GLU A 1 173 ? 6.480 4.125 19.067 1.00 91.44 173 GLU A CA 1
ATOM 1311 C C . GLU A 1 173 ? 6.500 2.596 18.901 1.00 91.44 173 GLU A C 1
ATOM 1313 O O . GLU A 1 173 ? 7.120 1.898 19.701 1.00 91.44 173 GLU A O 1
ATOM 1318 N N . ILE A 1 174 ? 5.861 2.067 17.854 1.00 93.12 174 ILE A N 1
ATOM 1319 C CA . ILE A 1 174 ? 5.673 0.619 17.660 1.00 93.12 174 ILE A CA 1
ATOM 1320 C C . ILE A 1 174 ? 6.845 -0.029 16.915 1.00 93.12 174 ILE A C 1
ATOM 1322 O O . ILE A 1 174 ? 7.228 -1.158 17.220 1.00 93.12 174 ILE A O 1
ATOM 1326 N N . LEU A 1 175 ? 7.452 0.670 15.953 1.00 92.44 175 LEU A N 1
ATOM 1327 C CA . LEU A 1 175 ? 8.526 0.127 15.117 1.00 92.44 175 LEU A CA 1
ATOM 1328 C C . LEU A 1 175 ? 9.725 -0.412 15.931 1.00 92.44 175 LEU A C 1
ATOM 1330 O O . LEU A 1 175 ? 10.173 -1.522 15.629 1.00 92.44 175 LEU A O 1
ATOM 1334 N N . PRO A 1 176 ? 10.242 0.284 16.966 1.00 92.31 176 PRO A N 1
ATOM 1335 C CA . PRO A 1 176 ? 11.305 -0.262 17.808 1.00 92.31 176 PRO A CA 1
ATOM 1336 C C . PRO A 1 176 ? 10.884 -1.546 18.530 1.00 92.31 176 PRO A C 1
ATOM 1338 O O . PRO A 1 176 ? 11.677 -2.479 18.610 1.00 92.31 176 PRO A O 1
ATOM 1341 N N . LEU A 1 177 ? 9.632 -1.628 18.993 1.00 94.75 177 LEU A N 1
ATOM 1342 C CA . LEU A 1 177 ? 9.106 -2.797 19.703 1.00 94.75 177 LEU A CA 1
ATOM 1343 C C . LEU A 1 177 ? 9.019 -4.019 18.788 1.00 94.75 177 LEU A C 1
ATOM 1345 O O . LEU A 1 177 ? 9.453 -5.105 19.174 1.00 94.75 177 LEU A O 1
ATOM 1349 N N . VAL A 1 178 ? 8.540 -3.822 17.556 1.00 94.56 178 VAL A N 1
ATOM 1350 C CA . VAL A 1 178 ? 8.539 -4.851 16.506 1.00 94.56 178 VAL A CA 1
ATOM 1351 C C . VAL A 1 178 ? 9.963 -5.350 16.261 1.00 94.56 178 VAL A C 1
ATOM 1353 O O . VAL A 1 178 ? 10.214 -6.553 16.323 1.00 94.56 178 VAL A O 1
ATOM 1356 N N . ARG A 1 179 ? 10.922 -4.438 16.044 1.00 93.75 179 ARG A N 1
ATOM 1357 C CA . ARG A 1 179 ? 12.326 -4.811 15.802 1.00 93.75 179 ARG A CA 1
ATOM 1358 C C . ARG A 1 179 ? 12.928 -5.578 16.977 1.00 93.75 179 ARG A C 1
ATOM 1360 O O . ARG A 1 179 ? 13.573 -6.598 16.756 1.00 93.75 179 ARG A O 1
ATOM 1367 N N . THR A 1 180 ? 12.692 -5.134 18.212 1.00 95.38 180 THR A N 1
ATOM 1368 C CA . THR A 1 180 ? 13.163 -5.832 19.417 1.00 95.38 180 THR A CA 1
ATOM 1369 C C . THR A 1 180 ? 12.547 -7.222 19.535 1.00 95.38 180 THR A C 1
ATOM 1371 O O . THR A 1 180 ? 13.273 -8.181 19.789 1.00 95.38 180 THR A O 1
ATOM 1374 N N . LYS A 1 181 ? 11.234 -7.363 19.311 1.00 95.56 181 LYS A N 1
ATOM 1375 C CA . LYS A 1 181 ? 10.549 -8.660 19.397 1.00 95.56 181 LYS A CA 1
ATOM 1376 C C . LYS A 1 181 ? 11.079 -9.660 18.370 1.00 95.56 181 LYS A C 1
ATOM 1378 O O . LYS A 1 181 ? 11.237 -10.833 18.697 1.00 95.56 181 LYS A O 1
ATOM 1383 N N . LEU A 1 182 ? 11.352 -9.186 17.158 1.00 92.75 182 LEU A N 1
ATOM 1384 C CA . LEU A 1 182 ? 11.869 -9.992 16.053 1.00 92.75 182 LEU A CA 1
ATOM 1385 C C . LEU A 1 182 ? 13.400 -10.143 16.081 1.00 92.75 182 LEU A C 1
ATOM 1387 O O . LEU A 1 182 ? 13.961 -10.802 15.211 1.00 92.75 182 LEU A O 1
ATOM 1391 N N . ASN A 1 183 ? 14.079 -9.551 17.073 1.00 95.25 183 ASN A N 1
ATOM 1392 C CA . ASN A 1 183 ? 15.538 -9.526 17.187 1.00 95.25 183 ASN A CA 1
ATOM 1393 C C . ASN A 1 183 ? 16.231 -9.033 15.896 1.00 95.25 183 ASN A C 1
ATOM 1395 O O . ASN A 1 183 ? 17.216 -9.609 15.433 1.00 95.25 183 ASN A O 1
ATOM 1399 N N . LEU A 1 184 ? 15.682 -7.975 15.294 1.00 91.12 184 LEU A N 1
ATOM 1400 C CA . LEU A 1 184 ? 16.170 -7.391 14.047 1.00 91.12 184 LEU A CA 1
ATOM 1401 C C . LEU A 1 184 ? 17.152 -6.248 14.314 1.00 91.12 184 LEU A C 1
ATOM 1403 O O . LEU A 1 184 ? 16.943 -5.425 15.208 1.00 91.12 184 LEU A O 1
ATOM 1407 N N . ALA A 1 185 ? 18.183 -6.145 13.474 1.00 88.81 185 ALA A N 1
ATOM 1408 C CA . ALA A 1 185 ? 19.057 -4.974 13.442 1.00 88.81 185 ALA A CA 1
ATOM 1409 C C . ALA A 1 185 ? 18.264 -3.695 13.075 1.00 88.81 185 ALA A C 1
ATOM 1411 O O . ALA A 1 185 ? 17.181 -3.796 12.485 1.00 88.81 185 ALA A O 1
ATOM 1412 N N . PRO A 1 186 ? 18.761 -2.483 13.397 1.00 85.06 186 PRO A N 1
ATOM 1413 C CA . PRO A 1 186 ? 18.043 -1.226 13.144 1.00 85.06 186 PRO A CA 1
ATOM 1414 C C . PRO A 1 186 ? 17.673 -0.970 11.676 1.00 85.06 186 PRO A C 1
ATOM 1416 O O . PRO A 1 186 ? 16.664 -0.325 11.402 1.00 85.06 186 PRO A O 1
ATOM 1419 N N . ASP A 1 187 ? 18.463 -1.485 10.741 1.00 82.25 187 ASP A N 1
ATOM 1420 C CA . ASP A 1 187 ? 18.339 -1.310 9.292 1.00 82.25 187 ASP A CA 1
ATOM 1421 C C . ASP A 1 187 ? 17.828 -2.563 8.565 1.00 82.25 187 ASP A C 1
ATOM 1423 O O . ASP A 1 187 ? 17.481 -2.491 7.386 1.00 82.25 187 ASP A O 1
ATOM 1427 N N . ALA A 1 188 ? 17.694 -3.691 9.270 1.00 86.81 188 ALA A N 1
ATOM 1428 C CA . ALA A 1 188 ? 17.189 -4.929 8.688 1.00 86.81 188 ALA A CA 1
ATOM 1429 C C . ALA A 1 188 ? 15.789 -4.740 8.075 1.00 86.81 188 ALA A C 1
ATOM 1431 O O . ALA A 1 188 ? 14.952 -3.985 8.602 1.00 86.81 188 ALA A O 1
ATOM 1432 N N . LEU A 1 189 ? 15.543 -5.439 6.962 1.00 86.19 189 LEU A N 1
ATOM 1433 C CA . LEU A 1 189 ? 14.225 -5.554 6.342 1.00 86.19 189 LEU A CA 1
ATOM 1434 C C . LEU A 1 189 ? 13.263 -6.222 7.331 1.00 86.19 189 LEU A C 1
ATOM 1436 O O . LEU A 1 189 ? 13.625 -7.190 7.994 1.00 86.19 189 LEU A O 1
ATOM 1440 N N . ILE A 1 190 ? 12.039 -5.706 7.417 1.00 91.00 190 ILE A N 1
ATOM 1441 C CA . ILE A 1 190 ? 10.984 -6.306 8.234 1.00 91.00 190 ILE A CA 1
ATOM 1442 C C . ILE A 1 190 ? 10.012 -7.021 7.303 1.00 91.00 190 ILE A C 1
ATOM 1444 O O . ILE A 1 190 ? 9.421 -6.385 6.424 1.00 91.00 190 ILE A O 1
ATOM 1448 N N . ILE A 1 191 ? 9.838 -8.327 7.506 1.00 91.50 191 ILE A N 1
ATOM 1449 C CA . ILE A 1 191 ? 8.890 -9.128 6.735 1.00 91.50 191 ILE A CA 1
ATOM 1450 C C . ILE A 1 191 ? 7.460 -8.718 7.136 1.00 91.50 191 ILE A C 1
ATOM 1452 O O . ILE A 1 191 ? 7.148 -8.677 8.327 1.00 91.50 191 ILE A O 1
ATOM 1456 N N . PRO A 1 192 ? 6.562 -8.419 6.177 1.00 92.75 192 PRO A N 1
ATOM 1457 C CA . PRO A 1 192 ? 5.191 -8.011 6.487 1.00 92.75 192 PRO A CA 1
ATOM 1458 C C . PRO A 1 192 ? 4.399 -8.991 7.357 1.00 92.75 192 PRO A C 1
ATOM 1460 O O . PRO A 1 192 ? 3.657 -8.549 8.233 1.00 92.75 192 PRO A O 1
ATOM 1463 N N . SER A 1 193 ? 4.568 -10.302 7.157 1.00 94.19 193 SER A N 1
ATOM 1464 C CA . SER A 1 193 ? 3.913 -11.321 7.987 1.00 94.19 193 SER A CA 1
ATOM 1465 C C . SER A 1 193 ? 4.299 -11.200 9.458 1.00 94.19 193 SER A C 1
ATOM 1467 O O . SER A 1 193 ? 3.419 -11.226 10.310 1.00 94.19 193 SER A O 1
ATOM 1469 N N . ASP A 1 194 ? 5.577 -10.968 9.753 1.00 95.38 194 ASP A N 1
ATOM 1470 C CA . ASP A 1 194 ? 6.080 -10.894 11.127 1.00 95.38 194 ASP A CA 1
ATOM 1471 C C . ASP A 1 194 ? 5.508 -9.681 11.874 1.00 95.38 194 ASP A C 1
ATOM 1473 O O . ASP A 1 194 ? 5.248 -9.736 13.078 1.00 95.38 194 ASP A O 1
ATOM 1477 N N . VAL A 1 195 ? 5.264 -8.579 11.154 1.00 95.69 195 VAL A N 1
ATOM 1478 C CA . VAL A 1 195 ? 4.565 -7.412 11.709 1.00 95.69 195 VAL A CA 1
ATOM 1479 C C . VAL A 1 195 ? 3.118 -7.753 12.025 1.00 95.69 195 VAL A C 1
ATOM 1481 O O . VAL A 1 195 ? 2.636 -7.399 13.098 1.00 95.69 195 VAL A O 1
ATOM 1484 N N . HIS A 1 196 ? 2.414 -8.439 11.125 1.00 95.81 196 HIS A N 1
ATOM 1485 C CA . HIS A 1 196 ? 1.040 -8.858 11.393 1.00 95.81 196 HIS A CA 1
ATOM 1486 C C . HIS A 1 196 ? 0.971 -9.817 12.591 1.00 95.81 196 HIS A C 1
ATOM 1488 O O . HIS A 1 196 ? 0.110 -9.637 13.450 1.00 95.81 196 HIS A O 1
ATOM 1494 N N . ASP A 1 197 ? 1.906 -10.763 12.702 1.00 95.94 197 ASP A N 1
ATOM 1495 C CA . ASP A 1 197 ? 2.009 -11.681 13.840 1.00 95.94 197 ASP A CA 1
ATOM 1496 C C . ASP A 1 197 ? 2.275 -10.935 15.149 1.00 95.94 197 ASP A C 1
ATOM 1498 O O . ASP A 1 197 ? 1.632 -11.206 16.165 1.00 95.94 197 ASP A O 1
ATOM 1502 N N . TYR A 1 198 ? 3.177 -9.950 15.135 1.00 96.38 198 TYR A N 1
ATOM 1503 C CA . TYR A 1 198 ? 3.384 -9.061 16.276 1.00 96.38 198 TYR A CA 1
ATOM 1504 C C . TYR A 1 198 ? 2.085 -8.349 16.677 1.00 96.38 198 TYR A C 1
ATOM 1506 O O . TYR A 1 198 ? 1.680 -8.418 17.834 1.00 96.38 198 TYR A O 1
ATOM 1514 N N . LEU A 1 199 ? 1.399 -7.715 15.724 1.00 96.31 199 LEU A N 1
ATOM 1515 C CA . LEU A 1 199 ? 0.163 -6.974 15.990 1.00 96.31 199 LEU A CA 1
ATOM 1516 C C . LEU A 1 199 ? -0.963 -7.887 16.500 1.00 96.31 199 LEU A C 1
ATOM 1518 O O . LEU A 1 199 ? -1.767 -7.447 17.320 1.00 96.31 199 LEU A O 1
ATOM 1522 N N . MET A 1 200 ? -1.007 -9.150 16.067 1.00 95.81 200 MET A N 1
ATOM 1523 C CA . MET A 1 200 ? -1.925 -10.150 16.619 1.00 95.81 200 MET A CA 1
ATOM 1524 C C . MET A 1 200 ? -1.567 -10.540 18.056 1.00 95.81 200 MET A C 1
ATOM 1526 O O . MET A 1 200 ? -2.448 -10.602 18.911 1.00 95.81 200 MET A O 1
ATOM 1530 N N . ASN A 1 201 ? -0.281 -10.746 18.351 1.00 96.38 201 ASN A N 1
ATOM 1531 C CA . ASN A 1 201 ? 0.188 -11.065 19.704 1.00 96.38 201 ASN A CA 1
ATOM 1532 C C . ASN A 1 201 ? -0.079 -9.930 20.705 1.00 96.38 201 ASN A C 1
ATOM 1534 O O . ASN A 1 201 ? -0.374 -10.194 21.869 1.00 96.38 201 ASN A O 1
ATOM 1538 N N . GLU A 1 202 ? -0.020 -8.682 20.243 1.00 95.44 202 GLU A N 1
ATOM 1539 C CA . GLU A 1 202 ? -0.349 -7.492 21.036 1.00 95.44 202 GLU A CA 1
ATOM 1540 C C . GLU A 1 202 ? -1.857 -7.158 21.028 1.00 95.44 202 GLU A C 1
ATOM 1542 O O . GLU A 1 202 ? -2.260 -6.116 21.534 1.00 95.44 202 GLU A O 1
ATOM 1547 N N . ASN A 1 203 ? -2.710 -8.037 20.481 1.00 95.44 203 ASN A N 1
ATOM 1548 C CA . ASN A 1 203 ? -4.171 -7.881 20.391 1.00 95.44 203 ASN A CA 1
ATOM 1549 C C . ASN A 1 203 ? -4.652 -6.634 19.622 1.00 95.44 203 ASN A C 1
ATOM 1551 O O . ASN A 1 203 ? -5.792 -6.204 19.798 1.00 95.44 203 ASN A O 1
ATOM 1555 N N . LEU A 1 204 ? -3.810 -6.073 18.750 1.00 94.38 204 LEU A N 1
ATOM 1556 C CA . LEU A 1 204 ? -4.149 -4.943 17.876 1.00 94.38 204 LEU A CA 1
ATOM 1557 C C . LEU A 1 204 ? -4.834 -5.398 16.576 1.00 94.38 204 LEU A C 1
ATOM 1559 O O . LEU A 1 204 ? -5.581 -4.636 15.963 1.00 94.38 204 LEU A O 1
ATOM 1563 N N . LEU A 1 205 ? -4.582 -6.641 16.158 1.00 94.94 205 LEU A N 1
ATOM 1564 C CA . LEU A 1 205 ? -5.319 -7.362 15.119 1.00 94.94 205 LEU A CA 1
ATOM 1565 C C . LEU A 1 205 ? -5.811 -8.691 15.683 1.00 94.94 205 LEU A C 1
ATOM 1567 O O . LEU A 1 205 ? -5.159 -9.287 16.535 1.00 94.94 205 LEU A O 1
ATOM 1571 N N . TYR A 1 206 ? -6.935 -9.187 15.174 1.00 95.38 206 TYR A N 1
ATOM 1572 C CA . TYR A 1 206 ? -7.450 -10.499 15.559 1.00 95.38 206 TYR A CA 1
ATOM 1573 C C . TYR A 1 206 ? -7.444 -11.478 14.378 1.00 95.38 206 TYR A C 1
ATOM 1575 O O . TYR A 1 206 ? -7.736 -11.060 13.253 1.00 95.38 206 TYR A O 1
ATOM 1583 N N . PRO A 1 207 ? -7.188 -12.781 14.601 1.00 95.38 207 PRO A N 1
ATOM 1584 C CA . PRO A 1 207 ? -7.239 -13.788 13.541 1.00 95.38 207 PRO A CA 1
ATOM 1585 C C . PRO A 1 207 ? -8.566 -13.811 12.773 1.00 95.38 207 PRO A C 1
ATOM 1587 O O . PRO A 1 207 ? -8.570 -14.036 11.567 1.00 95.38 207 PRO A O 1
ATOM 1590 N N . GLU A 1 208 ? -9.696 -13.513 13.423 1.00 94.94 208 GLU A N 1
ATOM 1591 C CA . GLU A 1 208 ? -11.016 -13.484 12.771 1.00 94.94 208 GLU A CA 1
ATOM 1592 C C . GLU A 1 208 ? -11.179 -12.313 11.790 1.00 94.94 208 GLU A C 1
ATOM 1594 O O . GLU A 1 208 ? -12.103 -12.308 10.976 1.00 94.94 208 GLU A O 1
ATOM 1599 N N . GLN A 1 209 ? -10.299 -11.311 11.865 1.00 95.31 209 GLN A N 1
ATOM 1600 C CA . GLN A 1 209 ? -10.242 -10.219 10.897 1.00 95.31 209 GLN A CA 1
ATOM 1601 C C . GLN A 1 209 ? -9.482 -10.613 9.632 1.00 95.31 209 GLN A C 1
ATOM 1603 O O . GLN A 1 209 ? -9.622 -9.932 8.617 1.00 95.31 209 GLN A O 1
ATOM 1608 N N . PHE A 1 210 ? -8.668 -11.669 9.664 1.00 96.50 210 PHE A N 1
ATOM 1609 C CA . PHE A 1 210 ? -7.900 -12.093 8.502 1.00 96.50 210 PHE A CA 1
ATOM 1610 C C . PHE A 1 210 ? -8.819 -12.752 7.469 1.00 96.50 210 PHE A C 1
ATOM 1612 O O . PHE A 1 210 ? -9.458 -13.769 7.734 1.00 96.50 210 PHE A O 1
ATOM 1619 N N . VAL A 1 211 ? -8.885 -12.168 6.273 1.00 96.25 211 VAL A N 1
ATOM 1620 C CA . VAL A 1 211 ? -9.716 -12.683 5.175 1.00 96.25 211 VAL A CA 1
ATOM 1621 C C . VAL A 1 211 ? -8.909 -13.617 4.283 1.00 96.25 211 VAL A C 1
ATOM 1623 O O . VAL A 1 211 ? -9.409 -14.652 3.848 1.00 96.25 211 VAL A O 1
ATOM 1626 N N . GLY A 1 212 ? -7.663 -13.250 3.987 1.00 96.00 212 GLY A N 1
ATOM 1627 C CA . GLY A 1 212 ? -6.797 -14.053 3.138 1.00 96.00 212 GLY A CA 1
ATOM 1628 C C . GLY A 1 212 ? -5.613 -13.280 2.578 1.00 96.00 212 GLY A C 1
ATOM 1629 O O . GLY A 1 212 ? -5.422 -12.094 2.845 1.00 96.00 212 GLY A O 1
ATOM 1630 N N . VAL A 1 213 ? -4.826 -13.976 1.764 1.00 96.44 213 VAL A N 1
ATOM 1631 C CA . VAL A 1 213 ? -3.661 -13.432 1.067 1.00 96.44 213 VAL A CA 1
ATOM 1632 C C . VAL A 1 213 ? -3.787 -13.697 -0.430 1.00 96.44 213 VAL A C 1
ATOM 1634 O O . VAL A 1 213 ? -4.170 -14.790 -0.847 1.00 96.44 213 VAL A O 1
ATOM 1637 N N . ASN A 1 214 ? -3.471 -12.690 -1.237 1.00 97.31 214 ASN A N 1
ATOM 1638 C CA . ASN A 1 214 ? -3.339 -12.806 -2.688 1.00 97.31 214 ASN A CA 1
ATOM 1639 C C . ASN A 1 214 ? -1.928 -12.375 -3.098 1.00 97.31 214 ASN A C 1
ATOM 1641 O O . ASN A 1 214 ? -1.304 -11.571 -2.415 1.00 97.31 214 ASN A O 1
ATOM 1645 N N . GLY A 1 215 ? -1.419 -12.883 -4.212 1.00 95.56 215 GLY A N 1
ATOM 1646 C CA . GLY A 1 215 ? -0.107 -12.501 -4.721 1.00 95.56 215 GLY A CA 1
ATOM 1647 C C . GLY A 1 215 ? 0.126 -13.020 -6.131 1.00 95.56 215 GLY A C 1
ATOM 1648 O O . GLY A 1 215 ? -0.766 -13.627 -6.724 1.00 95.56 215 GLY A O 1
ATOM 1649 N N . GLY A 1 216 ? 1.318 -12.767 -6.658 1.00 96.56 216 GLY A N 1
ATOM 1650 C CA . GLY A 1 216 ? 1.736 -13.213 -7.986 1.00 96.56 216 GLY A CA 1
ATOM 1651 C C . GLY A 1 216 ? 2.439 -12.107 -8.762 1.00 96.56 216 GLY A C 1
ATOM 1652 O O . GLY A 1 216 ? 3.060 -11.222 -8.182 1.00 96.56 216 GLY A O 1
ATOM 1653 N N . ASN A 1 217 ? 2.332 -12.153 -10.086 1.00 96.81 217 ASN A N 1
ATOM 1654 C CA . ASN A 1 217 ? 2.875 -11.139 -10.987 1.00 96.81 217 ASN A CA 1
ATOM 1655 C C . ASN A 1 217 ? 1.959 -9.909 -11.048 1.00 96.81 217 ASN A C 1
ATOM 1657 O O . ASN A 1 217 ? 0.856 -9.995 -11.582 1.00 96.81 217 ASN A O 1
ATOM 1661 N N . ILE A 1 218 ? 2.426 -8.750 -10.577 1.00 96.38 218 ILE A N 1
ATOM 1662 C CA . ILE A 1 218 ? 1.633 -7.506 -10.567 1.00 96.38 218 ILE A CA 1
ATOM 1663 C C . ILE A 1 218 ? 1.294 -6.986 -11.975 1.00 96.38 218 ILE A C 1
ATOM 1665 O O . ILE A 1 218 ? 0.392 -6.165 -12.146 1.00 96.38 218 ILE A O 1
ATOM 1669 N N . MET A 1 219 ? 2.041 -7.443 -12.981 1.00 94.38 219 MET A N 1
ATOM 1670 C CA . MET A 1 219 ? 1.852 -7.105 -14.390 1.00 94.38 219 MET A CA 1
ATOM 1671 C C . MET A 1 219 ? 0.917 -8.087 -15.103 1.00 94.38 219 MET A C 1
ATOM 1673 O O . MET A 1 219 ? 0.542 -7.833 -16.247 1.00 94.38 219 MET A O 1
ATOM 1677 N N . ASP A 1 220 ? 0.556 -9.195 -14.453 1.00 95.06 220 ASP A N 1
ATOM 1678 C CA . ASP A 1 220 ? -0.420 -10.148 -14.961 1.00 95.06 220 ASP A CA 1
ATOM 1679 C C . ASP A 1 220 ? -1.824 -9.740 -14.505 1.00 95.06 220 ASP A C 1
ATOM 1681 O O . ASP A 1 220 ? -2.137 -9.657 -13.313 1.00 95.06 220 ASP A O 1
ATOM 1685 N N . ASP A 1 221 ? -2.689 -9.487 -15.482 1.00 95.50 221 ASP A N 1
ATOM 1686 C CA . ASP A 1 221 ? -4.060 -9.065 -15.236 1.00 95.50 221 ASP A CA 1
ATOM 1687 C C . ASP A 1 221 ? -4.873 -10.074 -14.456 1.00 95.50 221 ASP A C 1
ATOM 1689 O O . ASP A 1 221 ? -5.745 -9.670 -13.691 1.00 95.50 221 ASP A O 1
ATOM 1693 N N . ALA A 1 222 ? -4.590 -11.352 -14.643 1.00 96.62 222 ALA A N 1
ATOM 1694 C CA . ALA A 1 222 ? -5.341 -12.435 -14.062 1.00 96.62 222 ALA A CA 1
ATOM 1695 C C . ALA A 1 222 ? -4.995 -12.584 -12.563 1.00 96.62 222 ALA A C 1
ATOM 1697 O O . ALA A 1 222 ? -5.887 -12.787 -11.733 1.00 96.62 222 ALA A O 1
ATOM 1698 N N . HIS A 1 223 ? -3.727 -12.371 -12.186 1.00 96.38 223 HIS A N 1
ATOM 1699 C CA . HIS A 1 223 ? -3.312 -12.269 -10.780 1.00 96.38 223 HIS A CA 1
ATOM 1700 C C . HIS A 1 223 ? -3.876 -11.015 -10.104 1.00 96.38 223 HIS A C 1
ATOM 1702 O O . HIS A 1 223 ? -4.417 -11.088 -8.997 1.00 96.38 223 HIS A O 1
ATOM 1708 N N . LEU A 1 224 ? -3.795 -9.864 -10.777 1.00 96.88 224 LEU A N 1
ATOM 1709 C CA . LEU A 1 224 ? -4.293 -8.607 -10.223 1.00 96.88 224 LEU A CA 1
ATOM 1710 C C . LEU A 1 224 ? -5.823 -8.609 -10.083 1.00 96.88 224 LEU A C 1
ATOM 1712 O O . LEU A 1 224 ? -6.344 -8.131 -9.076 1.00 96.88 224 LEU A O 1
ATOM 1716 N N . ASP A 1 225 ? -6.547 -9.176 -11.050 1.00 97.25 225 ASP A N 1
ATOM 1717 C CA . ASP A 1 225 ? -8.001 -9.334 -10.968 1.00 97.25 225 ASP A CA 1
ATOM 1718 C C . ASP A 1 225 ? -8.393 -10.302 -9.849 1.00 97.25 225 ASP A C 1
ATOM 1720 O O . ASP A 1 225 ? -9.322 -9.988 -9.112 1.00 97.25 225 ASP A O 1
ATOM 1724 N N . SER A 1 226 ? -7.660 -11.405 -9.637 1.00 97.12 226 SER A N 1
ATOM 1725 C CA . SER A 1 226 ? -7.900 -12.299 -8.489 1.00 97.12 226 SER A CA 1
ATOM 1726 C C . SER A 1 226 ? -7.848 -11.541 -7.160 1.00 97.12 226 SER A C 1
ATOM 1728 O O . SER A 1 226 ? -8.786 -11.625 -6.366 1.00 97.12 226 SER A O 1
ATOM 1730 N N . PHE A 1 227 ? -6.799 -10.737 -6.948 1.00 97.81 227 PHE A N 1
ATOM 1731 C CA . PHE A 1 227 ? -6.695 -9.878 -5.767 1.00 97.81 227 PHE A CA 1
ATOM 1732 C C . PHE A 1 227 ? -7.878 -8.908 -5.659 1.00 97.81 227 PHE A C 1
ATOM 1734 O O . PHE A 1 227 ? -8.495 -8.800 -4.599 1.00 97.81 227 PHE A O 1
ATOM 1741 N N . LEU A 1 228 ? -8.201 -8.197 -6.741 1.00 97.38 228 LEU A N 1
ATOM 1742 C CA . LEU A 1 228 ? -9.249 -7.180 -6.723 1.00 97.38 228 LEU A CA 1
ATOM 1743 C C . LEU A 1 228 ? -10.644 -7.774 -6.495 1.00 97.38 228 LEU A C 1
ATOM 1745 O O . LEU A 1 228 ? -11.440 -7.147 -5.799 1.00 97.38 228 LEU A O 1
ATOM 1749 N N . GLU A 1 229 ? -10.955 -8.948 -7.047 1.00 95.19 229 GLU A N 1
ATOM 1750 C CA . GLU A 1 229 ? -12.236 -9.618 -6.792 1.00 95.19 229 GLU A CA 1
ATOM 1751 C C . GLU A 1 229 ? -12.335 -10.091 -5.343 1.00 95.19 229 GLU A C 1
ATOM 1753 O O . GLU A 1 229 ? -13.322 -9.773 -4.677 1.00 95.19 229 GLU A O 1
ATOM 1758 N N . ASP A 1 230 ? -11.305 -10.767 -4.823 1.00 95.44 230 ASP A N 1
ATOM 1759 C CA . ASP A 1 230 ? -11.288 -11.210 -3.425 1.00 95.44 230 ASP A CA 1
ATOM 1760 C C . ASP A 1 230 ? -11.405 -9.996 -2.477 1.00 95.44 230 ASP A C 1
ATOM 1762 O O . ASP A 1 230 ? -12.181 -10.021 -1.522 1.00 95.44 230 ASP A O 1
ATOM 1766 N N . PHE A 1 231 ? -10.733 -8.879 -2.781 1.00 96.19 231 PHE A N 1
ATOM 1767 C CA . PHE A 1 231 ? -10.809 -7.641 -1.998 1.00 96.19 231 PHE A CA 1
ATOM 1768 C C . PHE A 1 231 ? -12.186 -6.952 -2.076 1.00 96.19 231 PHE A C 1
ATOM 1770 O O . PHE A 1 231 ? -12.720 -6.458 -1.074 1.00 96.19 231 PHE A O 1
ATOM 1777 N N . VAL A 1 232 ? -12.812 -6.936 -3.256 1.00 93.44 232 VAL A N 1
ATOM 1778 C CA . VAL A 1 232 ? -14.154 -6.364 -3.459 1.00 93.44 232 VAL A CA 1
ATOM 1779 C C . VAL A 1 232 ? -15.246 -7.218 -2.825 1.00 93.44 232 VAL A C 1
ATOM 1781 O O . VAL A 1 232 ? -16.227 -6.660 -2.331 1.00 93.44 232 VAL A O 1
ATOM 1784 N N . VAL A 1 233 ? -15.085 -8.536 -2.786 1.00 92.44 233 VAL A N 1
ATOM 1785 C CA . VAL A 1 233 ? -16.065 -9.450 -2.180 1.00 92.44 233 VAL A CA 1
ATOM 1786 C C . VAL A 1 233 ? -15.835 -9.620 -0.676 1.00 92.44 233 VAL A C 1
ATOM 1788 O O . VAL A 1 233 ? -16.778 -9.945 0.039 1.00 92.44 233 VAL A O 1
ATOM 1791 N N . ALA A 1 234 ? -14.632 -9.329 -0.171 1.00 91.69 234 ALA A N 1
ATOM 1792 C CA . ALA A 1 234 ? -14.306 -9.434 1.247 1.00 91.69 234 ALA A CA 1
ATOM 1793 C C . ALA A 1 234 ? -15.289 -8.673 2.162 1.00 91.69 234 ALA A C 1
ATOM 1795 O O . ALA A 1 234 ? -15.748 -7.564 1.849 1.00 91.69 234 ALA A O 1
ATOM 1796 N N . GLY A 1 235 ? -15.552 -9.279 3.325 1.00 86.81 235 GLY A N 1
ATOM 1797 C CA . GLY A 1 235 ? -16.478 -8.800 4.350 1.00 86.81 235 GLY A CA 1
ATOM 1798 C C . GLY A 1 235 ? -17.952 -9.140 4.077 1.00 86.81 235 GLY A C 1
ATOM 1799 O O . GLY A 1 235 ? -18.375 -9.372 2.950 1.00 86.81 235 GLY A O 1
ATOM 1800 N N . ASN A 1 236 ? -18.781 -9.106 5.119 1.00 81.38 236 ASN A N 1
ATOM 1801 C CA . ASN A 1 236 ? -20.217 -9.424 5.101 1.00 81.38 236 ASN A CA 1
ATOM 1802 C C . ASN A 1 236 ? -21.071 -8.287 4.503 1.00 81.38 236 ASN A C 1
ATOM 1804 O O . ASN A 1 236 ? -22.138 -7.931 5.016 1.00 81.38 236 ASN A O 1
ATOM 1808 N N . GLY A 1 237 ? -20.559 -7.623 3.467 1.00 75.50 237 GLY A N 1
ATOM 1809 C CA . GLY A 1 237 ? -21.135 -6.435 2.845 1.00 75.50 237 GLY A CA 1
ATOM 1810 C C . GLY A 1 237 ? -21.017 -5.173 3.701 1.00 75.50 237 GLY A C 1
ATOM 1811 O O . GLY A 1 237 ? -20.697 -4.126 3.168 1.00 75.50 237 GLY A O 1
ATOM 1812 N N . ARG A 1 238 ? -21.246 -5.221 5.019 1.00 79.00 238 ARG A N 1
ATOM 1813 C CA . ARG A 1 238 ? -21.226 -4.030 5.900 1.00 79.00 238 ARG A CA 1
ATOM 1814 C C . ARG A 1 238 ? -19.870 -3.696 6.515 1.00 79.00 238 ARG A C 1
ATOM 1816 O O . ARG A 1 238 ? -19.694 -2.558 6.928 1.00 79.00 238 ARG A O 1
ATOM 1823 N N . GLN A 1 239 ? -18.966 -4.665 6.579 1.00 87.94 239 GLN A N 1
ATOM 1824 C CA . GLN A 1 239 ? -17.661 -4.496 7.211 1.00 87.94 239 GLN A CA 1
ATOM 1825 C C . GLN A 1 239 ? -16.762 -3.592 6.376 1.00 87.94 239 GLN A C 1
ATOM 1827 O O . GLN A 1 239 ? -16.755 -3.664 5.139 1.00 87.94 239 GLN A O 1
ATOM 1832 N N . ARG A 1 240 ? -15.962 -2.781 7.063 1.00 91.62 240 ARG A N 1
ATOM 1833 C CA . ARG A 1 240 ? -14.786 -2.159 6.459 1.00 91.62 240 ARG A CA 1
ATOM 1834 C C . ARG A 1 240 ? -13.779 -3.239 6.085 1.00 91.62 240 ARG A C 1
ATOM 1836 O O . ARG A 1 240 ? -13.611 -4.215 6.811 1.00 91.62 240 ARG A O 1
ATOM 1843 N N . VAL A 1 241 ? -13.099 -3.054 4.960 1.00 96.06 241 VAL A N 1
ATOM 1844 C CA . VAL A 1 241 ? -12.041 -3.965 4.507 1.00 96.06 241 VAL A CA 1
ATOM 1845 C C . VAL A 1 241 ? -10.813 -3.142 4.178 1.00 96.06 241 VAL A C 1
ATOM 1847 O O . VAL A 1 241 ? -10.921 -2.082 3.559 1.00 96.06 241 VAL A O 1
ATOM 1850 N N . ALA A 1 242 ? -9.653 -3.629 4.583 1.00 97.81 242 ALA A N 1
ATOM 1851 C CA . ALA A 1 242 ? -8.373 -3.036 4.255 1.00 97.81 242 ALA A CA 1
ATOM 1852 C C . ALA A 1 242 ? -7.395 -4.108 3.783 1.00 97.81 242 ALA A C 1
ATOM 1854 O O . ALA A 1 242 ? -7.583 -5.295 4.043 1.00 97.81 242 ALA A O 1
ATOM 1855 N N . ALA A 1 243 ? -6.367 -3.695 3.057 1.00 98.44 243 ALA A N 1
ATOM 1856 C CA . ALA A 1 243 ? -5.288 -4.566 2.649 1.00 98.44 243 ALA A CA 1
ATOM 1857 C C . ALA A 1 243 ? -3.939 -3.874 2.811 1.00 98.44 243 ALA A C 1
ATOM 1859 O O . ALA A 1 243 ? -3.811 -2.682 2.525 1.00 98.44 243 ALA A O 1
ATOM 1860 N N . THR A 1 244 ? -2.928 -4.638 3.212 1.00 98.25 244 THR A N 1
ATOM 1861 C CA . THR A 1 244 ? -1.526 -4.234 3.090 1.00 98.25 244 THR A CA 1
ATOM 1862 C C . THR A 1 244 ? -0.951 -4.891 1.843 1.00 98.25 244 THR A C 1
ATOM 1864 O O . THR A 1 244 ? -1.011 -6.111 1.703 1.00 98.25 244 THR A O 1
ATOM 1867 N N . LEU A 1 245 ? -0.447 -4.091 0.902 1.00 98.00 245 LEU A N 1
ATOM 1868 C CA . LEU A 1 245 ? 0.141 -4.574 -0.348 1.00 98.00 245 LEU A CA 1
ATOM 1869 C C . LEU A 1 245 ? 1.653 -4.376 -0.300 1.00 98.00 245 LEU A C 1
ATOM 1871 O O . LEU A 1 245 ? 2.132 -3.244 -0.309 1.00 98.00 245 LEU A O 1
ATOM 1875 N N . PHE A 1 246 ? 2.381 -5.485 -0.241 1.00 96.12 246 PHE A N 1
ATOM 1876 C CA . PHE A 1 246 ? 3.827 -5.553 -0.366 1.00 96.12 246 PHE A CA 1
ATOM 1877 C C . PHE A 1 246 ? 4.213 -5.715 -1.833 1.00 96.12 246 PHE A C 1
ATOM 1879 O O . PHE A 1 246 ? 3.786 -6.654 -2.511 1.00 96.12 246 PHE A O 1
ATOM 1886 N N . PHE A 1 247 ? 5.022 -4.786 -2.321 1.00 95.56 247 PHE A N 1
ATOM 1887 C CA . PHE A 1 247 ? 5.539 -4.801 -3.675 1.00 95.56 247 PHE A CA 1
ATOM 1888 C C . PHE A 1 247 ? 6.850 -4.017 -3.748 1.00 95.56 247 PHE A C 1
ATOM 1890 O O . PHE A 1 247 ? 6.890 -2.850 -3.355 1.00 95.56 247 PHE A O 1
ATOM 1897 N N . HIS A 1 248 ? 7.896 -4.645 -4.296 1.00 91.50 248 HIS A N 1
ATOM 1898 C CA . HIS A 1 248 ? 9.206 -4.020 -4.527 1.00 91.50 248 HIS A CA 1
ATOM 1899 C C . HIS A 1 248 ? 9.761 -3.333 -3.262 1.00 91.50 248 HIS A C 1
ATOM 1901 O O . HIS A 1 248 ? 9.928 -2.116 -3.214 1.00 91.50 248 HIS A O 1
ATOM 1907 N N . GLU A 1 249 ? 9.958 -4.133 -2.203 1.00 87.94 249 GLU A N 1
ATOM 1908 C CA . GLU A 1 249 ? 10.494 -3.708 -0.890 1.00 87.94 249 GLU A CA 1
ATOM 1909 C C . GLU A 1 249 ? 9.672 -2.623 -0.178 1.00 87.94 249 GLU A C 1
ATOM 1911 O O . GLU A 1 249 ? 10.136 -1.978 0.760 1.00 87.94 249 GLU A O 1
ATOM 1916 N N . HIS A 1 250 ? 8.430 -2.413 -0.607 1.00 91.69 250 HIS A N 1
ATOM 1917 C CA . HIS A 1 250 ? 7.590 -1.353 -0.086 1.00 91.69 250 HIS A CA 1
ATOM 1918 C C . HIS A 1 250 ? 6.186 -1.850 0.225 1.00 91.69 250 HIS A C 1
ATOM 1920 O O . HIS A 1 250 ? 5.640 -2.682 -0.499 1.00 91.69 250 HIS A O 1
ATOM 1926 N N . VAL A 1 251 ? 5.594 -1.327 1.298 1.00 94.19 251 VAL A N 1
ATOM 1927 C CA . VAL A 1 251 ? 4.242 -1.689 1.731 1.00 94.19 251 VAL A CA 1
ATOM 1928 C C . VAL A 1 251 ? 3.340 -0.464 1.704 1.00 94.19 251 VAL A C 1
ATOM 1930 O O . VAL A 1 251 ? 3.682 0.592 2.237 1.00 94.19 251 VAL A O 1
ATOM 1933 N N . VAL A 1 252 ? 2.168 -0.615 1.095 1.00 96.62 252 VAL A N 1
ATOM 1934 C CA . VAL A 1 252 ? 1.116 0.410 1.044 1.00 96.62 252 VAL A CA 1
ATOM 1935 C C . VAL A 1 252 ? -0.165 -0.104 1.687 1.00 96.62 252 VAL A C 1
ATOM 1937 O O . VAL A 1 252 ? -0.431 -1.307 1.678 1.00 96.62 252 VAL A O 1
ATOM 1940 N N . ALA A 1 253 ? -0.971 0.810 2.223 1.00 98.00 253 ALA A N 1
ATOM 1941 C CA . ALA A 1 253 ? -2.303 0.491 2.726 1.00 98.00 253 ALA A CA 1
ATOM 1942 C C . ALA A 1 253 ? -3.358 0.773 1.651 1.00 98.00 253 ALA A C 1
ATOM 1944 O O . ALA A 1 253 ? -3.305 1.796 0.963 1.00 98.00 253 ALA A O 1
ATOM 1945 N N . ILE A 1 254 ? -4.333 -0.123 1.522 1.00 98.44 254 ILE A N 1
ATOM 1946 C CA . ILE A 1 254 ? -5.479 0.029 0.628 1.00 98.44 254 ILE A CA 1
ATOM 1947 C C . ILE A 1 254 ? -6.755 -0.145 1.446 1.00 98.44 254 ILE A C 1
ATOM 1949 O O . ILE A 1 254 ? -6.997 -1.216 1.988 1.00 98.44 254 ILE A O 1
ATOM 1953 N N . HIS A 1 255 ? -7.598 0.879 1.520 1.00 97.69 255 HIS A N 1
ATOM 1954 C CA . HIS A 1 255 ? -8.894 0.812 2.198 1.00 97.69 255 HIS A CA 1
ATOM 1955 C C . HIS A 1 255 ? -10.020 0.683 1.180 1.00 97.69 255 HIS A C 1
ATOM 1957 O O . HIS A 1 255 ? -10.055 1.418 0.193 1.00 97.69 255 HIS A O 1
ATOM 1963 N N . LYS A 1 256 ? -10.971 -0.211 1.437 1.00 95.50 256 LYS A N 1
ATOM 1964 C CA . LYS A 1 256 ? -12.235 -0.311 0.706 1.00 95.50 256 LYS A CA 1
ATOM 1965 C C . LYS A 1 256 ? -13.301 0.467 1.469 1.00 95.50 256 LYS A C 1
ATOM 1967 O O . LYS A 1 256 ? -13.670 0.116 2.590 1.00 95.50 256 LYS A O 1
ATOM 1972 N N . LEU A 1 257 ? -13.821 1.505 0.830 1.00 90.69 257 LEU A N 1
ATOM 1973 C CA . LEU A 1 257 ? -14.900 2.344 1.334 1.00 90.69 257 LEU A CA 1
ATOM 1974 C C . LEU A 1 257 ? -16.188 2.021 0.586 1.00 90.69 257 LEU A C 1
ATOM 1976 O O . LEU A 1 257 ? -16.172 1.755 -0.618 1.00 90.69 257 LEU A O 1
ATOM 1980 N N . ARG A 1 258 ? -17.322 2.104 1.274 1.00 84.31 258 ARG A N 1
ATOM 1981 C CA . ARG A 1 258 ? -18.629 2.000 0.626 1.00 84.31 258 ARG A CA 1
ATOM 1982 C C . ARG A 1 258 ? -19.179 3.398 0.393 1.00 84.31 258 ARG A C 1
ATOM 1984 O O . ARG A 1 258 ? -18.958 4.306 1.187 1.00 84.31 258 ARG A O 1
ATOM 1991 N N . LYS A 1 259 ? -19.890 3.576 -0.714 1.00 75.06 259 LYS A N 1
ATOM 1992 C CA . LYS A 1 259 ? -20.742 4.743 -0.911 1.00 75.06 259 LYS A CA 1
ATOM 1993 C C . LYS A 1 259 ? -22.017 4.527 -0.110 1.00 75.06 259 LYS A C 1
ATOM 1995 O O . LYS A 1 259 ? -22.593 3.437 -0.171 1.00 75.06 259 LYS A O 1
ATOM 2000 N N . GLY A 1 260 ? -22.469 5.548 0.605 1.00 67.50 260 GLY A N 1
ATOM 2001 C CA . GLY A 1 260 ? -23.697 5.487 1.382 1.00 67.50 260 GLY A CA 1
ATOM 2002 C C . GLY A 1 260 ? -24.878 5.021 0.545 1.00 67.50 260 GLY A C 1
ATOM 2003 O O . GLY A 1 260 ? -24.856 5.106 -0.684 1.00 67.50 260 GLY A O 1
ATOM 2004 N N . LYS A 1 261 ? -25.913 4.514 1.227 1.00 60.41 261 LYS A N 1
ATOM 2005 C CA . LYS A 1 261 ? -27.139 3.933 0.656 1.00 60.41 261 LYS A CA 1
ATOM 2006 C C . LYS A 1 261 ? -27.831 4.854 -0.364 1.00 60.41 261 LYS A C 1
ATOM 2008 O O . LYS A 1 261 ? -28.868 5.450 -0.089 1.00 60.41 261 LYS A O 1
ATOM 2013 N N . HIS A 1 262 ? -27.333 4.901 -1.591 1.00 54.44 262 HIS A N 1
ATOM 2014 C CA . HIS A 1 262 ? -28.122 5.250 -2.761 1.00 54.44 262 HIS A CA 1
ATOM 2015 C C . HIS A 1 262 ? -28.679 3.944 -3.331 1.00 54.44 262 HIS A C 1
ATOM 2017 O O . HIS A 1 262 ? -28.269 3.465 -4.383 1.00 54.44 262 HIS A O 1
ATOM 2023 N N . GLU A 1 263 ? -29.655 3.376 -2.615 1.00 51.09 263 GLU A N 1
ATOM 2024 C CA . GLU A 1 263 ? -30.377 2.124 -2.918 1.00 51.09 263 GLU A CA 1
ATOM 2025 C C . GLU A 1 263 ? -31.110 2.118 -4.277 1.00 51.09 263 GLU A C 1
ATOM 2027 O O . GLU A 1 263 ? -31.826 1.172 -4.588 1.00 51.09 263 GLU A O 1
ATOM 2032 N N . ARG A 1 264 ? -30.954 3.136 -5.133 1.00 55.09 264 ARG A N 1
ATOM 2033 C CA . ARG A 1 264 ? -31.777 3.250 -6.343 1.00 55.09 264 ARG A CA 1
ATOM 2034 C C 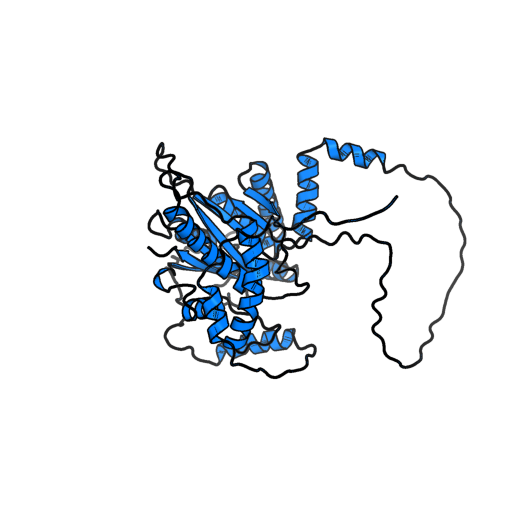. ARG A 1 264 ? -31.456 2.214 -7.425 1.00 55.09 264 ARG A C 1
ATOM 2036 O O . ARG A 1 264 ? -32.340 1.962 -8.228 1.00 55.09 264 ARG A O 1
ATOM 2043 N N . ASN A 1 265 ? -30.267 1.593 -7.434 1.00 58.22 265 ASN A N 1
ATOM 2044 C CA . ASN A 1 265 ? -29.849 0.692 -8.526 1.00 58.22 265 ASN A CA 1
ATOM 2045 C C . ASN A 1 265 ? -29.205 -0.645 -8.100 1.00 58.22 265 ASN A C 1
ATOM 2047 O O . ASN A 1 265 ? -28.704 -1.362 -8.964 1.00 58.22 265 ASN A O 1
ATOM 2051 N N . GLY A 1 266 ? -29.176 -0.993 -6.807 1.00 59.91 266 GLY A N 1
ATOM 2052 C CA . GLY A 1 266 ? -28.669 -2.299 -6.344 1.00 59.91 266 GLY A CA 1
ATOM 2053 C C . GLY A 1 266 ? -27.195 -2.613 -6.659 1.00 59.91 266 GLY A C 1
ATOM 2054 O O . GLY A 1 266 ? -26.781 -3.756 -6.502 1.00 59.91 266 GLY A O 1
ATOM 2055 N N . ARG A 1 267 ? -26.398 -1.632 -7.106 1.00 64.69 267 ARG A N 1
ATOM 2056 C CA . ARG A 1 267 ? -24.938 -1.759 -7.192 1.00 64.69 267 ARG A CA 1
ATOM 2057 C C . ARG A 1 267 ? -24.315 -1.152 -5.950 1.00 64.69 267 ARG A C 1
ATOM 2059 O O . ARG A 1 267 ? -24.545 0.019 -5.657 1.00 64.69 267 ARG A O 1
ATOM 2066 N N . ASP A 1 268 ? -23.514 -1.953 -5.264 1.00 65.44 268 ASP A N 1
ATOM 2067 C CA . ASP A 1 268 ? -22.603 -1.473 -4.238 1.00 65.44 268 ASP A CA 1
ATOM 2068 C C . ASP A 1 268 ? -21.503 -0.651 -4.918 1.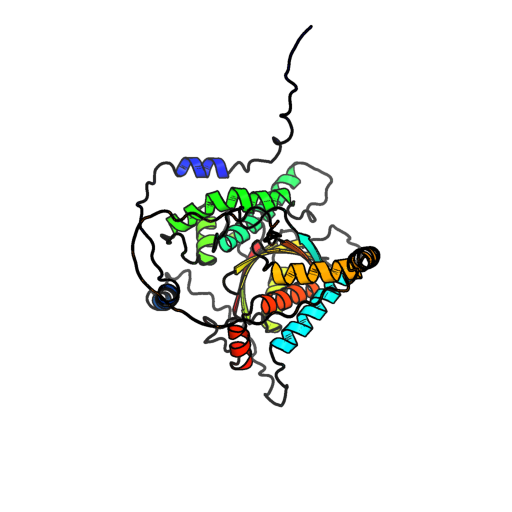00 65.44 268 ASP A C 1
ATOM 2070 O O . ASP A 1 268 ? -20.521 -1.183 -5.434 1.00 65.44 268 ASP A O 1
ATOM 2074 N N . ASP A 1 269 ? -21.697 0.666 -4.961 1.00 83.00 269 ASP A N 1
ATOM 2075 C CA . ASP A 1 269 ? -20.644 1.596 -5.347 1.00 83.00 269 ASP A CA 1
ATOM 2076 C C . ASP A 1 269 ? -19.564 1.558 -4.248 1.00 83.00 269 ASP A C 1
ATOM 2078 O O . ASP A 1 269 ? -19.799 1.957 -3.103 1.00 83.00 269 ASP A O 1
ATOM 2082 N N . VAL A 1 270 ? -18.378 1.060 -4.594 1.00 90.50 270 VAL A N 1
ATOM 2083 C CA . VAL A 1 270 ? -17.209 1.008 -3.708 1.00 90.50 270 VAL A CA 1
ATOM 2084 C C . VAL A 1 270 ? -16.135 1.974 -4.194 1.00 90.50 270 VAL A C 1
ATOM 2086 O O . VAL A 1 270 ? -15.853 2.053 -5.390 1.00 90.50 270 VAL A O 1
ATOM 2089 N N . PHE A 1 271 ? -15.527 2.693 -3.255 1.00 92.88 271 PHE A N 1
ATOM 2090 C CA . PHE A 1 271 ? -14.326 3.491 -3.485 1.00 92.88 271 PHE A CA 1
ATOM 2091 C C . PHE A 1 271 ? -13.134 2.803 -2.836 1.00 92.88 271 PHE A C 1
ATOM 2093 O O . PHE A 1 271 ? -13.285 2.022 -1.897 1.00 92.88 271 PHE A O 1
ATOM 2100 N N . PHE A 1 272 ? -11.941 3.151 -3.297 1.00 96.62 272 PHE A N 1
ATOM 2101 C CA . PHE A 1 272 ? -10.706 2.660 -2.705 1.00 96.62 272 PHE A CA 1
ATOM 2102 C C . PHE A 1 272 ? -9.804 3.823 -2.341 1.00 96.62 272 PHE A C 1
ATOM 2104 O O . PHE A 1 272 ? -9.687 4.771 -3.114 1.00 96.62 272 PHE A O 1
ATOM 2111 N N . GLU A 1 273 ? -9.148 3.753 -1.193 1.00 97.25 273 GLU A N 1
ATOM 2112 C CA . GLU A 1 273 ? -8.074 4.675 -0.839 1.00 97.25 273 GLU A CA 1
ATOM 2113 C C . GLU A 1 273 ? -6.763 3.925 -0.808 1.00 97.25 273 GLU A C 1
ATOM 2115 O O . GLU A 1 273 ? -6.612 2.976 -0.056 1.00 97.25 273 GLU A O 1
ATOM 2120 N N . PHE A 1 274 ? -5.826 4.367 -1.629 1.00 97.56 274 PHE A N 1
ATOM 2121 C CA . PHE A 1 274 ? -4.462 3.883 -1.663 1.00 97.56 274 PHE A CA 1
ATOM 2122 C C . PHE A 1 274 ? -3.587 4.903 -0.937 1.00 97.56 274 PHE A C 1
ATOM 2124 O O . PHE A 1 274 ? -3.507 6.058 -1.368 1.00 97.56 274 PHE A O 1
ATOM 2131 N N . ILE A 1 275 ? -2.974 4.497 0.171 1.00 96.44 275 ILE A N 1
ATOM 2132 C CA . ILE A 1 275 ? -2.131 5.348 1.011 1.00 96.44 275 ILE A CA 1
ATOM 2133 C C . ILE A 1 275 ? -0.696 4.840 0.919 1.00 96.44 275 ILE A C 1
ATOM 2135 O O . ILE A 1 275 ? -0.389 3.713 1.313 1.00 96.44 275 ILE A O 1
ATOM 2139 N N . ASP A 1 276 ? 0.177 5.695 0.397 1.00 93.81 276 ASP A N 1
ATOM 2140 C CA . ASP A 1 276 ? 1.605 5.434 0.265 1.00 93.81 276 ASP A CA 1
ATOM 2141 C C . ASP A 1 276 ? 2.380 6.418 1.142 1.00 93.81 276 ASP A C 1
ATOM 2143 O O . ASP A 1 276 ? 2.330 7.628 0.917 1.00 93.81 276 ASP A O 1
ATOM 2147 N N . SER A 1 277 ? 3.087 5.893 2.143 1.00 88.94 277 SER A N 1
ATOM 2148 C CA . SER A 1 277 ? 3.922 6.666 3.070 1.00 88.94 277 SER A CA 1
ATOM 2149 C C . SER A 1 277 ? 5.309 7.013 2.520 1.00 88.94 277 SER A C 1
ATOM 2151 O O . SER A 1 277 ? 6.034 7.776 3.157 1.00 88.94 277 SER A O 1
ATOM 2153 N N . LEU A 1 278 ? 5.665 6.474 1.348 1.00 80.50 278 LEU A N 1
ATOM 2154 C CA . LEU A 1 278 ? 6.927 6.686 0.631 1.00 80.50 278 LEU A CA 1
ATOM 2155 C C . LEU A 1 278 ? 6.708 6.789 -0.890 1.00 80.50 278 LEU A C 1
ATOM 2157 O O . LEU A 1 278 ? 7.249 6.009 -1.696 1.00 80.50 278 LEU A O 1
ATOM 2161 N N . PRO A 1 279 ? 5.918 7.763 -1.353 1.00 70.00 279 PRO A N 1
ATOM 2162 C CA . PRO A 1 279 ? 5.773 7.945 -2.778 1.00 70.00 279 PRO A CA 1
ATOM 2163 C C . PRO A 1 279 ? 7.094 8.470 -3.331 1.00 70.00 279 PRO A C 1
ATOM 2165 O O . PRO A 1 279 ? 7.592 9.501 -2.903 1.00 70.00 279 PRO A O 1
ATOM 2168 N N . CYS A 1 280 ? 7.647 7.813 -4.356 1.00 66.25 280 CYS A N 1
ATOM 2169 C CA . CYS A 1 280 ? 8.797 8.374 -5.070 1.00 66.25 280 CYS A CA 1
ATOM 2170 C C . CYS A 1 280 ? 8.392 9.737 -5.670 1.00 66.25 280 CYS A C 1
ATOM 2172 O O . CYS A 1 280 ? 7.662 9.807 -6.676 1.00 66.25 280 CYS A O 1
ATOM 2174 N N . TYR A 1 281 ? 8.818 10.809 -5.005 1.00 57.81 281 TYR A N 1
ATOM 2175 C CA . TYR A 1 281 ? 8.303 12.153 -5.205 1.00 57.81 281 TYR A CA 1
ATOM 2176 C C . TYR A 1 281 ? 8.710 12.734 -6.556 1.00 57.81 281 TYR A C 1
ATOM 2178 O O . TYR A 1 281 ? 7.856 13.257 -7.271 1.00 57.81 281 TYR A O 1
ATOM 2186 N N . LYS A 1 282 ? 9.963 12.535 -6.992 1.00 61.81 282 LYS A N 1
ATOM 2187 C CA . LYS A 1 282 ? 10.482 13.024 -8.290 1.00 61.81 282 LYS A CA 1
ATOM 2188 C C . LYS A 1 282 ? 9.544 12.733 -9.464 1.00 61.81 282 LYS A C 1
ATOM 2190 O O . LYS A 1 282 ? 9.284 13.594 -10.309 1.00 61.81 282 LYS A O 1
ATOM 2195 N N . SER A 1 283 ? 8.999 11.521 -9.508 1.00 56.72 283 SER A N 1
ATOM 2196 C CA . SER A 1 283 ? 8.099 11.078 -10.576 1.00 56.72 283 SER A CA 1
ATOM 2197 C C . SER A 1 283 ? 6.697 11.675 -10.444 1.00 56.72 283 SER A C 1
ATOM 2199 O O . SER A 1 283 ? 6.071 12.009 -11.450 1.00 56.72 283 SER A O 1
ATOM 2201 N N . LEU A 1 284 ? 6.208 11.853 -9.215 1.00 64.56 284 LEU A N 1
ATOM 2202 C CA . LEU A 1 284 ? 4.886 12.418 -8.960 1.00 64.56 284 LEU A CA 1
ATOM 2203 C C . LEU A 1 284 ? 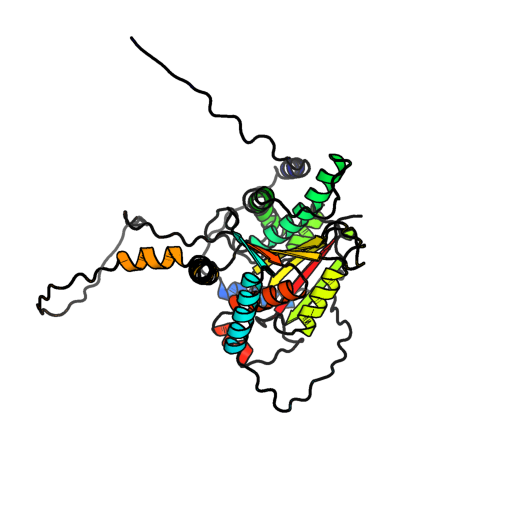4.873 13.943 -9.102 1.00 64.56 284 LEU A C 1
ATOM 2205 O O . LEU A 1 284 ? 3.910 14.506 -9.608 1.00 64.56 284 LEU A O 1
ATOM 2209 N N . GLN A 1 285 ? 5.955 14.624 -8.741 1.00 63.78 285 GLN A N 1
ATOM 2210 C CA . GLN A 1 285 ? 6.019 16.074 -8.766 1.00 63.78 285 GLN A CA 1
ATOM 2211 C C . GLN A 1 285 ? 6.243 16.628 -10.180 1.00 63.78 285 GLN A C 1
ATOM 2213 O O . GLN A 1 285 ? 5.566 17.582 -10.578 1.00 63.78 285 GLN A O 1
ATOM 2218 N N . ARG A 1 286 ? 7.094 15.983 -11.000 1.00 61.75 286 ARG A N 1
ATOM 2219 C CA . ARG A 1 286 ? 7.159 16.263 -12.455 1.00 61.75 286 ARG A CA 1
ATOM 2220 C C . ARG A 1 286 ? 5.780 16.117 -13.102 1.00 61.75 286 ARG A C 1
ATOM 2222 O O . ARG A 1 286 ? 5.399 16.923 -13.957 1.00 61.75 286 ARG A O 1
ATOM 2229 N N . PHE A 1 287 ? 5.023 15.119 -12.651 1.00 64.19 287 PHE A N 1
ATOM 2230 C CA . PHE A 1 287 ? 3.650 14.886 -13.068 1.00 64.19 287 PHE A CA 1
ATOM 2231 C C . PHE A 1 287 ? 2.697 16.007 -12.606 1.00 64.19 287 PHE A C 1
ATOM 2233 O O . PHE A 1 287 ? 2.053 16.630 -13.451 1.00 64.19 287 PHE A O 1
ATOM 2240 N N . LEU A 1 288 ? 2.640 16.322 -11.309 1.00 66.69 288 LEU A N 1
ATOM 2241 C CA . LEU A 1 288 ? 1.727 17.331 -10.758 1.00 66.69 288 LEU A CA 1
ATOM 2242 C C . LEU A 1 288 ? 2.002 18.723 -11.316 1.00 66.69 288 LEU A C 1
ATOM 2244 O O . LEU A 1 288 ? 1.056 19.455 -11.597 1.00 66.69 288 LEU A O 1
ATOM 2248 N N . ARG A 1 289 ? 3.274 19.077 -11.544 1.00 68.25 289 ARG A N 1
ATOM 2249 C CA . ARG A 1 289 ? 3.636 20.320 -12.238 1.00 68.25 289 ARG A CA 1
ATOM 2250 C C . ARG A 1 289 ? 3.014 20.340 -13.635 1.00 68.25 289 ARG A C 1
ATOM 2252 O O . ARG A 1 289 ? 2.280 21.266 -13.963 1.00 68.25 289 ARG A O 1
ATOM 2259 N N . SER A 1 290 ? 3.211 19.280 -14.420 1.00 61.62 290 SER A N 1
ATOM 2260 C CA . SER A 1 290 ? 2.646 19.161 -15.775 1.00 61.62 290 SER A CA 1
ATOM 2261 C C . SER A 1 290 ? 1.111 19.133 -15.802 1.00 61.62 290 SER A C 1
ATOM 2263 O O . SER A 1 290 ? 0.503 19.606 -16.763 1.00 61.62 290 SER A O 1
ATOM 2265 N N . TYR A 1 291 ? 0.480 18.573 -14.769 1.00 65.25 291 TYR A N 1
ATOM 2266 C CA . TYR A 1 291 ? -0.974 18.522 -14.620 1.00 65.25 291 TYR A CA 1
ATOM 2267 C C . TYR A 1 291 ? -1.560 19.890 -14.251 1.00 65.25 291 TYR A C 1
ATOM 2269 O O . TYR A 1 291 ? -2.470 20.364 -14.931 1.00 65.25 291 TYR A O 1
ATOM 2277 N N . ARG A 1 292 ? -0.997 20.567 -13.238 1.00 67.50 292 ARG A N 1
ATOM 2278 C CA . ARG A 1 292 ? -1.415 21.918 -12.821 1.00 67.50 292 ARG A CA 1
ATOM 2279 C C . ARG A 1 292 ? -1.292 22.925 -13.965 1.00 67.50 292 ARG A C 1
ATOM 2281 O O . ARG A 1 292 ? -2.206 23.720 -14.158 1.00 67.50 292 ARG A O 1
ATOM 2288 N N . TYR A 1 293 ? -0.232 22.831 -14.775 1.00 64.81 293 TYR A N 1
ATOM 2289 C CA . TYR A 1 293 ? -0.080 23.669 -15.972 1.00 64.81 293 TYR A CA 1
ATOM 2290 C C . TYR A 1 293 ? -1.200 23.468 -17.005 1.00 64.81 293 TYR A C 1
ATOM 2292 O O . TYR A 1 293 ? -1.582 24.428 -17.669 1.00 64.81 293 TYR A O 1
ATOM 2300 N N . ARG A 1 294 ? -1.744 22.250 -17.141 1.00 63.62 294 ARG A N 1
ATOM 2301 C CA . ARG A 1 294 ? -2.841 21.962 -18.084 1.00 63.62 294 ARG A CA 1
ATOM 2302 C C . ARG A 1 294 ? -4.220 22.339 -17.543 1.00 63.62 294 ARG A C 1
ATOM 2304 O O . ARG A 1 294 ? -5.062 22.763 -18.322 1.00 63.62 294 ARG A O 1
ATOM 2311 N N . GLN A 1 295 ? -4.440 22.193 -16.238 1.00 61.41 295 GLN A N 1
ATOM 2312 C CA . GLN A 1 295 ? -5.700 22.551 -15.569 1.00 61.41 295 GLN A CA 1
ATOM 2313 C C . GLN A 1 295 ? -5.872 24.071 -15.414 1.00 61.41 295 GLN A C 1
ATOM 2315 O O . GLN A 1 295 ? -6.986 24.581 -15.494 1.00 61.41 295 GLN A O 1
ATOM 2320 N N . HIS A 1 296 ? -4.773 24.814 -15.250 1.00 61.12 296 HIS A N 1
ATOM 2321 C CA . HIS A 1 296 ? -4.809 26.263 -15.061 1.00 61.12 296 HIS A CA 1
ATOM 2322 C C . HIS A 1 296 ? -3.823 26.978 -16.004 1.00 61.12 296 HIS A C 1
ATOM 2324 O O . HIS A 1 296 ? -2.737 27.384 -15.577 1.00 61.12 296 HIS A O 1
ATOM 2330 N N . PRO A 1 297 ? -4.205 27.206 -17.281 1.00 58.12 297 PRO A N 1
ATOM 2331 C CA . PRO A 1 297 ? -3.366 27.886 -18.280 1.00 58.12 297 PRO A CA 1
ATOM 2332 C C . PRO A 1 297 ? -2.892 29.282 -17.843 1.00 58.12 297 PRO A C 1
ATOM 2334 O O . PRO A 1 297 ? -1.874 29.783 -18.311 1.00 58.12 297 PRO A O 1
ATOM 2337 N N . GLN A 1 298 ? -3.617 29.893 -16.905 1.00 61.00 298 GLN A N 1
ATOM 2338 C CA . GLN A 1 298 ? -3.356 31.215 -16.338 1.00 61.00 298 GLN A CA 1
ATOM 2339 C C . GLN A 1 298 ? -1.988 31.308 -15.628 1.00 61.00 298 GLN A C 1
ATOM 2341 O O . GLN A 1 298 ? -1.390 32.378 -15.596 1.00 61.00 298 GLN A O 1
ATOM 2346 N N . TYR A 1 299 ? -1.446 30.191 -15.123 1.00 53.69 299 TYR A N 1
ATOM 2347 C CA . TYR A 1 299 ? -0.108 30.148 -14.512 1.00 53.69 299 TYR A CA 1
ATOM 2348 C C . TYR A 1 299 ? 1.027 29.939 -15.529 1.00 53.69 299 TYR A C 1
ATOM 2350 O O . TYR A 1 299 ? 2.198 30.128 -15.197 1.00 53.69 299 TYR A O 1
ATOM 2358 N N . ALA A 1 300 ? 0.721 29.555 -16.775 1.00 54.78 300 ALA A N 1
ATOM 2359 C CA . ALA A 1 300 ? 1.731 29.388 -17.824 1.00 54.78 300 ALA A CA 1
ATOM 2360 C C . ALA A 1 300 ? 2.200 30.741 -18.400 1.00 54.78 300 ALA A C 1
ATOM 2362 O O . ALA A 1 300 ? 3.365 30.891 -18.778 1.00 54.78 300 ALA A O 1
ATOM 2363 N N . SER A 1 301 ? 1.330 31.756 -18.413 1.00 53.62 301 SER A N 1
ATOM 2364 C CA . SER A 1 301 ? 1.660 33.090 -18.931 1.00 53.62 301 SER A CA 1
ATOM 2365 C C . SER A 1 301 ? 2.604 33.877 -18.010 1.00 53.62 301 SER A C 1
ATOM 2367 O O . SER A 1 301 ? 3.493 34.561 -18.510 1.00 53.62 301 SER A O 1
ATOM 2369 N N . GLN A 1 302 ? 2.508 33.715 -16.685 1.00 55.81 302 GLN A N 1
ATOM 2370 C CA . GLN A 1 302 ? 3.335 34.455 -15.713 1.00 55.81 302 GLN A CA 1
ATOM 2371 C C . GLN A 1 302 ? 4.822 34.062 -15.721 1.00 55.81 302 GLN A C 1
ATOM 2373 O O . GLN A 1 302 ? 5.684 34.859 -15.359 1.00 55.81 302 GLN A O 1
ATOM 2378 N N . ARG A 1 303 ? 5.157 32.843 -16.164 1.00 49.97 303 ARG A N 1
ATOM 2379 C CA . ARG A 1 303 ? 6.556 32.385 -16.242 1.00 49.97 303 ARG A CA 1
ATOM 2380 C C . ARG A 1 303 ? 7.244 32.800 -17.547 1.00 49.97 303 ARG A C 1
ATOM 2382 O O . ARG A 1 303 ? 8.469 32.869 -17.604 1.00 49.97 303 ARG A O 1
ATOM 2389 N N . SER A 1 304 ? 6.451 33.111 -18.572 1.00 52.09 304 SER A N 1
ATOM 2390 C CA . SER A 1 304 ? 6.926 33.551 -19.889 1.00 52.09 304 SER A CA 1
ATOM 2391 C C . SER A 1 304 ? 7.451 34.992 -19.863 1.00 52.09 304 SER A C 1
ATOM 2393 O O . SER A 1 304 ? 8.330 35.337 -20.643 1.00 52.09 304 SER A O 1
ATOM 2395 N N . SER A 1 305 ? 6.975 35.820 -18.926 1.00 51.91 305 SER A N 1
ATOM 2396 C CA . SER A 1 305 ? 7.396 37.219 -18.756 1.00 51.91 305 SER A CA 1
ATOM 2397 C C . SER A 1 305 ? 8.667 37.413 -17.915 1.00 51.91 305 SER A C 1
ATOM 2399 O O . SER A 1 305 ? 9.189 38.521 -17.869 1.00 51.91 305 SER A O 1
ATOM 2401 N N . LEU A 1 306 ? 9.186 36.362 -17.265 1.00 49.69 306 LEU A N 1
ATOM 2402 C CA . LEU A 1 306 ? 10.384 36.416 -16.404 1.00 49.69 306 LEU A CA 1
ATOM 2403 C C . LEU A 1 306 ? 11.665 35.887 -17.073 1.00 49.69 306 LEU A C 1
ATOM 2405 O O . LEU A 1 306 ? 12.742 35.977 -16.491 1.00 49.69 306 LEU A O 1
ATOM 2409 N N . ARG A 1 307 ? 11.583 35.364 -18.302 1.00 44.72 307 ARG A N 1
ATOM 2410 C CA . ARG A 1 307 ? 12.759 35.066 -19.133 1.00 44.72 307 ARG A CA 1
ATOM 2411 C C . ARG A 1 307 ? 12.923 36.149 -20.194 1.00 44.72 307 ARG A C 1
ATOM 2413 O O . ARG A 1 307 ? 12.671 35.911 -21.371 1.00 44.72 307 ARG A O 1
ATOM 2420 N N . GLN A 1 308 ? 13.354 37.340 -19.782 1.00 42.69 308 GLN A N 1
ATOM 2421 C CA . GLN A 1 308 ? 14.024 38.224 -20.733 1.00 42.69 308 GLN A CA 1
ATOM 2422 C C . GLN A 1 308 ? 15.411 37.638 -21.041 1.00 42.69 308 GLN A C 1
ATOM 2424 O O . GLN A 1 308 ? 16.140 37.292 -20.108 1.00 42.69 308 GLN A O 1
ATOM 2429 N N . PRO A 1 309 ? 15.794 37.494 -22.319 1.00 43.47 309 PRO A N 1
ATOM 2430 C CA . PRO A 1 309 ? 17.165 37.178 -22.673 1.00 43.47 309 PRO A CA 1
ATOM 2431 C C . PRO A 1 309 ? 18.030 38.390 -22.314 1.00 43.47 309 PRO A C 1
ATOM 2433 O O . PRO A 1 309 ? 17.908 39.443 -22.935 1.00 43.47 309 PRO A O 1
ATOM 2436 N N . GLN A 1 310 ? 18.895 38.259 -21.308 1.00 42.28 310 GLN A N 1
ATOM 2437 C CA . GLN A 1 310 ? 20.002 39.196 -21.145 1.00 42.28 310 GLN A CA 1
ATOM 2438 C C . GLN A 1 310 ? 20.963 38.967 -22.311 1.00 42.28 310 GLN A C 1
ATOM 2440 O O . GLN A 1 310 ? 21.751 38.023 -22.335 1.00 42.28 310 GLN A O 1
ATOM 2445 N N . SER A 1 311 ? 20.817 39.799 -23.333 1.00 48.91 311 SER A N 1
ATOM 2446 C CA . SER A 1 311 ? 21.757 39.905 -24.432 1.00 48.91 311 SER A CA 1
ATOM 2447 C C . SER A 1 311 ? 23.028 40.602 -23.951 1.00 48.91 311 SER A C 1
ATOM 2449 O O . SER A 1 311 ? 22.969 41.765 -23.563 1.00 48.91 311 SER A O 1
ATOM 2451 N N . GLY A 1 312 ? 24.158 39.910 -24.084 1.00 41.22 312 GLY A N 1
ATOM 2452 C CA . GLY A 1 312 ? 25.459 40.522 -24.345 1.00 41.22 312 GLY A CA 1
ATOM 2453 C C . GLY A 1 312 ? 26.284 40.911 -23.122 1.00 41.22 312 GLY A C 1
ATOM 2454 O O . GLY A 1 312 ? 26.074 41.961 -22.540 1.00 41.22 312 GLY A O 1
ATOM 2455 N N . GLU A 1 313 ? 27.328 40.132 -22.848 1.00 41.78 313 GLU A N 1
ATOM 2456 C CA . GLU A 1 313 ? 28.691 40.609 -23.100 1.00 41.78 313 GLU A CA 1
ATOM 2457 C C . GLU A 1 313 ? 29.638 39.415 -23.270 1.00 41.78 313 GLU A C 1
ATOM 2459 O O . GLU A 1 313 ? 29.756 38.528 -22.429 1.00 41.78 313 GLU A O 1
ATOM 2464 N N . MET A 1 314 ? 30.258 39.385 -24.443 1.00 45.47 314 MET A N 1
ATOM 2465 C CA . MET A 1 314 ? 31.225 38.405 -24.904 1.00 45.47 314 MET A CA 1
ATOM 2466 C C . MET A 1 314 ? 32.609 38.930 -24.507 1.00 45.47 314 MET A C 1
ATOM 2468 O O . MET A 1 314 ? 33.000 40.011 -24.945 1.00 45.47 314 MET A O 1
ATOM 2472 N N . ARG A 1 315 ? 33.350 38.193 -23.673 1.00 42.94 315 ARG A N 1
ATOM 2473 C CA . ARG A 1 315 ? 34.792 38.404 -23.494 1.00 42.94 315 ARG A CA 1
ATOM 2474 C C . ARG A 1 315 ? 35.531 37.083 -23.633 1.00 42.94 315 ARG A C 1
ATOM 2476 O O . ARG A 1 315 ? 35.413 36.197 -22.792 1.00 42.94 315 ARG A O 1
ATOM 2483 N N . ASP A 1 316 ? 36.288 37.012 -24.720 1.00 40.22 316 ASP A N 1
ATOM 2484 C CA . ASP A 1 316 ? 37.371 36.068 -24.954 1.00 40.22 316 ASP A CA 1
ATOM 2485 C C . ASP A 1 316 ? 38.500 36.267 -23.931 1.00 40.22 316 ASP A C 1
ATOM 2487 O O . ASP A 1 316 ? 38.792 37.392 -23.520 1.00 40.22 316 ASP A O 1
ATOM 2491 N N . GLY A 1 317 ? 39.172 35.177 -23.558 1.00 34.56 317 GLY A N 1
ATOM 2492 C CA . GLY A 1 317 ? 40.355 35.229 -22.699 1.00 34.56 317 GLY A CA 1
ATOM 2493 C C . GLY A 1 317 ? 40.864 33.855 -22.279 1.00 34.56 317 GLY A C 1
ATOM 2494 O O . GLY A 1 317 ? 40.566 33.378 -21.193 1.00 34.56 317 GLY A O 1
ATOM 2495 N N . ILE A 1 318 ? 41.618 33.235 -23.181 1.00 41.69 318 ILE A N 1
ATOM 2496 C CA . ILE A 1 318 ? 42.407 32.003 -23.044 1.00 41.69 318 ILE A CA 1
ATOM 2497 C C . ILE A 1 318 ? 43.409 32.113 -21.882 1.00 41.69 318 ILE A C 1
ATOM 2499 O O . ILE A 1 318 ? 44.123 33.105 -21.840 1.00 41.69 318 ILE A O 1
ATOM 2503 N N . GLU A 1 319 ? 43.555 31.077 -21.041 1.00 35.19 319 GLU A N 1
ATOM 2504 C CA . GLU A 1 319 ? 44.871 30.591 -20.576 1.00 35.19 319 GLU A CA 1
ATOM 2505 C C . GLU A 1 319 ? 44.812 29.242 -19.831 1.00 35.19 319 GLU A C 1
ATOM 2507 O O . GLU A 1 319 ? 43.763 28.711 -19.482 1.00 35.19 319 GLU A O 1
ATOM 2512 N N . THR A 1 320 ? 45.982 28.627 -19.717 1.00 32.62 320 THR A N 1
ATOM 2513 C CA . THR A 1 320 ? 46.262 27.196 -19.862 1.00 32.62 320 THR A CA 1
ATOM 2514 C C . THR A 1 320 ? 46.751 26.493 -18.587 1.00 32.62 320 THR A C 1
ATOM 2516 O O . THR A 1 320 ? 47.559 27.049 -17.863 1.00 32.62 320 THR A O 1
ATOM 2519 N N . LYS A 1 321 ? 46.417 25.192 -18.488 1.00 33.81 321 LYS A N 1
ATOM 2520 C CA . LYS A 1 321 ? 47.229 24.037 -18.015 1.00 33.81 321 LYS A CA 1
ATOM 2521 C C . LYS A 1 321 ? 47.734 23.926 -16.549 1.00 33.81 321 LYS A C 1
ATOM 2523 O O . LYS A 1 321 ? 48.387 24.799 -16.004 1.00 33.81 321 LYS A O 1
ATOM 2528 N N . THR A 1 322 ? 47.637 22.669 -16.074 1.00 30.12 322 THR A N 1
ATOM 2529 C CA . THR A 1 322 ? 48.538 21.910 -15.160 1.00 30.12 322 THR A CA 1
ATOM 2530 C C . THR A 1 322 ? 48.714 22.351 -13.703 1.00 30.12 322 THR A C 1
ATOM 2532 O O . THR A 1 322 ? 49.390 23.326 -13.427 1.00 30.12 322 THR A O 1
ATOM 2535 N N . SER A 1 323 ? 48.324 21.489 -12.753 1.00 28.77 323 SER A N 1
ATOM 2536 C CA . SER A 1 323 ? 49.264 20.589 -12.050 1.00 28.77 323 SER A CA 1
ATOM 2537 C C . SER A 1 323 ? 48.560 19.800 -10.942 1.00 28.77 323 SER A C 1
ATOM 2539 O O . SER A 1 323 ? 47.770 20.338 -10.173 1.00 28.77 323 SER A O 1
ATOM 2541 N N . MET A 1 324 ? 48.912 18.520 -10.831 1.00 30.80 324 MET A N 1
ATOM 2542 C CA . MET A 1 324 ? 48.730 17.726 -9.620 1.00 30.80 324 MET A CA 1
ATOM 2543 C C . MET A 1 324 ? 49.617 18.256 -8.485 1.00 30.80 324 MET A C 1
ATOM 2545 O O . MET A 1 324 ? 50.737 18.690 -8.747 1.00 30.80 324 MET A O 1
ATOM 2549 N N . SER A 1 325 ? 49.176 18.096 -7.234 1.00 27.80 325 SER A N 1
ATOM 2550 C CA . SER A 1 325 ? 50.061 17.653 -6.150 1.00 27.80 325 SER A CA 1
ATOM 2551 C C . SER A 1 325 ? 49.271 17.091 -4.966 1.00 27.80 325 SER A C 1
ATOM 2553 O O . SER A 1 325 ? 48.243 17.629 -4.566 1.00 27.80 325 SER A O 1
ATOM 2555 N N . ARG A 1 326 ? 49.757 15.955 -4.458 1.00 30.05 326 ARG A N 1
ATOM 2556 C CA . ARG A 1 326 ? 49.279 15.199 -3.289 1.00 30.05 326 ARG A CA 1
ATOM 2557 C C . ARG A 1 326 ? 49.981 15.675 -2.006 1.00 30.05 326 ARG A C 1
ATOM 2559 O O . ARG A 1 326 ? 51.081 16.218 -2.089 1.00 30.05 326 ARG A O 1
ATOM 2566 N N . THR A 1 327 ? 49.452 15.188 -0.869 1.00 29.67 327 THR A N 1
ATOM 2567 C CA . THR A 1 327 ? 50.090 14.980 0.468 1.00 29.67 327 THR A CA 1
ATOM 2568 C C . THR A 1 327 ? 49.907 16.181 1.424 1.00 29.67 327 THR A C 1
ATOM 2570 O O . THR A 1 327 ? 50.163 17.297 1.009 1.00 29.67 327 THR A O 1
ATOM 2573 N N . ALA A 1 328 ? 49.478 16.091 2.695 1.00 27.72 328 ALA A N 1
ATOM 2574 C CA . ALA A 1 328 ? 49.227 14.982 3.624 1.00 27.72 328 ALA A CA 1
ATOM 2575 C C . ALA A 1 328 ? 48.410 15.445 4.866 1.00 27.72 328 ALA A C 1
ATOM 2577 O O . ALA A 1 328 ? 48.534 16.587 5.285 1.00 27.72 328 ALA A O 1
ATOM 2578 N N . MET A 1 329 ? 47.715 14.475 5.481 1.00 28.77 329 MET A N 1
ATOM 2579 C CA . MET A 1 329 ? 47.484 14.237 6.924 1.00 28.77 329 MET A CA 1
ATOM 2580 C C . MET A 1 329 ? 46.692 15.219 7.823 1.00 28.77 329 MET A C 1
ATOM 2582 O O . MET A 1 329 ? 47.136 16.311 8.145 1.00 28.77 329 MET A O 1
ATOM 2586 N N . ALA A 1 330 ? 45.626 14.632 8.390 1.00 28.70 330 ALA A N 1
ATOM 2587 C CA . ALA A 1 330 ? 45.203 14.647 9.799 1.00 28.70 330 ALA A CA 1
ATOM 2588 C C . ALA A 1 330 ? 44.703 15.954 10.442 1.00 28.70 330 ALA A C 1
ATOM 2590 O O . ALA A 1 330 ? 45.485 16.807 10.834 1.00 28.70 330 ALA A O 1
ATOM 2591 N N . ALA A 1 331 ? 43.394 16.007 10.711 1.00 29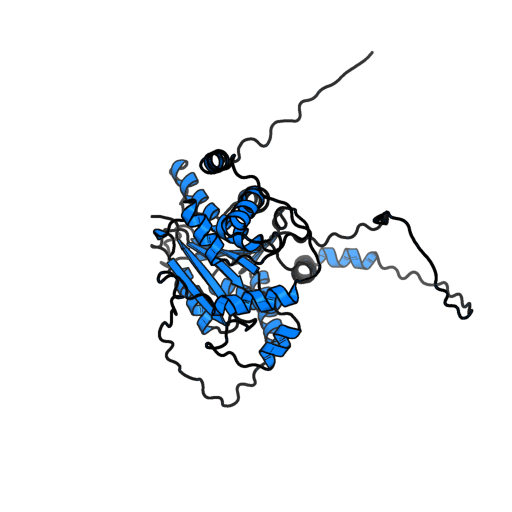.56 331 ALA A N 1
ATOM 2592 C CA . ALA A 1 331 ? 42.799 16.142 12.050 1.00 29.56 331 ALA A CA 1
ATOM 2593 C C . ALA A 1 331 ? 41.275 16.309 11.909 1.00 29.56 331 ALA A C 1
ATOM 2595 O O . ALA A 1 331 ? 40.783 16.759 10.879 1.00 29.56 331 ALA A O 1
ATOM 2596 N N . GLY A 1 332 ? 40.540 15.858 12.922 1.00 36.03 332 GLY A N 1
ATOM 2597 C CA . GLY A 1 332 ? 39.104 15.627 12.868 1.00 36.03 332 GLY A CA 1
ATOM 2598 C C . GLY A 1 332 ? 38.221 16.868 12.753 1.00 36.03 332 GLY A C 1
ATOM 2599 O O . GLY A 1 332 ? 38.624 18.001 12.997 1.00 36.03 332 GLY A O 1
ATOM 2600 N N . GLY A 1 333 ? 36.967 16.581 12.412 1.00 30.67 333 GLY A N 1
ATOM 2601 C CA . GLY A 1 333 ? 35.891 17.550 12.289 1.00 30.67 333 GLY A CA 1
ATOM 2602 C C . GLY A 1 333 ? 35.158 17.344 10.975 1.00 30.67 333 GLY A C 1
ATOM 2603 O O . GLY A 1 333 ? 35.467 18.005 9.990 1.00 30.67 333 GLY A O 1
ATOM 2604 N N . SER A 1 334 ? 34.181 16.433 10.953 1.00 33.16 334 SER A N 1
ATOM 2605 C CA . SER A 1 334 ? 33.186 16.369 9.875 1.00 33.16 334 SER A CA 1
ATOM 2606 C C . SER A 1 334 ? 32.279 17.597 9.983 1.00 33.16 334 SER A C 1
ATOM 2608 O O . SER A 1 334 ? 31.147 17.524 10.457 1.00 33.16 334 SER A O 1
ATOM 2610 N N . GLY A 1 335 ? 32.823 18.754 9.613 1.00 30.42 335 GLY A N 1
ATOM 2611 C CA . GLY A 1 335 ? 32.078 19.980 9.415 1.00 30.42 335 GLY A CA 1
ATOM 2612 C C . GLY A 1 335 ? 31.270 19.833 8.139 1.00 30.42 335 GLY A C 1
ATOM 2613 O O . GLY A 1 335 ? 31.811 19.933 7.040 1.00 30.42 335 GLY A O 1
ATOM 2614 N N . TYR A 1 336 ? 29.972 19.588 8.286 1.00 33.78 336 TYR A N 1
ATOM 2615 C CA . TYR A 1 336 ? 29.025 19.841 7.213 1.00 33.78 336 TYR A CA 1
ATOM 2616 C C . TYR A 1 336 ? 29.137 21.325 6.859 1.00 33.78 336 TYR A C 1
ATOM 2618 O O . TYR A 1 336 ? 28.702 22.194 7.615 1.00 33.78 336 TYR A O 1
ATOM 2626 N N . HIS A 1 337 ? 29.776 21.622 5.730 1.00 31.58 337 HIS A N 1
ATOM 2627 C CA . HIS A 1 337 ? 29.743 22.947 5.139 1.00 31.58 337 HIS A CA 1
ATOM 2628 C C . HIS A 1 337 ? 28.298 23.234 4.720 1.00 31.58 337 HIS A C 1
ATOM 2630 O O . HIS A 1 337 ? 27.858 22.858 3.638 1.00 31.58 337 HIS A O 1
ATOM 2636 N N . HIS A 1 338 ? 27.545 23.882 5.610 1.00 35.38 338 HIS A N 1
ATOM 2637 C CA . HIS A 1 338 ? 26.322 24.586 5.254 1.00 35.38 338 HIS A CA 1
ATOM 2638 C C . HIS A 1 338 ? 26.679 25.635 4.201 1.00 35.38 338 HIS A C 1
ATOM 2640 O O . HIS A 1 338 ? 27.334 26.628 4.511 1.00 35.38 338 HIS A O 1
ATOM 2646 N N . HIS A 1 339 ? 26.256 25.409 2.960 1.00 37.09 339 HIS A N 1
ATOM 2647 C CA . HIS A 1 339 ? 26.123 26.475 1.979 1.00 37.09 339 HIS A CA 1
ATOM 2648 C C . HIS A 1 339 ? 24.933 27.351 2.401 1.00 37.09 339 HIS A C 1
ATOM 2650 O O . HIS A 1 339 ? 23.799 26.876 2.376 1.00 37.09 339 HIS A O 1
ATOM 2656 N N . PRO A 1 340 ? 25.142 28.618 2.800 1.00 43.28 340 PRO A N 1
ATOM 2657 C CA . PRO A 1 340 ? 24.045 29.519 3.091 1.00 43.28 340 PRO A CA 1
ATOM 2658 C C . PRO A 1 340 ? 23.629 30.183 1.774 1.00 43.28 340 PRO A C 1
ATOM 2660 O O . PRO A 1 340 ? 24.403 30.944 1.197 1.00 43.28 340 PRO A O 1
ATOM 2663 N N . GLY A 1 341 ? 22.422 29.902 1.282 1.00 44.31 341 GLY A N 1
ATOM 2664 C CA . GLY A 1 341 ? 21.797 30.759 0.262 1.00 44.31 341 GLY A CA 1
ATOM 2665 C C . GLY A 1 341 ? 21.233 30.092 -0.989 1.00 44.31 341 GLY A C 1
ATOM 2666 O O . GLY A 1 341 ? 20.879 30.804 -1.924 1.00 44.31 341 GLY A O 1
ATOM 2667 N N . GLY A 1 342 ? 21.107 28.768 -1.026 1.00 43.19 342 GLY A N 1
ATOM 2668 C CA . GLY A 1 342 ? 20.148 28.117 -1.913 1.00 43.19 342 GLY A CA 1
ATOM 2669 C C . GLY A 1 342 ? 18.986 27.637 -1.063 1.00 43.19 342 GLY A C 1
ATOM 2670 O O . GLY A 1 342 ? 19.196 26.794 -0.198 1.00 43.19 342 GLY A O 1
ATOM 2671 N N . GLU A 1 343 ? 17.780 28.158 -1.275 1.00 46.75 343 GLU A N 1
ATOM 2672 C CA . GLU A 1 343 ? 16.574 27.404 -0.932 1.00 46.75 343 GLU A CA 1
ATOM 2673 C C . GLU A 1 343 ? 16.623 26.136 -1.794 1.00 46.75 343 GLU A C 1
ATOM 2675 O O . GLU A 1 343 ? 16.128 26.115 -2.921 1.00 46.75 343 GLU A O 1
ATOM 2680 N N . GLU A 1 344 ? 17.340 25.107 -1.330 1.00 48.81 344 GLU A N 1
ATOM 2681 C CA . GLU A 1 344 ? 17.175 23.764 -1.857 1.00 48.81 344 GLU A CA 1
ATOM 2682 C C . GLU A 1 344 ? 15.697 23.470 -1.669 1.00 48.81 344 GLU A C 1
ATOM 2684 O O . GLU A 1 344 ? 15.197 23.384 -0.548 1.00 48.81 344 GLU A O 1
ATOM 2689 N N . GLU A 1 345 ? 14.983 23.470 -2.791 1.00 51.09 345 GLU A N 1
ATOM 2690 C CA . GLU A 1 345 ? 13.590 23.089 -2.897 1.00 51.09 345 GLU A CA 1
ATOM 2691 C C . GLU A 1 345 ? 13.531 21.640 -2.415 1.00 51.09 345 GLU A C 1
ATOM 2693 O O . GLU A 1 345 ? 13.698 20.722 -3.218 1.00 51.09 345 GLU A O 1
ATOM 2698 N N . TYR A 1 346 ? 13.420 21.458 -1.091 1.00 51.53 346 TYR A N 1
ATOM 2699 C CA . TYR A 1 346 ? 13.363 20.157 -0.448 1.00 51.53 346 TYR A CA 1
ATOM 2700 C C . TYR A 1 346 ? 12.298 19.378 -1.196 1.00 51.53 346 TYR A C 1
ATOM 2702 O O . TYR A 1 346 ? 11.134 19.787 -1.283 1.00 51.53 346 TYR A O 1
ATOM 2710 N N . GLU A 1 347 ? 12.755 18.320 -1.855 1.00 54.50 347 GLU A N 1
ATOM 2711 C CA . GLU A 1 347 ? 11.883 17.411 -2.554 1.00 54.50 347 GLU A CA 1
ATOM 2712 C C . GLU A 1 347 ? 10.903 16.879 -1.510 1.00 54.50 347 GLU A C 1
ATOM 2714 O O . GLU A 1 347 ? 11.276 16.274 -0.515 1.00 54.50 347 GLU A O 1
ATOM 2719 N N . ASP A 1 348 ? 9.652 17.280 -1.669 1.00 62.38 348 ASP A N 1
ATOM 2720 C CA . ASP A 1 348 ? 8.571 17.089 -0.724 1.00 62.38 348 ASP A CA 1
ATOM 2721 C C . ASP A 1 348 ? 8.164 15.612 -0.719 1.00 62.38 348 ASP A C 1
ATOM 2723 O O . ASP A 1 348 ? 7.176 15.214 -1.332 1.00 62.38 348 ASP A O 1
ATOM 2727 N N . ASP A 1 349 ? 8.947 14.790 -0.021 1.00 72.44 349 ASP A N 1
ATOM 2728 C CA . ASP A 1 349 ? 8.773 13.343 0.182 1.00 72.44 349 ASP A CA 1
ATOM 2729 C C . ASP A 1 349 ? 7.521 12.986 1.016 1.00 72.44 349 ASP A C 1
ATOM 2731 O O . ASP A 1 349 ? 7.449 11.953 1.683 1.00 72.44 349 ASP A O 1
ATOM 2735 N N . ARG A 1 350 ? 6.502 13.849 0.973 1.00 83.44 350 ARG A N 1
ATOM 2736 C CA . ARG A 1 350 ? 5.217 13.681 1.639 1.00 83.44 350 ARG A CA 1
ATOM 2737 C C . ARG A 1 350 ? 4.531 12.405 1.196 1.00 83.44 350 ARG A C 1
ATOM 2739 O O . ARG A 1 350 ? 4.436 12.116 0.004 1.00 83.44 350 ARG A O 1
ATOM 2746 N N . ALA A 1 351 ? 3.958 11.709 2.168 1.00 89.12 351 ALA A N 1
ATOM 2747 C CA . ALA A 1 351 ? 2.999 10.648 1.962 1.00 89.12 351 ALA A CA 1
ATOM 2748 C C . ALA A 1 351 ? 1.833 11.133 1.090 1.00 89.12 351 ALA A C 1
ATOM 2750 O O . ALA A 1 351 ? 1.498 12.322 1.024 1.00 89.12 351 ALA A O 1
ATOM 2751 N N . VAL A 1 352 ? 1.194 10.200 0.393 1.00 92.19 352 VAL A N 1
ATOM 2752 C CA . VAL A 1 352 ? 0.100 10.511 -0.527 1.00 92.19 352 VAL A CA 1
ATOM 2753 C C . VAL A 1 352 ? -1.071 9.581 -0.316 1.00 92.19 352 VAL A C 1
ATOM 2755 O O . VAL A 1 352 ? -0.918 8.391 -0.046 1.00 92.19 352 VAL A O 1
ATOM 2758 N N . ARG A 1 353 ? -2.258 10.136 -0.533 1.00 94.69 353 ARG A N 1
ATOM 2759 C CA . ARG A 1 353 ? -3.513 9.402 -0.595 1.00 94.69 353 ARG A CA 1
ATOM 2760 C C . ARG A 1 353 ? -4.112 9.557 -1.985 1.00 94.69 353 ARG A C 1
ATOM 2762 O O . ARG A 1 353 ? -4.284 10.666 -2.496 1.00 94.69 353 ARG A O 1
ATOM 2769 N N . LEU A 1 354 ? -4.432 8.428 -2.597 1.00 95.69 354 LEU A N 1
ATOM 2770 C CA . LEU A 1 354 ? -5.048 8.334 -3.912 1.00 95.69 354 LEU A CA 1
ATOM 2771 C C . LEU A 1 354 ? -6.406 7.654 -3.764 1.00 95.69 354 LEU A C 1
ATOM 2773 O O . LEU A 1 354 ? -6.482 6.491 -3.378 1.00 95.69 354 LEU A O 1
ATOM 2777 N N . ARG A 1 355 ? -7.488 8.371 -4.069 1.00 96.19 355 ARG A N 1
ATOM 2778 C CA . ARG A 1 355 ? -8.848 7.827 -3.999 1.00 96.19 355 ARG A CA 1
ATOM 2779 C C . ARG A 1 355 ? -9.310 7.374 -5.378 1.00 96.19 355 ARG A C 1
ATOM 2781 O O . ARG A 1 355 ? -9.432 8.201 -6.276 1.00 96.19 355 ARG A O 1
ATOM 2788 N N . CYS A 1 356 ? -9.598 6.088 -5.530 1.00 97.00 356 CYS A N 1
ATOM 2789 C CA . CYS A 1 356 ? -10.142 5.477 -6.739 1.00 97.00 356 CYS A CA 1
ATOM 2790 C C . CYS A 1 356 ? -11.664 5.335 -6.624 1.00 97.00 356 CYS A C 1
ATOM 2792 O O . CYS A 1 356 ? -12.191 5.000 -5.563 1.00 97.00 356 CYS A O 1
ATOM 2794 N N . THR A 1 357 ? -12.371 5.604 -7.717 1.00 95.00 357 THR A N 1
ATOM 2795 C CA . THR A 1 357 ? -13.846 5.622 -7.764 1.00 95.00 357 THR A CA 1
ATOM 2796 C C . THR A 1 357 ? -14.494 4.283 -8.068 1.00 95.00 357 THR A C 1
ATOM 2798 O O . THR A 1 357 ? -15.697 4.135 -7.880 1.00 95.00 357 THR A O 1
ATOM 2801 N N . ASP A 1 358 ? -13.712 3.331 -8.565 1.00 95.06 358 ASP A N 1
ATOM 2802 C CA . ASP A 1 358 ? -14.170 2.011 -8.975 1.00 95.06 358 ASP A CA 1
ATOM 2803 C C . ASP A 1 358 ? -12.989 1.017 -8.998 1.00 95.06 358 ASP A C 1
ATOM 2805 O O . ASP A 1 358 ? -11.818 1.397 -8.896 1.00 95.06 358 ASP A O 1
ATOM 2809 N N . LYS A 1 359 ? -13.288 -0.282 -9.147 1.00 95.75 359 LYS A N 1
ATOM 2810 C CA . LYS A 1 359 ? -12.271 -1.349 -9.233 1.00 95.75 359 LYS A CA 1
ATOM 2811 C C . LYS A 1 359 ? -11.292 -1.112 -10.390 1.00 95.75 359 LYS A C 1
ATOM 2813 O O . LYS A 1 359 ? -10.096 -1.354 -10.264 1.00 95.75 359 LYS A O 1
ATOM 2818 N N . ALA A 1 360 ? -11.798 -0.611 -11.517 1.00 96.88 360 ALA A N 1
ATOM 2819 C CA . ALA A 1 360 ? -11.000 -0.375 -12.716 1.00 96.88 360 ALA A CA 1
ATOM 2820 C C . ALA A 1 360 ? -9.936 0.713 -12.499 1.00 96.88 360 ALA A C 1
ATOM 2822 O O . ALA A 1 360 ? -8.791 0.550 -12.912 1.00 96.88 360 ALA A O 1
ATOM 2823 N N . SER A 1 361 ? -10.288 1.806 -11.823 1.00 97.50 361 SER A N 1
ATOM 2824 C CA . SER A 1 361 ? -9.359 2.888 -11.490 1.00 97.50 361 SER A CA 1
ATOM 2825 C C . SER A 1 361 ? -8.312 2.458 -10.466 1.00 97.50 361 SER A C 1
ATOM 2827 O O . SER A 1 361 ? -7.155 2.850 -10.617 1.00 97.50 361 SER A O 1
ATOM 2829 N N . LEU A 1 362 ? -8.659 1.587 -9.508 1.00 97.94 362 LEU A N 1
ATOM 2830 C CA . LEU A 1 362 ? -7.664 0.962 -8.629 1.00 97.94 362 LEU A CA 1
ATOM 2831 C C . LEU A 1 362 ? -6.694 0.067 -9.420 1.00 97.94 362 LEU A C 1
ATOM 2833 O O . LEU A 1 362 ? -5.486 0.160 -9.216 1.00 97.94 362 LEU A O 1
ATOM 2837 N N . LYS A 1 363 ? -7.184 -0.737 -10.375 1.00 97.94 363 LYS A N 1
ATOM 2838 C CA . LYS A 1 363 ? -6.325 -1.555 -11.255 1.00 97.94 363 LYS A CA 1
ATOM 2839 C C . LYS A 1 363 ? -5.333 -0.698 -12.049 1.00 97.94 363 LYS A C 1
ATOM 2841 O O . LYS A 1 363 ? -4.139 -0.991 -12.073 1.00 97.94 363 LYS A O 1
ATOM 2846 N N . VAL A 1 364 ? -5.817 0.387 -12.662 1.00 97.50 364 VAL A N 1
ATOM 2847 C CA . VAL A 1 364 ? -4.974 1.356 -13.387 1.00 97.50 364 VAL A CA 1
ATOM 2848 C C . VAL A 1 364 ? -3.912 1.954 -12.462 1.00 97.50 364 VAL A C 1
ATOM 2850 O O . VAL A 1 364 ? -2.745 2.044 -12.849 1.00 97.50 364 VAL A O 1
ATOM 2853 N N . LEU A 1 365 ? -4.297 2.328 -11.236 1.00 97.44 365 LEU A N 1
ATOM 2854 C CA . LEU A 1 365 ? -3.367 2.845 -10.239 1.00 97.44 365 LEU A CA 1
ATOM 2855 C C . LEU A 1 365 ? -2.267 1.827 -9.909 1.00 97.44 365 LEU A C 1
ATOM 2857 O O . LEU A 1 365 ? -1.096 2.191 -9.965 1.00 97.44 365 LEU A O 1
ATOM 2861 N N . LEU A 1 366 ? -2.620 0.573 -9.614 1.00 97.56 366 LEU A N 1
ATOM 2862 C CA . LEU A 1 366 ? -1.665 -0.476 -9.231 1.00 97.56 366 LEU A CA 1
ATOM 2863 C C . LEU A 1 366 ? -0.667 -0.802 -10.352 1.00 97.56 366 LEU A C 1
ATOM 2865 O O . LEU A 1 366 ? 0.531 -0.905 -10.097 1.00 97.56 366 LEU A O 1
ATOM 2869 N N . ARG A 1 367 ? -1.119 -0.868 -11.609 1.00 96.44 367 ARG A N 1
ATOM 2870 C CA . ARG A 1 367 ? -0.226 -1.091 -12.761 1.00 96.44 367 ARG A CA 1
ATOM 2871 C C . ARG A 1 367 ? 0.763 0.056 -12.973 1.00 96.44 367 ARG A C 1
ATOM 2873 O O . ARG A 1 367 ? 1.955 -0.167 -13.192 1.00 96.44 367 ARG A O 1
ATOM 2880 N N . TRP A 1 368 ? 0.279 1.300 -12.906 1.00 95.19 368 TRP A N 1
ATOM 2881 C CA . TRP A 1 368 ? 1.159 2.468 -12.983 1.00 95.19 368 TRP A CA 1
ATOM 2882 C C . TRP A 1 368 ? 2.143 2.497 -11.809 1.00 95.19 368 TRP A C 1
ATOM 2884 O O . TRP A 1 368 ? 3.332 2.763 -12.006 1.00 95.19 368 TRP A O 1
ATOM 2894 N N . TYR A 1 369 ? 1.650 2.197 -10.606 1.00 94.81 369 TYR A N 1
ATOM 2895 C CA . TYR A 1 369 ? 2.445 2.124 -9.390 1.00 94.81 369 TYR A CA 1
ATOM 2896 C C . TYR A 1 369 ? 3.602 1.134 -9.540 1.00 94.81 369 TYR A C 1
ATOM 2898 O O . TYR A 1 369 ? 4.752 1.493 -9.278 1.00 94.81 369 TYR A O 1
ATOM 2906 N N . ALA A 1 370 ? 3.309 -0.057 -10.066 1.00 94.56 370 ALA A N 1
ATOM 2907 C CA . ALA A 1 370 ? 4.299 -1.090 -10.321 1.00 94.56 370 ALA A CA 1
ATOM 2908 C C . ALA A 1 370 ? 5.415 -0.609 -11.260 1.00 94.56 370 ALA A C 1
ATOM 2910 O O . ALA A 1 370 ? 6.594 -0.592 -10.902 1.00 94.56 370 ALA A O 1
ATOM 2911 N N . CYS A 1 371 ? 5.029 -0.097 -12.432 1.00 94.12 371 CYS A N 1
ATOM 2912 C CA . CYS A 1 371 ? 5.970 0.400 -13.441 1.00 94.12 371 CYS A CA 1
ATOM 2913 C C . CYS A 1 371 ? 6.869 1.535 -12.933 1.00 94.12 371 CYS A C 1
ATOM 2915 O O . CYS A 1 371 ? 8.010 1.698 -13.379 1.00 94.12 371 CYS A O 1
ATOM 2917 N N . LYS A 1 372 ? 6.353 2.344 -12.004 1.00 90.88 372 LYS A N 1
ATOM 2918 C CA . LYS A 1 372 ? 7.097 3.443 -11.390 1.00 90.88 372 LYS A CA 1
ATOM 2919 C C . LYS A 1 372 ? 8.196 2.948 -10.443 1.00 90.88 372 LYS A C 1
ATOM 2921 O O . LYS A 1 372 ? 9.208 3.639 -10.334 1.00 90.88 372 LYS A O 1
ATOM 2926 N N . LYS A 1 373 ? 8.007 1.811 -9.767 1.00 90.50 373 LYS A N 1
ATOM 2927 C CA . LYS A 1 373 ? 8.987 1.246 -8.821 1.00 90.50 373 LYS A CA 1
ATOM 2928 C C . LYS A 1 373 ? 10.099 0.461 -9.520 1.00 90.50 373 LYS A C 1
ATOM 2930 O O . LYS A 1 373 ? 11.221 0.472 -9.031 1.00 90.50 373 LYS A O 1
ATOM 2935 N N . PHE A 1 374 ? 9.836 -0.115 -10.696 1.00 93.06 374 PHE A N 1
ATOM 2936 C CA . PHE A 1 374 ? 10.869 -0.822 -11.457 1.00 93.06 374 PHE A CA 1
ATOM 2937 C C . PHE A 1 374 ? 12.054 0.074 -11.820 1.00 93.06 374 PHE A C 1
ATOM 2939 O O . PHE A 1 374 ? 11.924 1.044 -12.588 1.00 93.06 374 PHE A O 1
ATOM 2946 N N . SER A 1 375 ? 13.227 -0.322 -11.332 1.00 91.25 375 SER A N 1
ATOM 2947 C CA . SER A 1 375 ? 14.515 0.214 -11.745 1.00 91.25 375 SER A CA 1
ATOM 2948 C C . SER A 1 375 ? 14.801 -0.117 -13.213 1.00 91.25 375 SER A C 1
ATOM 2950 O O . SER A 1 375 ? 14.122 -0.912 -13.865 1.00 91.25 375 SER A O 1
ATOM 2952 N N . HIS A 1 376 ? 15.843 0.490 -13.774 1.00 93.19 376 HIS A N 1
ATOM 2953 C CA . HIS A 1 376 ? 16.274 0.146 -15.127 1.00 93.19 376 HIS A CA 1
ATOM 2954 C C . HIS A 1 376 ? 16.765 -1.311 -15.238 1.00 93.19 376 HIS A C 1
ATOM 2956 O O . HIS A 1 376 ? 16.588 -1.930 -16.287 1.00 93.19 376 HIS A O 1
ATOM 2962 N N . GLN A 1 377 ? 17.347 -1.864 -14.169 1.00 94.69 377 GLN A N 1
ATOM 2963 C CA . GLN A 1 377 ? 17.753 -3.267 -14.128 1.00 94.69 377 GLN A CA 1
ATOM 2964 C C . GLN A 1 377 ? 16.535 -4.194 -14.090 1.00 94.69 377 GLN A C 1
ATOM 2966 O O . GLN A 1 377 ? 16.486 -5.129 -14.885 1.00 94.69 377 GLN A O 1
ATOM 2971 N N . ASP A 1 378 ? 15.526 -3.877 -13.273 1.00 94.75 378 ASP A N 1
ATOM 2972 C CA . ASP A 1 378 ? 14.272 -4.644 -13.211 1.00 94.75 378 ASP A CA 1
ATOM 2973 C C . ASP A 1 378 ? 13.590 -4.680 -14.573 1.00 94.75 378 ASP A C 1
ATOM 2975 O O . ASP A 1 378 ? 13.155 -5.728 -15.030 1.00 94.75 378 ASP A O 1
ATOM 2979 N N . ARG A 1 379 ? 13.551 -3.541 -15.271 1.00 94.88 379 ARG A N 1
ATOM 2980 C CA . ARG A 1 379 ? 12.964 -3.458 -16.612 1.00 94.88 379 ARG A CA 1
ATOM 2981 C C . ARG A 1 379 ? 13.670 -4.375 -17.606 1.00 94.88 379 ARG A C 1
ATOM 2983 O O . ARG A 1 379 ? 13.015 -5.157 -18.281 1.00 94.88 379 ARG A O 1
ATOM 2990 N N . ARG A 1 380 ? 15.007 -4.329 -17.645 1.00 94.81 380 ARG A N 1
ATOM 2991 C CA . ARG A 1 380 ? 15.803 -5.233 -18.492 1.00 94.81 380 ARG A CA 1
ATOM 2992 C C . ARG A 1 380 ? 15.571 -6.696 -18.136 1.00 94.81 380 ARG A C 1
ATOM 2994 O O . ARG A 1 380 ? 15.492 -7.525 -19.038 1.00 94.81 380 ARG A O 1
ATOM 3001 N N . TYR A 1 381 ? 15.476 -7.004 -16.844 1.00 94.69 381 TYR A N 1
ATOM 3002 C CA . TYR A 1 381 ? 15.161 -8.346 -16.376 1.00 94.69 381 TYR A CA 1
ATOM 3003 C C . TYR A 1 381 ? 13.786 -8.785 -16.892 1.00 94.69 381 TYR A C 1
ATOM 3005 O O . TYR A 1 381 ? 13.693 -9.805 -17.561 1.00 94.69 381 TYR A O 1
ATOM 3013 N N . ILE A 1 382 ? 12.744 -7.979 -16.686 1.00 95.00 382 ILE A N 1
ATOM 3014 C CA . ILE A 1 382 ? 11.369 -8.270 -17.117 1.00 95.00 382 ILE A CA 1
ATOM 3015 C C . ILE A 1 382 ? 11.275 -8.482 -18.633 1.00 95.00 382 ILE A C 1
ATOM 3017 O O . ILE A 1 382 ? 10.584 -9.400 -19.069 1.00 95.00 382 ILE A O 1
ATOM 3021 N N . ASP A 1 383 ? 11.981 -7.670 -19.424 1.00 94.50 383 ASP A N 1
ATOM 3022 C CA . ASP A 1 383 ? 12.008 -7.793 -20.888 1.00 94.50 383 ASP A CA 1
ATOM 3023 C C . ASP A 1 383 ? 12.724 -9.068 -21.365 1.00 94.50 383 ASP A C 1
ATOM 3025 O O . ASP A 1 383 ? 12.448 -9.566 -22.455 1.00 94.50 383 ASP A O 1
ATOM 3029 N N . THR A 1 384 ? 13.659 -9.590 -20.566 1.00 94.69 384 THR A N 1
ATOM 3030 C CA . THR A 1 384 ? 14.488 -10.752 -20.929 1.00 94.69 384 THR A CA 1
ATOM 3031 C C . THR A 1 384 ? 13.923 -12.063 -20.382 1.00 94.69 384 THR A C 1
ATOM 3033 O O . THR A 1 384 ? 14.058 -13.105 -21.021 1.00 94.69 384 THR A O 1
ATOM 3036 N N . TYR A 1 385 ? 13.294 -12.028 -19.206 1.00 93.25 385 TYR A N 1
ATOM 3037 C CA . TYR A 1 385 ? 12.870 -13.208 -18.461 1.00 93.25 385 TYR A CA 1
ATOM 3038 C C . TYR A 1 385 ? 11.346 -13.313 -18.398 1.00 93.25 385 TYR A C 1
ATOM 3040 O O . TYR A 1 385 ? 10.632 -12.454 -17.862 1.00 93.25 385 TYR A O 1
ATOM 3048 N N . LYS A 1 386 ? 10.834 -14.433 -18.913 1.00 93.88 386 LYS A N 1
ATOM 3049 C CA . LYS A 1 386 ? 9.424 -14.791 -18.780 1.00 93.88 386 LYS A CA 1
ATOM 3050 C C . LYS A 1 386 ? 9.096 -15.056 -17.308 1.00 93.88 386 LYS A C 1
ATOM 3052 O O . LYS A 1 386 ? 9.930 -15.557 -16.568 1.00 93.88 386 LYS A O 1
ATOM 3057 N N . TRP A 1 387 ? 7.887 -14.688 -16.896 1.00 93.25 387 TRP A N 1
ATOM 3058 C CA . TRP A 1 387 ? 7.386 -15.014 -15.564 1.00 93.25 387 TRP A CA 1
ATOM 3059 C C . TRP A 1 387 ? 7.220 -16.530 -15.400 1.00 93.25 387 TRP A C 1
ATOM 3061 O O . TRP A 1 387 ? 6.630 -17.182 -16.269 1.00 93.25 387 TRP A O 1
ATOM 3071 N N . GLU A 1 388 ? 7.700 -17.060 -14.277 1.00 93.38 388 GLU A N 1
ATOM 3072 C CA . GLU A 1 388 ? 7.581 -18.465 -13.887 1.00 93.38 388 GLU A CA 1
ATOM 3073 C C . GLU A 1 388 ? 7.195 -18.553 -12.406 1.00 93.38 388 GLU A C 1
ATOM 3075 O O . GLU A 1 388 ? 7.969 -18.159 -11.538 1.00 93.38 388 GLU A O 1
ATOM 3080 N N . ASP A 1 389 ? 6.017 -19.112 -12.104 1.00 89.56 389 ASP A N 1
ATOM 3081 C CA . ASP A 1 389 ? 5.487 -19.170 -10.728 1.00 89.56 389 ASP A CA 1
ATOM 3082 C C . ASP A 1 389 ? 6.396 -19.930 -9.749 1.00 89.56 389 ASP A C 1
ATOM 3084 O O . ASP A 1 389 ? 6.332 -19.719 -8.545 1.00 89.56 389 ASP A O 1
ATOM 3088 N N . GLN A 1 390 ? 7.239 -20.839 -10.248 1.00 91.06 390 GLN A N 1
ATOM 3089 C CA . GLN A 1 390 ? 8.160 -21.623 -9.416 1.00 91.06 390 GLN A CA 1
ATOM 3090 C C . GLN A 1 390 ? 9.422 -20.849 -9.015 1.00 91.06 390 GLN A C 1
ATOM 3092 O O . GLN A 1 390 ? 10.154 -21.318 -8.151 1.00 91.06 390 GLN A O 1
ATOM 3097 N N . ASN A 1 391 ? 9.686 -19.702 -9.646 1.00 88.94 391 ASN A N 1
ATOM 3098 C CA . ASN A 1 391 ? 10.884 -18.891 -9.429 1.00 88.94 391 ASN A CA 1
ATOM 3099 C C . ASN A 1 391 ? 10.522 -17.419 -9.161 1.00 88.94 391 ASN A C 1
ATOM 3101 O O . ASN A 1 391 ? 11.261 -16.500 -9.515 1.00 88.94 391 ASN A O 1
ATOM 3105 N N . SER A 1 392 ? 9.346 -17.186 -8.573 1.00 89.25 392 SER A N 1
ATOM 3106 C CA . SER A 1 392 ? 8.819 -15.842 -8.327 1.00 89.25 392 SER A CA 1
ATOM 3107 C C . SER A 1 392 ? 9.522 -15.098 -7.193 1.00 89.25 392 SER A C 1
ATOM 3109 O O . SER A 1 392 ? 9.400 -13.880 -7.115 1.00 89.25 392 SER A O 1
ATOM 3111 N N . ASP A 1 393 ? 10.248 -15.802 -6.323 1.00 86.38 393 ASP A N 1
ATOM 3112 C CA . ASP A 1 393 ? 10.778 -15.251 -5.065 1.00 86.38 393 ASP A CA 1
ATOM 3113 C C . ASP A 1 393 ? 11.780 -14.108 -5.282 1.00 86.38 393 ASP A C 1
ATOM 3115 O O . ASP A 1 393 ? 11.895 -13.203 -4.456 1.00 86.38 393 ASP A O 1
ATOM 3119 N N . PHE A 1 394 ? 12.464 -14.114 -6.427 1.00 87.31 394 PHE A N 1
ATOM 3120 C CA . PHE A 1 394 ? 13.428 -13.084 -6.819 1.00 87.31 394 PHE A CA 1
ATOM 3121 C C . PHE A 1 394 ? 12.941 -12.220 -7.985 1.00 87.31 394 PHE A C 1
ATOM 3123 O O . PHE A 1 394 ? 13.675 -11.353 -8.465 1.00 87.31 394 PHE A O 1
ATOM 3130 N N . ASP A 1 395 ? 11.725 -12.461 -8.473 1.00 94.75 395 ASP A N 1
ATOM 3131 C CA . ASP A 1 395 ? 11.198 -11.740 -9.617 1.00 94.75 395 ASP A CA 1
ATOM 3132 C C . ASP A 1 395 ? 10.699 -10.355 -9.178 1.00 94.75 395 ASP A C 1
ATOM 3134 O O . ASP A 1 395 ? 9.825 -10.265 -8.314 1.00 94.75 395 ASP A O 1
ATOM 3138 N N . PRO A 1 396 ? 11.174 -9.250 -9.782 1.00 94.94 396 PRO A N 1
ATOM 3139 C CA . PRO A 1 396 ? 10.772 -7.907 -9.365 1.00 94.94 396 PRO A CA 1
ATOM 3140 C C . PRO A 1 396 ? 9.267 -7.653 -9.525 1.00 94.94 396 PRO A C 1
ATOM 3142 O O . PRO A 1 396 ? 8.746 -6.708 -8.933 1.00 94.94 396 PRO A O 1
ATOM 3145 N N . ARG A 1 397 ? 8.558 -8.465 -10.321 1.00 96.06 397 ARG A N 1
ATOM 3146 C CA . ARG A 1 397 ? 7.110 -8.365 -10.541 1.00 96.06 397 ARG A CA 1
ATOM 3147 C C . ARG A 1 397 ? 6.281 -8.943 -9.392 1.00 96.06 397 ARG A C 1
ATOM 3149 O O . ARG A 1 397 ? 5.063 -8.751 -9.409 1.00 96.06 397 ARG A O 1
ATOM 3156 N N . VAL A 1 398 ? 6.893 -9.652 -8.441 1.00 96.75 398 VAL A N 1
ATOM 3157 C CA . VAL A 1 398 ? 6.168 -10.305 -7.349 1.00 96.75 398 VAL A CA 1
ATOM 3158 C C . VAL A 1 398 ? 5.496 -9.279 -6.435 1.00 96.75 398 VAL A C 1
ATOM 3160 O O . VAL A 1 398 ? 6.120 -8.316 -5.986 1.00 96.75 398 VAL A O 1
ATOM 3163 N N . PHE A 1 399 ? 4.212 -9.483 -6.150 1.00 97.44 399 PHE A N 1
ATOM 3164 C CA . PHE A 1 399 ? 3.486 -8.759 -5.108 1.00 97.44 399 PHE A CA 1
ATOM 3165 C C . PHE A 1 399 ? 2.770 -9.728 -4.173 1.00 97.44 399 PHE A C 1
ATOM 3167 O O . PHE A 1 399 ? 2.437 -10.854 -4.552 1.00 97.44 399 PHE A O 1
ATOM 3174 N N . GLN A 1 400 ? 2.483 -9.254 -2.965 1.00 97.19 400 GLN A N 1
ATOM 3175 C CA . GLN A 1 400 ? 1.658 -9.949 -1.986 1.00 97.19 400 GLN A CA 1
ATOM 3176 C C . GLN A 1 400 ? 0.738 -8.946 -1.292 1.00 97.19 400 GLN A C 1
ATOM 3178 O O . GLN A 1 400 ? 1.164 -7.859 -0.917 1.00 97.19 400 GLN A O 1
ATOM 3183 N N . ALA A 1 401 ? -0.529 -9.297 -1.117 1.00 98.19 401 ALA A N 1
ATOM 3184 C CA . ALA A 1 401 ? -1.536 -8.472 -0.475 1.00 98.19 401 ALA A CA 1
ATOM 3185 C C . ALA A 1 401 ? -2.251 -9.262 0.623 1.00 98.19 401 ALA A C 1
ATOM 3187 O O . ALA A 1 401 ? -2.862 -10.295 0.344 1.00 98.19 401 ALA A O 1
ATOM 3188 N N . PHE A 1 402 ? -2.201 -8.763 1.857 1.00 98.12 402 PHE A N 1
ATOM 3189 C CA . PHE A 1 402 ? -2.905 -9.335 3.006 1.00 98.12 402 PHE A CA 1
ATOM 3190 C C . PHE A 1 402 ? -4.209 -8.577 3.208 1.00 98.12 402 PHE A C 1
ATOM 3192 O O . PHE A 1 402 ? -4.182 -7.361 3.381 1.00 98.12 402 PHE A O 1
ATOM 3199 N N . ILE A 1 403 ? -5.339 -9.279 3.167 1.00 98.19 403 ILE A N 1
ATOM 3200 C CA . ILE A 1 403 ? -6.678 -8.693 3.241 1.00 98.19 403 ILE A CA 1
ATOM 3201 C C . ILE A 1 403 ? -7.254 -8.915 4.638 1.00 98.19 403 ILE A C 1
ATOM 3203 O O . ILE A 1 403 ? -7.278 -10.036 5.150 1.00 98.19 403 ILE A O 1
ATOM 3207 N N . TRP A 1 404 ? -7.782 -7.839 5.208 1.00 97.56 404 TRP A N 1
ATOM 3208 C CA . TRP A 1 404 ? -8.343 -7.775 6.548 1.00 97.56 404 TRP A CA 1
ATOM 3209 C C . TRP A 1 404 ? -9.745 -7.168 6.511 1.00 97.56 404 TRP A C 1
ATOM 3211 O O . TRP A 1 404 ? -10.004 -6.232 5.751 1.00 97.56 404 TRP A O 1
ATOM 3221 N N . ALA A 1 405 ? -10.642 -7.661 7.356 1.00 96.00 405 ALA A N 1
ATOM 3222 C CA . ALA A 1 405 ? -11.976 -7.118 7.560 1.00 96.00 405 ALA A CA 1
ATOM 3223 C C . ALA A 1 405 ? -12.162 -6.656 9.012 1.00 96.00 405 ALA A C 1
ATOM 3225 O O . ALA A 1 405 ? -11.632 -7.235 9.957 1.00 96.00 405 ALA A O 1
ATOM 3226 N N . GLU A 1 406 ? -12.941 -5.599 9.196 1.00 93.75 406 GLU A N 1
ATOM 3227 C CA . GLU A 1 406 ? -13.382 -5.128 10.508 1.00 93.75 406 GLU A CA 1
ATOM 3228 C C . GLU A 1 406 ? -14.112 -6.242 11.264 1.00 93.75 406 GLU A C 1
ATOM 3230 O O . GLU A 1 406 ? -14.931 -6.953 10.686 1.00 93.75 406 GLU A O 1
ATOM 3235 N N . LYS A 1 407 ? -13.826 -6.398 12.558 1.00 90.56 407 LYS A N 1
ATOM 3236 C CA . LYS A 1 407 ? -14.453 -7.417 13.410 1.00 90.56 407 LYS A CA 1
ATOM 3237 C C . LYS A 1 407 ? -15.982 -7.241 13.441 1.00 90.56 407 LYS A C 1
ATOM 3239 O O . LYS A 1 407 ? -16.458 -6.118 13.580 1.00 90.56 407 LYS A O 1
ATOM 3244 N N . THR A 1 408 ? -16.735 -8.337 13.279 1.00 80.81 408 THR A N 1
ATOM 3245 C CA . THR A 1 408 ? -18.214 -8.343 13.365 1.00 80.81 408 THR A CA 1
ATOM 3246 C C . THR A 1 408 ? -18.734 -8.147 14.773 1.00 80.81 408 THR A C 1
ATOM 3248 O O . THR A 1 408 ? -18.139 -8.766 15.687 1.00 80.81 408 THR A O 1
#

pLDDT: mean 71.11, std 25.48, range [26.95, 98.44]

Secondary structure (DSSP, 8-state):
-----------S---S---TTHHHHHHT-TT---------S-HHHHHHHHHHHTTTSPPPTT-S---------------S------HHHHHHHHHHHHHHHHHTTSEEEEE-S-SGGG-TT--SHHHHHHHHHHHHHHHHHHHHHTT-SSS-TT--PPPHHHHHHIIIIIHHHHHHHHHHHTT--TTS---HHHHHHHHHHTTSS-GGGEEEEEEEETT-HHHHHHHHHHHHH-SSSSS-EEEEEEETTEEEEEEEEEPP--TTS----EEEEEEESS--HHHHHHHHHHHHHHH-THHHHHHHTS---------------------------------SS----------EEEEESSHHHHHHHHHHHHHHH--HHHHHHHHHS---GGGGGG-TTEEEEEEEE---

Radius of gyration: 26.03 Å; chains: 1; bounding box: 82×82×64 Å

Organism: NCBI:txid49249

Foldseek 3Di:
DDDDDDDDDDDDDPPDDDPPLVVVVVVVPPPDDDDDDDDDDCPPVCVVVVVVVVVVDDDDPVPPPPPPCPPPPPPPPPPPDPPPDFLVVLLVVLVVVLVVCVVVVLKDKDFAPDAQLPDPPQAQLQLLLQVLLQLLQLVVLVVVVVPDPDDQSFADDDDSVSSRCSRNPVSVVCVVVLCVVVVHDSNDHDDSVSSVVVCCVSVSDDPVQFQDKAKDFLQDPVSLVVVLVSQVPPDPLRWKKKKWKDAQSGTKIKTKTWDGPPVPPPDGFIKMKIKGSFDPLVVVVVVVVVVCCVVCVVVVVVVVVPDDPPDDDDDDDDDDDDDDDDDDDDDDDPDPPPPPDDPPVPRCRTIMMMMGRDSVSVSSVSSNSLSVSDDPVLSVCPSVDDDDPVPCPPRNSMMMMTMTIRDD

Sequence (408 aa):
ILTTISGSIDACHSDLPQLPEFADLKASLSNCTAPVFESGTECDIQRAIYLSTLDASSPPAFLSIARTQKNYDGRQLTPADSMSLDIGTFSKCFFAEFISSLQREKIKYSPLNTYQGKIPGSVNGCTVIAALLCISFFNEGNTRQKSSRETTPSDTSLSEDAIDYVIDIQTPEILPLVRTKLNLAPDALIIPSDVHDYLMNENLLYPEQFVGVNGGNIMDDAHLDSFLEDFVVAGNGRQRVAATLFFHEHVVAIHKLRKGKHERNGRDDVFFEFIDSLPCYKSLQRFLRSYRYRQHPQYASQRSSLRQPQSGEMRDGIETKTSMSRTAMAAGGSGYHHHPGGEEEYEDDRAVRLRCTDKASLKVLLRWYACKKFSHQDRRYIDTYKWEDQNSDFDPRVFQAFIWAEKT